Protein AF-0000000069628980 (afdb_homodimer)

Radius of gyration: 30.77 Å; Cα contacts (8 Å, |Δi|>4): 1541; chains: 2; bounding box: 55×98×65 Å

Nearest PDB structures (foldseek):
  1zsy-assembly1_A  TM=9.613E-01  e=1.402E-48  Homo sapiens
  7ayc-assembly1_A-2  TM=9.659E-01  e=2.168E-43  Homo sapiens
  1yb5-assembly1_A  TM=8.498E-01  e=2.002E-23  Homo sapiens
  1qor-assembly1_B  TM=8.397E-01  e=3.581E-22  Escherichia coli
  8eyi-assembly1_E  TM=7.903E-01  e=1.349E-17  Homo sapiens

pLDDT: mean 94.28, std 6.66, range [38.25, 98.94]

Sequence (678 aa):
MSSCLSSYAIQYKEFGDPNAVLEKVQHEVSESLQSNEILIKMLATPVNPADIIMIQGAYGKKFKLPAIGGYEGVAKVVKVGSSVKNFQVGSWVIPIADNDGIWKNYGVYTEDLLIKIDETLPLSSAATLWVNPPTAYRMLKDFEDLKEGSTVIQNGANSAVGQAVIQIAKHFKINTINVIRDRPNVESLKSYLTDLGATYVVVENELQSPIMADILKSIPKPILGLNCVGGKSAAELIRHMADGGTLVSYGAMSKQPLMVNTISLIFNDIRLRGFWMTKWKNTHSKEEAQQMINEITNIVKEGHLKPPIHRFVKFDNFKEAVAKAMEPFVTEKQILSMEMSSCLSSYAIQYKEFGDPNAVLEKVQHEVSESLQSNEILIKMLATPVNPADIIMIQGAYGKKFKLPAIGGYEGVAKVVKVGSSVKNFQVGSWVIPIADNDGIWKNYGVYTEDLLIKIDETLPLSSAATLWVNPPTAYRMLKDFEDLKEGSTVIQNGANSAVGQAVIQIAKHFKINTINVIRDRPNVESLKSYLTDLGATYVVVENELQSPIMADILKSIPKPILGLNCVGGKSAAELIRHMADGGTLVSYGAMSKQPLMVNTISLIFNDIRLRGFWMTKWKNTHSKEEAQQMINEITNIVKEGHLKPPIHRFVKFDNFKEAVAKAMEPFVTEKQILSME

Structure (mmCIF, N/CA/C/O backbone):
data_AF-0000000069628980-model_v1
#
loop_
_entity.id
_entity.type
_entity.pdbx_description
1 polymer Enoyl-
#
loop_
_atom_site.group_PDB
_atom_site.id
_atom_site.type_symbol
_atom_site.label_atom_id
_atom_site.label_alt_id
_atom_site.label_comp_id
_atom_site.label_asym_id
_atom_site.label_entity_id
_atom_site.label_seq_id
_atom_site.pdbx_PDB_ins_code
_atom_site.Cartn_x
_atom_site.Cartn_y
_atom_site.Cartn_z
_atom_site.occupancy
_atom_site.B_iso_or_equiv
_atom_site.auth_seq_id
_atom_site.auth_comp_id
_atom_site.auth_asym_id
_atom_site.auth_atom_id
_atom_site.pdbx_PDB_model_num
ATOM 1 N N . MET A 1 1 ? -27.344 -45.5 -24.109 1 38.88 1 MET A N 1
ATOM 2 C CA . MET A 1 1 ? -26.594 -45.5 -22.859 1 38.88 1 MET A CA 1
ATOM 3 C C . MET A 1 1 ? -25.328 -44.656 -22.969 1 38.88 1 MET A C 1
ATOM 5 O O . MET A 1 1 ? -24.484 -44.938 -23.828 1 38.88 1 MET A O 1
ATOM 9 N N . SER A 1 2 ? -25.391 -43.344 -22.641 1 50.84 2 SER A N 1
ATOM 10 C CA . SER A 1 2 ? -24.297 -42.438 -22.922 1 50.84 2 SER A CA 1
ATOM 11 C C . SER A 1 2 ? -22.969 -43 -22.406 1 50.84 2 SER A C 1
ATOM 13 O O . SER A 1 2 ? -22.875 -43.406 -21.25 1 50.84 2 SER A O 1
ATOM 15 N N . SER A 1 3 ? -22.109 -43.562 -23.266 1 66.06 3 SER A N 1
ATOM 16 C CA . SER A 1 3 ? -20.859 -44.219 -22.984 1 66.06 3 SER A CA 1
ATOM 17 C C . SER A 1 3 ? -19.953 -43.375 -22.109 1 66.06 3 SER A C 1
ATOM 19 O O . SER A 1 3 ? -19.797 -42.156 -22.359 1 66.06 3 SER A O 1
ATOM 21 N N . CYS A 1 4 ? -19.844 -43.719 -20.812 1 72 4 CYS A N 1
ATOM 22 C CA . CYS A 1 4 ? -18.953 -43.062 -19.875 1 72 4 CYS A CA 1
ATOM 23 C C . CYS A 1 4 ? -17.578 -43.719 -19.859 1 72 4 CYS A C 1
ATOM 25 O O . CYS A 1 4 ? -17.469 -44.938 -19.938 1 72 4 CYS A O 1
ATOM 27 N N . LEU A 1 5 ? -16.562 -42.844 -20.062 1 80.5 5 LEU A N 1
ATOM 28 C CA . LEU A 1 5 ? -15.18 -43.281 -19.922 1 80.5 5 LEU A CA 1
ATOM 29 C C . LEU A 1 5 ? -14.859 -43.656 -18.484 1 80.5 5 LEU A C 1
ATOM 31 O O . LEU A 1 5 ? -15.375 -43.031 -17.547 1 80.5 5 LEU A O 1
ATOM 35 N N . SER A 1 6 ? -14.164 -44.75 -18.281 1 81.06 6 SER A N 1
ATOM 36 C CA . SER A 1 6 ? -13.602 -45.031 -16.969 1 81.06 6 SER A CA 1
ATOM 37 C C . SER A 1 6 ? -12.562 -43.969 -16.578 1 81.06 6 SER A C 1
ATOM 39 O O . SER A 1 6 ? -11.516 -43.875 -17.219 1 81.06 6 SER A O 1
ATOM 41 N N . SER A 1 7 ? -12.828 -43.094 -15.695 1 90.94 7 SER A N 1
ATOM 42 C CA . SER A 1 7 ? -11.914 -42.031 -15.297 1 90.94 7 SER A CA 1
ATOM 43 C C . SER A 1 7 ? -11.781 -41.938 -13.781 1 90.94 7 SER A C 1
ATOM 45 O O . SER A 1 7 ? -12.586 -42.531 -13.055 1 90.94 7 SER A O 1
ATOM 47 N N . TYR A 1 8 ? -10.641 -41.406 -13.367 1 94.88 8 TYR A N 1
ATOM 48 C CA . TYR A 1 8 ? -10.359 -41.25 -11.945 1 94.88 8 TYR A CA 1
ATOM 49 C C . TYR A 1 8 ? -9.977 -39.812 -11.617 1 94.88 8 TYR A C 1
ATOM 51 O O . TYR A 1 8 ? -9.609 -39.062 -12.508 1 94.88 8 TYR A O 1
ATOM 59 N N . ALA A 1 9 ? -10.156 -39.5 -10.383 1 96.5 9 ALA A N 1
ATOM 60 C CA . ALA A 1 9 ? -9.805 -38.188 -9.859 1 96.5 9 ALA A CA 1
ATOM 61 C C . ALA A 1 9 ? -9.32 -38.281 -8.422 1 96.5 9 ALA A C 1
ATOM 63 O O . ALA A 1 9 ? -9.547 -39.281 -7.746 1 96.5 9 ALA A O 1
ATOM 64 N N . ILE A 1 10 ? -8.562 -37.344 -8 1 97.44 10 ILE A N 1
ATOM 65 C CA . ILE A 1 10 ? -8.188 -37.188 -6.602 1 97.44 10 ILE A CA 1
ATOM 66 C C . ILE A 1 10 ? -9.094 -36.156 -5.93 1 97.44 10 ILE A C 1
ATOM 68 O O . ILE A 1 10 ? -9.07 -34.969 -6.285 1 97.44 10 ILE A O 1
ATOM 72 N N . GLN A 1 11 ? -9.844 -36.625 -4.973 1 96.94 11 GLN A N 1
ATOM 73 C CA . GLN A 1 11 ? -10.898 -35.812 -4.375 1 96.94 11 GLN A CA 1
ATOM 74 C C . GLN A 1 11 ? -10.742 -35.75 -2.859 1 96.94 11 GLN A C 1
ATOM 76 O O . GLN A 1 11 ? -10.016 -36.531 -2.262 1 96.94 11 GLN A O 1
ATOM 81 N N . TYR A 1 12 ? -11.219 -34.719 -2.256 1 96.38 12 TYR A N 1
ATOM 82 C CA . TYR A 1 12 ? -11.375 -34.594 -0.81 1 96.38 12 TYR A CA 1
ATOM 83 C C . TYR A 1 12 ? -12.789 -34.188 -0.444 1 96.38 12 TYR A C 1
ATOM 85 O O . TYR A 1 12 ? -13.414 -33.406 -1.169 1 96.38 12 TYR A O 1
ATOM 93 N N . LYS A 1 13 ? -13.312 -34.656 0.627 1 96.44 13 LYS A N 1
ATOM 94 C CA . LYS A 1 13 ? -14.695 -34.438 1.041 1 96.44 13 LYS A CA 1
ATOM 95 C C . LYS A 1 13 ? -14.758 -33.531 2.275 1 96.44 13 LYS A C 1
ATOM 97 O O . LYS A 1 13 ? -15.844 -33.156 2.711 1 96.44 13 LYS A O 1
ATOM 102 N N . GLU A 1 14 ? -13.68 -33.344 2.834 1 96.31 14 GLU A N 1
ATOM 103 C CA . GLU A 1 14 ? -13.539 -32.438 3.957 1 96.31 14 GLU A CA 1
ATOM 104 C C . GLU A 1 14 ? -12.203 -31.703 3.906 1 96.31 14 GLU A C 1
ATOM 106 O O . GLU A 1 14 ? -11.234 -32.188 3.32 1 96.31 14 GLU A O 1
ATOM 111 N N . PHE A 1 15 ? -12.234 -30.562 4.473 1 95.62 15 PHE A N 1
ATOM 112 C CA . PHE A 1 15 ? -10.969 -29.828 4.578 1 95.62 15 PHE A CA 1
ATOM 113 C C . PHE A 1 15 ? -10.078 -30.453 5.641 1 95.62 15 PHE A C 1
ATOM 115 O O . PHE A 1 15 ? -10.57 -31 6.633 1 95.62 15 PHE A O 1
ATOM 122 N N . GLY A 1 16 ? -8.805 -30.406 5.461 1 95.44 16 GLY A N 1
ATOM 123 C CA . GLY A 1 16 ? -7.875 -30.938 6.438 1 95.44 16 GLY A CA 1
ATOM 124 C C . GLY A 1 16 ? -6.504 -31.234 5.855 1 95.44 16 GLY A C 1
ATOM 125 O O . GLY A 1 16 ? -6.133 -30.688 4.816 1 95.44 16 GLY A O 1
ATOM 126 N N . ASP A 1 17 ? -5.77 -32.062 6.559 1 96.44 17 ASP A N 1
ATOM 127 C CA . ASP A 1 17 ? -4.461 -32.469 6.078 1 96.44 17 ASP A CA 1
ATOM 128 C C . ASP A 1 17 ? -4.582 -33.25 4.766 1 96.44 17 ASP A C 1
ATOM 130 O O . ASP A 1 17 ? -5.223 -34.312 4.711 1 96.44 17 ASP A O 1
ATOM 134 N N . PRO A 1 18 ? -3.992 -32.781 3.779 1 96.75 18 PRO A N 1
ATOM 135 C CA . PRO A 1 18 ? -4.105 -33.438 2.48 1 96.75 18 PRO A CA 1
ATOM 136 C C . PRO A 1 18 ? -3.746 -34.906 2.547 1 96.75 18 PRO A C 1
ATOM 138 O O . PRO A 1 18 ? -4.352 -35.75 1.847 1 96.75 18 PRO A O 1
ATOM 141 N N . ASN A 1 19 ? -2.783 -35.281 3.377 1 95.81 19 ASN A N 1
ATOM 142 C CA . ASN A 1 19 ? -2.383 -36.688 3.502 1 95.81 19 ASN A CA 1
ATOM 143 C C . ASN A 1 19 ? -3.521 -37.531 4.043 1 95.81 19 ASN A C 1
ATOM 145 O O . ASN A 1 19 ? -3.535 -38.75 3.842 1 95.81 19 ASN A O 1
ATOM 149 N N . ALA A 1 20 ? -4.414 -36.938 4.66 1 97.25 20 ALA A N 1
ATOM 150 C CA . ALA A 1 20 ? -5.512 -37.656 5.297 1 97.25 20 ALA A CA 1
ATOM 151 C C . ALA A 1 20 ? -6.777 -37.594 4.449 1 97.25 20 ALA A C 1
ATOM 153 O O . ALA A 1 20 ? -7.539 -38.562 4.379 1 97.25 20 ALA A O 1
ATOM 154 N N . VAL A 1 21 ? -7.012 -36.5 3.76 1 97.75 21 VAL A N 1
ATOM 155 C CA . VAL A 1 21 ? -8.359 -36.25 3.256 1 97.75 21 VAL A CA 1
ATOM 156 C C . VAL A 1 21 ? -8.422 -36.594 1.768 1 97.75 21 VAL A C 1
ATOM 158 O O . VAL A 1 21 ? -9.508 -36.75 1.211 1 97.75 21 VAL A O 1
ATOM 161 N N . LEU A 1 22 ? -7.336 -36.656 1.08 1 97.94 22 LEU A N 1
ATOM 162 C CA . LEU A 1 22 ? -7.34 -36.938 -0.353 1 97.94 22 LEU A CA 1
ATOM 163 C C . LEU A 1 22 ? -7.539 -38.406 -0.622 1 97.94 22 LEU A C 1
ATOM 165 O O . LEU A 1 22 ? -6.969 -39.25 0.073 1 97.94 22 LEU A O 1
ATOM 169 N N . GLU A 1 23 ? -8.352 -38.656 -1.634 1 97.62 23 GLU A N 1
ATOM 170 C CA . GLU A 1 23 ? -8.609 -40.031 -2.057 1 97.62 23 GLU A CA 1
ATOM 171 C C . GLU A 1 23 ? -8.789 -40.094 -3.57 1 97.62 23 GLU A C 1
ATOM 173 O O . GLU A 1 23 ? -9.375 -39.219 -4.184 1 97.62 23 GLU A O 1
ATOM 178 N N . LYS A 1 24 ? -8.273 -41.219 -4.105 1 96.81 24 LYS A N 1
ATOM 179 C CA . LYS A 1 24 ? -8.555 -41.5 -5.508 1 96.81 24 LYS A CA 1
ATOM 180 C C . LYS A 1 24 ? -9.938 -42.125 -5.668 1 96.81 24 LYS A C 1
ATOM 182 O O . LYS A 1 24 ? -10.266 -43.094 -4.996 1 96.81 24 LYS A O 1
ATOM 187 N N . VAL A 1 25 ? -10.703 -41.562 -6.559 1 96.44 25 VAL A N 1
ATOM 188 C CA . VAL A 1 25 ? -12.062 -42.062 -6.762 1 96.44 25 VAL A CA 1
ATOM 189 C C . VAL A 1 25 ? -12.336 -42.219 -8.25 1 96.44 25 VAL A C 1
ATOM 191 O O . VAL A 1 25 ? -11.641 -41.656 -9.086 1 96.44 25 VAL A O 1
ATOM 194 N N . GLN A 1 26 ? -13.312 -43.031 -8.477 1 94.31 26 GLN A N 1
ATOM 195 C CA . GLN A 1 26 ? -13.812 -43.062 -9.844 1 94.31 26 GLN A CA 1
ATOM 196 C C . GLN A 1 26 ? -14.539 -41.781 -10.203 1 94.31 26 GLN A C 1
ATOM 198 O O . GLN A 1 26 ? -15.234 -41.188 -9.367 1 94.31 26 GLN A O 1
ATOM 203 N N . HIS A 1 27 ? -14.266 -41.344 -11.406 1 90.62 27 HIS A N 1
ATOM 204 C CA . HIS A 1 27 ? -14.828 -40.094 -11.922 1 90.62 27 HIS A CA 1
ATOM 205 C C . HIS A 1 27 ? -15.516 -40.312 -13.258 1 90.62 27 HIS A C 1
ATOM 207 O O . HIS A 1 27 ? -14.922 -40.875 -14.18 1 90.62 27 HIS A O 1
ATOM 213 N N . GLU A 1 28 ? -16.75 -39.938 -13.32 1 86.69 28 GLU A N 1
ATOM 214 C CA . GLU A 1 28 ? -17.516 -40.156 -14.547 1 86.69 28 GLU A CA 1
ATOM 215 C C . GLU A 1 28 ? -17.281 -39.062 -15.555 1 86.69 28 GLU A C 1
ATOM 217 O O . GLU A 1 28 ? -17.5 -37.875 -15.25 1 86.69 28 GLU A O 1
ATOM 222 N N . VAL A 1 29 ? -16.828 -39.375 -16.688 1 90.81 29 VAL A N 1
ATOM 223 C CA . VAL A 1 29 ? -16.625 -38.438 -17.781 1 90.81 29 VAL A CA 1
ATOM 224 C C . VAL A 1 29 ? -17.359 -38.969 -19.031 1 90.81 29 VAL A C 1
ATOM 226 O O . VAL A 1 29 ? -17.141 -40.062 -19.484 1 90.81 29 VAL A O 1
ATOM 229 N N . SER A 1 30 ? -18.266 -38.125 -19.516 1 86.94 30 SER A N 1
ATOM 230 C CA . SER A 1 30 ? -19.047 -38.5 -20.672 1 86.94 30 SER A CA 1
ATOM 231 C C . SER A 1 30 ? -18.203 -38.438 -21.953 1 86.94 30 SER A C 1
ATOM 233 O O . SER A 1 30 ? -17.422 -37.5 -22.125 1 86.94 30 SER A O 1
ATOM 235 N N . GLU A 1 31 ? -18.438 -39.406 -22.781 1 87.12 31 GLU A N 1
ATOM 236 C CA . GLU A 1 31 ? -17.812 -39.375 -24.094 1 87.12 31 GLU A CA 1
ATOM 237 C C . GLU A 1 31 ? -18.703 -38.688 -25.109 1 87.12 31 GLU A C 1
ATOM 239 O O . GLU A 1 31 ? -18.266 -38.344 -26.203 1 87.12 31 GLU A O 1
ATOM 244 N N . SER A 1 32 ? -19.953 -38.594 -24.75 1 90.81 32 SER A N 1
ATOM 245 C CA . SER A 1 32 ? -20.875 -37.844 -25.609 1 90.81 32 SER A CA 1
ATOM 246 C C . SER A 1 32 ? -20.766 -36.344 -25.344 1 90.81 32 SER A C 1
ATOM 248 O O . SER A 1 32 ? -21.25 -35.844 -24.312 1 90.81 32 SER A O 1
ATOM 250 N N . LEU A 1 33 ? -20.266 -35.688 -26.266 1 94.44 33 LEU A N 1
ATOM 251 C CA . LEU A 1 33 ? -19.969 -34.25 -26.094 1 94.44 33 LEU A CA 1
ATOM 252 C C . LEU A 1 33 ? -21.094 -33.406 -26.672 1 94.44 33 LEU A C 1
ATOM 254 O O . LEU A 1 33 ? -21.656 -33.719 -27.719 1 94.44 33 LEU A O 1
ATOM 258 N N . GLN A 1 34 ? -21.375 -32.406 -25.906 1 95.25 34 GLN A N 1
ATOM 259 C CA . GLN A 1 34 ? -22.125 -31.328 -26.562 1 95.25 34 GLN A CA 1
ATOM 260 C C . GLN A 1 34 ? -21.312 -30.672 -27.672 1 95.25 34 GLN A C 1
ATOM 262 O O . GLN A 1 34 ? -20.094 -30.859 -27.75 1 95.25 34 GLN A O 1
ATOM 267 N N . SER A 1 35 ? -21.984 -29.891 -28.531 1 96.25 35 SER A N 1
ATOM 268 C CA . SER A 1 35 ? -21.344 -29.359 -29.734 1 96.25 35 SER A CA 1
ATOM 269 C C . SER A 1 35 ? -20.203 -28.422 -29.391 1 96.25 35 SER A C 1
ATOM 271 O O . SER A 1 35 ? -19.266 -28.266 -30.156 1 96.25 35 SER A O 1
ATOM 273 N N . ASN A 1 36 ? -20.219 -27.828 -28.219 1 96.12 36 ASN A N 1
ATOM 274 C CA . ASN A 1 36 ? -19.203 -26.844 -27.859 1 96.12 36 ASN A CA 1
ATOM 275 C C . ASN A 1 36 ? -18.234 -27.391 -26.812 1 96.12 36 ASN A C 1
ATOM 277 O O . ASN A 1 36 ? -17.516 -26.641 -26.156 1 96.12 36 ASN A O 1
ATOM 281 N N . GLU A 1 37 ? -18.219 -28.672 -26.609 1 96.69 37 GLU A N 1
ATOM 282 C CA . GLU A 1 37 ? -17.422 -29.281 -25.547 1 96.69 37 GLU A CA 1
ATOM 283 C C . GLU A 1 37 ? -16.188 -29.969 -26.125 1 96.69 37 GLU A C 1
ATOM 285 O O . GLU A 1 37 ? -16.141 -30.297 -27.312 1 96.69 37 GLU A O 1
ATOM 290 N N . ILE A 1 38 ? -15.203 -30.078 -25.281 1 97.06 38 ILE A N 1
ATOM 291 C CA . ILE A 1 38 ? -13.93 -30.719 -25.609 1 97.06 38 ILE A CA 1
ATOM 292 C C . ILE A 1 38 ? -13.555 -31.719 -24.531 1 97.06 38 ILE A C 1
ATOM 294 O O . ILE A 1 38 ? -13.594 -31.406 -23.344 1 97.06 38 ILE A O 1
ATOM 298 N N . LEU A 1 39 ? -13.312 -32.938 -24.938 1 97 39 LEU A N 1
ATOM 299 C CA . LEU A 1 39 ? -12.766 -33.938 -24.031 1 97 39 LEU A CA 1
ATOM 300 C C . LEU A 1 39 ? -11.242 -33.906 -24.016 1 97 39 LEU A C 1
ATOM 302 O O . LEU A 1 39 ? -10.602 -33.906 -25.062 1 97 39 LEU A O 1
ATOM 306 N N . ILE A 1 40 ? -10.727 -33.781 -22.828 1 96.62 40 ILE A N 1
ATOM 307 C CA . ILE A 1 40 ? -9.273 -33.719 -22.703 1 96.62 40 ILE A CA 1
ATOM 308 C C . ILE A 1 40 ? -8.773 -34.875 -21.828 1 96.62 40 ILE A C 1
ATOM 310 O O . ILE A 1 40 ? -9.516 -35.375 -20.984 1 96.62 40 ILE A O 1
ATOM 314 N N . LYS A 1 41 ? -7.547 -35.281 -22.062 1 96.88 41 LYS A N 1
ATOM 315 C CA . LYS A 1 41 ? -6.793 -36.219 -21.234 1 96.88 41 LYS A CA 1
ATOM 316 C C . LYS A 1 41 ? -5.621 -35.531 -20.547 1 96.88 41 LYS A C 1
ATOM 318 O O . LYS A 1 41 ? -4.742 -34.969 -21.219 1 96.88 41 LYS A O 1
ATOM 323 N N . MET A 1 42 ? -5.59 -35.562 -19.25 1 97.31 42 MET A N 1
ATOM 324 C CA . MET A 1 42 ? -4.523 -34.906 -18.5 1 97.31 42 MET A CA 1
ATOM 325 C C . MET A 1 42 ? -3.182 -35.594 -18.734 1 97.31 42 MET A C 1
ATOM 327 O O . MET A 1 42 ? -3.104 -36.812 -18.766 1 97.31 42 MET A O 1
ATOM 331 N N . LEU A 1 43 ? -2.162 -34.781 -18.969 1 98.06 43 LEU A N 1
ATOM 332 C CA . LEU A 1 43 ? -0.82 -35.312 -19.172 1 98.06 43 LEU A CA 1
ATOM 333 C C . LEU A 1 43 ? 0.008 -35.219 -17.906 1 98.06 43 LEU A C 1
ATOM 335 O O . LEU A 1 43 ? 0.668 -36.188 -17.516 1 98.06 43 LEU A O 1
ATOM 339 N N . ALA A 1 44 ? 0.002 -34.094 -17.266 1 98.12 44 ALA A N 1
ATOM 340 C CA . ALA A 1 44 ? 0.79 -33.875 -16.062 1 98.12 44 ALA A CA 1
ATOM 341 C C . ALA A 1 44 ? 0.232 -32.688 -15.273 1 98.12 44 ALA A C 1
ATOM 343 O O . ALA A 1 44 ? -0.315 -31.734 -15.859 1 98.12 44 ALA A O 1
ATOM 344 N N . THR A 1 45 ? 0.307 -32.719 -13.984 1 97.81 45 THR A N 1
ATOM 345 C CA . THR A 1 45 ? -0.181 -31.688 -13.07 1 97.81 45 THR A CA 1
ATOM 346 C C . THR A 1 45 ? 0.729 -31.562 -11.852 1 97.81 45 THR A C 1
ATOM 348 O O . THR A 1 45 ? 1.084 -32.562 -11.242 1 97.81 45 THR A O 1
ATOM 351 N N . PRO A 1 46 ? 1.161 -30.359 -11.492 1 97.25 46 PRO A N 1
ATOM 352 C CA . PRO A 1 46 ? 2.004 -30.188 -10.305 1 97.25 46 PRO A CA 1
ATOM 353 C C . PRO A 1 46 ? 1.192 -30.094 -9.016 1 97.25 46 PRO A C 1
ATOM 355 O O . PRO A 1 46 ? -0.03 -29.938 -9.062 1 97.25 46 PRO A O 1
ATOM 358 N N . VAL A 1 47 ? 1.881 -30.297 -7.93 1 96.31 47 VAL A N 1
ATOM 359 C CA . VAL A 1 47 ? 1.354 -29.953 -6.609 1 96.31 47 VAL A CA 1
ATOM 360 C C . VAL A 1 47 ? 1.919 -28.609 -6.156 1 96.31 47 VAL A C 1
ATOM 362 O O . VAL A 1 47 ? 3.121 -28.484 -5.91 1 96.31 47 VAL A O 1
ATOM 365 N N . ASN A 1 48 ? 1.103 -27.625 -6.09 1 93 48 ASN A N 1
ATOM 366 C CA . ASN A 1 48 ? 1.52 -26.297 -5.645 1 93 48 ASN A CA 1
ATOM 367 C C . ASN A 1 48 ? 1.159 -26.062 -4.18 1 93 48 ASN A C 1
ATOM 369 O O . ASN A 1 48 ? 0.226 -26.672 -3.658 1 93 48 ASN A O 1
ATOM 373 N N . PRO A 1 49 ? 1.889 -25.109 -3.533 1 89 49 PRO A N 1
ATOM 374 C CA . PRO A 1 49 ? 1.489 -24.703 -2.18 1 89 49 PRO A CA 1
ATOM 375 C C . PRO A 1 49 ? 0.037 -24.234 -2.107 1 89 49 PRO A C 1
ATOM 377 O O . PRO A 1 49 ? -0.665 -24.531 -1.139 1 89 49 PRO A O 1
ATOM 380 N N . ALA A 1 50 ? -0.423 -23.625 -3.139 1 88 50 ALA A N 1
ATOM 381 C CA . ALA A 1 50 ? -1.808 -23.172 -3.184 1 88 50 ALA A CA 1
ATOM 382 C C . ALA A 1 50 ? -2.781 -24.344 -3.129 1 88 50 ALA A C 1
ATOM 384 O O . ALA A 1 50 ? -3.859 -24.234 -2.539 1 88 50 ALA A O 1
ATOM 385 N N . ASP A 1 51 ? -2.459 -25.469 -3.727 1 92.88 51 ASP A N 1
ATOM 386 C CA . ASP A 1 51 ? -3.291 -26.656 -3.658 1 92.88 51 ASP A CA 1
ATOM 387 C C . ASP A 1 51 ? -3.426 -27.156 -2.219 1 92.88 51 ASP A C 1
ATOM 389 O O . ASP A 1 51 ? -4.527 -27.469 -1.766 1 92.88 51 ASP A O 1
ATOM 393 N N . ILE A 1 52 ? -2.305 -27.188 -1.578 1 91.81 52 ILE A N 1
ATOM 394 C CA . ILE A 1 52 ? -2.254 -27.672 -0.203 1 91.81 52 ILE A CA 1
ATOM 395 C C . ILE A 1 52 ? -3.102 -26.781 0.694 1 91.81 52 ILE A C 1
ATOM 397 O O . ILE A 1 52 ? -3.943 -27.266 1.453 1 91.81 52 ILE A O 1
ATOM 401 N N . ILE A 1 53 ? -2.875 -25.469 0.51 1 87.75 53 ILE A N 1
ATOM 402 C CA . ILE A 1 53 ? -3.582 -24.5 1.337 1 87.75 53 ILE A CA 1
ATOM 403 C C . ILE A 1 53 ? -5.082 -24.594 1.068 1 87.75 53 ILE A C 1
ATOM 405 O O . ILE A 1 53 ? -5.891 -24.484 1.993 1 87.75 53 ILE A O 1
ATOM 409 N N . MET A 1 54 ? -5.457 -24.812 -0.133 1 89.56 54 MET A N 1
ATOM 410 C CA . MET A 1 54 ? -6.859 -24.938 -0.516 1 89.56 54 MET A CA 1
ATOM 411 C C . MET A 1 54 ? -7.488 -26.172 0.131 1 89.56 54 MET A C 1
ATOM 413 O O . MET A 1 54 ? -8.586 -26.094 0.688 1 89.56 54 MET A O 1
ATOM 417 N N . ILE A 1 55 ? -6.863 -27.203 0.116 1 94 55 ILE A N 1
ATOM 418 C CA . ILE A 1 55 ? -7.363 -28.469 0.666 1 94 55 ILE A CA 1
ATOM 419 C C . ILE A 1 55 ? -7.496 -28.344 2.184 1 94 55 ILE A C 1
ATOM 421 O O . ILE A 1 55 ? -8.406 -28.922 2.779 1 94 55 ILE A O 1
ATOM 425 N N . GLN A 1 56 ? -6.637 -27.562 2.721 1 92.81 56 GLN A N 1
ATOM 426 C CA . GLN A 1 56 ? -6.668 -27.328 4.16 1 92.81 56 GLN A CA 1
ATOM 427 C C . GLN A 1 56 ? -7.789 -26.359 4.539 1 92.81 56 GLN A C 1
ATOM 429 O O . GLN A 1 56 ? -8.109 -26.203 5.719 1 92.81 56 GLN A O 1
ATOM 434 N N . GLY A 1 57 ? -8.367 -25.719 3.609 1 88.38 57 GLY A N 1
ATOM 435 C CA . GLY A 1 57 ? -9.469 -24.797 3.855 1 88.38 57 GLY A CA 1
ATOM 436 C C . GLY A 1 57 ? -9 -23.406 4.246 1 88.38 57 GLY A C 1
ATOM 437 O O . GLY A 1 57 ? -9.75 -22.641 4.859 1 88.38 57 GLY A O 1
ATOM 438 N N . ALA A 1 58 ? -7.793 -23.062 3.953 1 79.69 58 ALA A N 1
ATOM 439 C CA . ALA A 1 58 ? -7.203 -21.812 4.41 1 79.69 58 ALA A CA 1
ATOM 440 C C . ALA A 1 58 ? -6.957 -20.859 3.24 1 79.69 58 ALA A C 1
ATOM 442 O O . ALA A 1 58 ? -6.258 -19.859 3.385 1 79.69 58 ALA A O 1
ATOM 443 N N . TYR A 1 59 ? -7.531 -21.172 2.166 1 78.31 59 TYR A N 1
ATOM 444 C CA . TYR A 1 59 ? -7.34 -20.328 0.986 1 78.31 59 TYR A CA 1
ATOM 445 C C . TYR A 1 59 ? -8.445 -19.297 0.87 1 78.31 59 TYR A C 1
ATOM 447 O O . TYR A 1 59 ? -9.484 -19.406 1.525 1 78.31 59 TYR A O 1
ATOM 455 N N . GLY A 1 60 ? -8.273 -18.188 0.378 1 72.62 60 GLY A N 1
ATOM 456 C CA . GLY A 1 60 ? -9.234 -17.109 0.229 1 72.62 60 GLY A CA 1
ATOM 457 C C . GLY A 1 60 ? -10.531 -17.547 -0.419 1 72.62 60 GLY A C 1
ATOM 458 O O . GLY A 1 60 ? -11.602 -17 -0.124 1 72.62 60 GLY A O 1
ATOM 459 N N . LYS A 1 61 ? -10.523 -18.531 -1.305 1 74.75 61 LYS A N 1
ATOM 460 C CA . LYS A 1 61 ? -11.688 -19.125 -1.948 1 74.75 61 LYS A CA 1
ATOM 461 C C . LYS A 1 61 ? -11.922 -20.547 -1.456 1 74.75 61 LYS A C 1
ATOM 463 O O . LYS A 1 61 ? -10.969 -21.312 -1.268 1 74.75 61 LYS A O 1
ATOM 468 N N . LYS A 1 62 ? -13.273 -20.859 -1.089 1 72.88 62 LYS A N 1
ATOM 469 C CA . LYS A 1 62 ? -13.602 -22.234 -0.704 1 72.88 62 LYS A CA 1
ATOM 470 C C . LYS A 1 62 ? -14.422 -22.922 -1.789 1 72.88 62 LYS A C 1
ATOM 472 O O . LYS A 1 62 ? -15.398 -22.359 -2.297 1 72.88 62 LYS A O 1
ATOM 477 N N . PHE A 1 63 ? -13.891 -24.062 -2.129 1 78.19 63 PHE A N 1
ATOM 478 C CA . PHE A 1 63 ? -14.617 -24.875 -3.084 1 78.19 63 PHE A CA 1
ATOM 479 C C . PHE A 1 63 ? -15.742 -25.641 -2.391 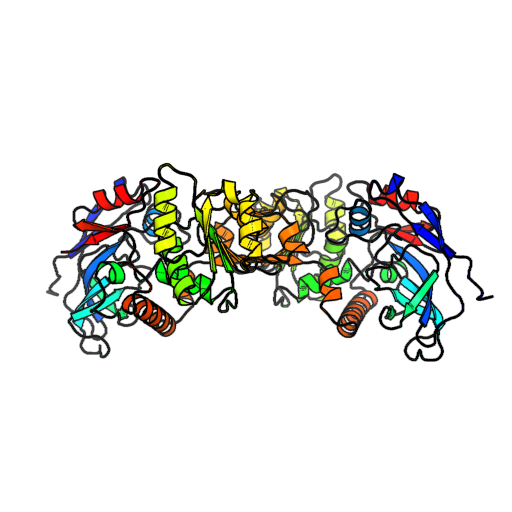1 78.19 63 PHE A C 1
ATOM 481 O O . PHE A 1 63 ? -15.656 -25.938 -1.193 1 78.19 63 PHE A O 1
ATOM 488 N N . LYS A 1 64 ? -16.797 -25.938 -3.209 1 87.5 64 LYS A N 1
ATOM 489 C CA . LYS A 1 64 ? -17.844 -26.844 -2.725 1 87.5 64 LYS A CA 1
ATOM 490 C C . LYS A 1 64 ? -17.312 -28.281 -2.621 1 87.5 64 LYS A C 1
ATOM 492 O O . LYS A 1 64 ? -16.672 -28.781 -3.547 1 87.5 64 LYS A O 1
ATOM 497 N N . LEU A 1 65 ? -17.609 -28.906 -1.585 1 92.19 65 LEU A N 1
ATOM 498 C CA . LEU A 1 65 ? -17.141 -30.266 -1.36 1 92.19 65 LEU A CA 1
ATOM 499 C C . LEU A 1 65 ? -18.219 -31.281 -1.737 1 92.19 65 LEU A C 1
ATOM 501 O O . LEU A 1 65 ? -19.406 -31 -1.608 1 92.19 65 LEU A O 1
ATOM 505 N N . PRO A 1 66 ? -17.875 -32.5 -2.137 1 94.62 66 PRO A N 1
ATOM 506 C CA . PRO A 1 66 ? -16.5 -32.938 -2.422 1 94.62 66 PRO A CA 1
ATOM 507 C C . PRO A 1 66 ? -15.883 -32.188 -3.602 1 94.62 66 PRO A C 1
ATOM 509 O O . PRO A 1 66 ? -16.609 -31.75 -4.504 1 94.62 66 PRO A O 1
ATOM 512 N N . ALA A 1 67 ? -14.633 -32.062 -3.562 1 94.88 67 ALA A N 1
ATOM 513 C CA . ALA A 1 67 ? -13.922 -31.312 -4.602 1 94.88 67 ALA A CA 1
ATOM 514 C C . ALA A 1 67 ? -12.719 -32.094 -5.113 1 94.88 67 ALA A C 1
ATOM 516 O O . ALA A 1 67 ? -12.109 -32.875 -4.367 1 94.88 67 ALA A O 1
ATOM 517 N N . ILE A 1 68 ? -12.453 -31.938 -6.406 1 95.12 68 ILE A N 1
ATOM 518 C CA . ILE A 1 68 ? -11.227 -32.469 -7 1 95.12 68 ILE A CA 1
ATOM 519 C C . ILE A 1 68 ? -10.086 -31.484 -6.781 1 95.12 68 ILE A C 1
ATOM 521 O O . ILE A 1 68 ? -10.266 -30.266 -6.926 1 95.12 68 ILE A O 1
ATOM 525 N N . GLY A 1 69 ? -8.93 -32 -6.398 1 94.62 69 GLY A N 1
ATOM 526 C CA . GLY A 1 69 ? -7.781 -31.156 -6.129 1 94.62 69 GLY A CA 1
ATOM 527 C C . GLY A 1 69 ? -7.09 -30.672 -7.387 1 94.62 69 GLY A C 1
ATOM 528 O O . GLY A 1 69 ? -7.418 -31.109 -8.492 1 94.62 69 GLY A O 1
ATOM 529 N N . GLY A 1 70 ? -6.156 -29.734 -7.145 1 94.06 70 GLY A N 1
ATOM 530 C CA . GLY A 1 70 ? -5.262 -29.297 -8.203 1 94.06 70 GLY A CA 1
ATOM 531 C C . GLY A 1 70 ? -5.781 -28.078 -8.953 1 94.06 70 GLY A C 1
ATOM 532 O O . GLY A 1 70 ? -6.973 -27.984 -9.25 1 94.06 70 GLY A O 1
ATOM 533 N N . TYR A 1 71 ? -4.793 -27.141 -9.398 1 90 71 TYR A N 1
ATOM 534 C CA . TYR A 1 71 ? -5.152 -25.875 -10.039 1 90 71 TYR A CA 1
ATOM 535 C C . TYR A 1 71 ? -4.434 -25.719 -11.375 1 90 71 TYR A C 1
ATOM 537 O O . TYR A 1 71 ? -4.789 -24.859 -12.18 1 90 71 TYR A O 1
ATOM 545 N N . GLU A 1 72 ? -3.57 -26.578 -11.555 1 94.94 72 GLU A N 1
ATOM 546 C CA . GLU A 1 72 ? -2.684 -26.406 -12.703 1 94.94 72 GLU A CA 1
ATOM 547 C C . GLU A 1 72 ? -2.324 -27.734 -13.344 1 94.94 72 GLU A C 1
ATOM 549 O O . GLU A 1 72 ? -2.178 -28.75 -12.648 1 94.94 72 GLU A O 1
ATOM 554 N N . GLY A 1 73 ? -2.205 -27.641 -14.664 1 96.75 73 GLY A N 1
ATOM 555 C CA . GLY A 1 73 ? -1.744 -28.797 -15.414 1 96.75 73 GLY A CA 1
ATOM 556 C C . GLY A 1 73 ? -1.894 -28.641 -16.922 1 96.75 73 GLY A C 1
ATOM 557 O O . GLY A 1 73 ? -2.434 -27.625 -17.391 1 96.75 73 GLY A O 1
ATOM 558 N N . VAL A 1 74 ? -1.393 -29.641 -17.609 1 98.19 74 VAL A N 1
ATOM 559 C CA . VAL A 1 74 ? -1.486 -29.641 -19.078 1 98.19 74 VAL A CA 1
ATOM 560 C C . VAL A 1 74 ? -2.191 -30.922 -19.531 1 98.19 74 VAL A C 1
ATOM 562 O O . VAL A 1 74 ? -2.043 -31.969 -18.922 1 98.19 74 VAL A O 1
ATOM 565 N N . ALA A 1 75 ? -2.949 -30.75 -20.578 1 97.94 75 ALA A N 1
ATOM 566 C CA . ALA A 1 75 ? -3.74 -31.844 -21.125 1 97.94 75 ALA A CA 1
ATOM 567 C C . ALA A 1 75 ? -3.639 -31.891 -22.641 1 97.94 75 ALA A C 1
ATOM 569 O O . ALA A 1 75 ? -3.107 -30.953 -23.266 1 97.94 75 ALA A O 1
ATOM 570 N N . LYS A 1 76 ? -4.07 -33 -23.109 1 97.81 76 LYS A N 1
ATOM 571 C CA . LYS A 1 76 ? -4.184 -33.188 -24.562 1 97.81 76 LYS A CA 1
ATOM 572 C C . LYS A 1 76 ? -5.641 -33.344 -24.984 1 97.81 76 LYS A C 1
ATOM 574 O O . LYS A 1 76 ? -6.414 -34.031 -24.328 1 97.81 76 LYS A O 1
ATOM 579 N N . VAL A 1 77 ? -6.012 -32.656 -26.062 1 97.75 77 VAL A N 1
ATOM 580 C CA . VAL A 1 77 ? -7.355 -32.812 -26.625 1 97.75 77 VAL A CA 1
ATOM 581 C C . VAL A 1 77 ? -7.527 -34.188 -27.234 1 97.75 77 VAL A C 1
ATOM 583 O O . VAL A 1 77 ? -6.707 -34.625 -28.047 1 97.75 77 VAL A O 1
ATOM 586 N N . VAL A 1 78 ? -8.625 -34.844 -26.859 1 96.69 78 VAL A N 1
ATOM 587 C CA . VAL A 1 78 ? -8.844 -36.219 -27.328 1 96.69 78 VAL A CA 1
ATOM 588 C C . VAL A 1 78 ? -10.047 -36.25 -28.266 1 96.69 78 VAL A C 1
ATOM 590 O O . VAL A 1 78 ? -10.102 -37.062 -29.188 1 96.69 78 VAL A O 1
ATOM 593 N N . LYS A 1 79 ? -11.031 -35.438 -28 1 96.69 79 LYS A N 1
ATOM 594 C CA . LYS A 1 79 ? -12.25 -35.312 -28.797 1 96.69 79 LYS A CA 1
ATOM 595 C C . LYS A 1 79 ? -12.805 -33.906 -28.766 1 96.69 79 LYS A C 1
ATOM 597 O O . LYS A 1 79 ? -12.688 -33.219 -27.75 1 96.69 79 LYS A O 1
ATOM 602 N N . VAL A 1 80 ? -13.391 -33.5 -29.922 1 96.94 80 VAL A N 1
ATOM 603 C CA . VAL A 1 80 ? -13.938 -32.156 -30.016 1 96.94 80 VAL A CA 1
ATOM 604 C C . VAL A 1 80 ? -15.391 -32.219 -30.484 1 96.94 80 VAL A C 1
ATOM 606 O O . VAL A 1 80 ? -15.734 -33.031 -31.344 1 96.94 80 VAL A O 1
ATOM 609 N N . GLY A 1 81 ? -16.156 -31.391 -29.875 1 96.19 81 GLY A N 1
ATOM 610 C CA . GLY A 1 81 ? -17.531 -31.266 -30.328 1 96.19 81 GLY A CA 1
ATOM 611 C C . GLY A 1 81 ? -17.656 -30.672 -31.719 1 96.19 81 GLY A C 1
ATOM 612 O O . GLY A 1 81 ? -16.703 -30.062 -32.219 1 96.19 81 GLY A O 1
ATOM 613 N N . SER A 1 82 ? -18.844 -30.688 -32.281 1 95.88 82 SER A N 1
ATOM 614 C CA . SER A 1 82 ? -19.062 -30.391 -33.688 1 95.88 82 SER A CA 1
ATOM 615 C C . SER A 1 82 ? -18.922 -28.891 -33.938 1 95.88 82 SER A C 1
ATOM 617 O O . SER A 1 82 ? -18.609 -28.484 -35.062 1 95.88 82 SER A O 1
ATOM 619 N N . SER A 1 83 ? -19.094 -28.062 -32.969 1 96.25 83 SER A N 1
ATOM 620 C CA . SER A 1 83 ? -19.078 -26.625 -33.188 1 96.25 83 SER A CA 1
ATOM 621 C C . SER A 1 83 ? -17.734 -26.016 -32.812 1 96.25 83 SER A C 1
ATOM 623 O O . SER A 1 83 ? -17.516 -24.812 -32.969 1 96.25 83 SER A O 1
ATOM 625 N N . VAL A 1 84 ? -16.875 -26.891 -32.25 1 95.38 84 VAL A N 1
ATOM 626 C CA . VAL A 1 84 ? -15.562 -26.422 -31.812 1 95.38 84 VAL A CA 1
ATOM 627 C C . VAL A 1 84 ? -14.672 -26.219 -33.031 1 95.38 84 VAL A C 1
ATOM 629 O O . VAL A 1 84 ? -14.5 -27.125 -33.844 1 95.38 84 VAL A O 1
ATOM 632 N N . LYS A 1 85 ? -14.109 -25.016 -33.219 1 89.31 85 LYS A N 1
ATOM 633 C CA . LYS A 1 85 ? -13.32 -24.734 -34.406 1 89.31 85 LYS A CA 1
ATOM 634 C C . LYS A 1 85 ? -11.867 -24.438 -34.062 1 89.31 85 LYS A C 1
ATOM 636 O O . LYS A 1 85 ? -10.961 -24.688 -34.844 1 89.31 85 LYS A O 1
ATOM 641 N N . ASN A 1 86 ? -11.555 -24 -32.906 1 90.44 86 ASN A N 1
ATOM 642 C CA . ASN A 1 86 ? -10.242 -23.469 -32.562 1 90.44 86 ASN A CA 1
ATOM 643 C C . ASN A 1 86 ? -9.359 -24.5 -31.891 1 90.44 86 ASN A C 1
ATOM 645 O O . ASN A 1 86 ? -8.227 -24.203 -31.5 1 90.44 86 ASN A O 1
ATOM 649 N N . PHE A 1 87 ? -9.898 -25.703 -31.641 1 95.44 87 PHE A N 1
ATOM 650 C CA . PHE A 1 87 ? -9.148 -26.781 -31.016 1 95.44 87 PHE A CA 1
ATOM 651 C C . PHE A 1 87 ? -9.172 -28.031 -31.875 1 95.44 87 PHE A C 1
ATOM 653 O O . PHE A 1 87 ? -10.18 -28.328 -32.531 1 95.44 87 PHE A O 1
ATOM 660 N N . GLN A 1 88 ? -8.07 -28.75 -31.844 1 95.69 88 GLN A N 1
ATOM 661 C CA . GLN A 1 88 ? -7.961 -30 -32.594 1 95.69 88 GLN A CA 1
ATOM 662 C C . GLN A 1 88 ? -7.441 -31.125 -31.734 1 95.69 88 GLN A C 1
ATOM 664 O O . GLN A 1 88 ? -6.668 -30.906 -30.797 1 95.69 88 GLN A O 1
ATOM 669 N N . VAL A 1 89 ? -7.871 -32.281 -32.094 1 97.06 89 VAL A N 1
ATOM 670 C CA . VAL A 1 89 ? -7.379 -33.469 -31.422 1 97.06 89 VAL A CA 1
ATOM 671 C C . VAL A 1 89 ? -5.855 -33.5 -31.453 1 97.06 89 VAL A C 1
ATOM 673 O O . VAL A 1 89 ? -5.25 -33.25 -32.5 1 97.06 89 VAL A O 1
ATOM 676 N N . GLY A 1 90 ? -5.246 -33.688 -30.281 1 97.06 90 GLY A N 1
ATOM 677 C CA . GLY A 1 90 ? -3.797 -33.719 -30.188 1 97.06 90 GLY A CA 1
ATOM 678 C C . GLY A 1 90 ? -3.203 -32.438 -29.609 1 97.06 90 GLY A C 1
ATOM 679 O O . GLY A 1 90 ? -2.072 -32.438 -29.125 1 97.06 90 GLY A O 1
ATOM 680 N N . SER A 1 91 ? -3.939 -31.391 -29.656 1 96.19 91 SER A N 1
ATOM 681 C CA . SER A 1 91 ? -3.463 -30.109 -29.141 1 96.19 91 SER A CA 1
ATOM 682 C C . SER A 1 91 ? -3.318 -30.156 -27.625 1 96.19 91 SER A C 1
ATOM 684 O O . SER A 1 91 ? -4.102 -30.812 -26.938 1 96.19 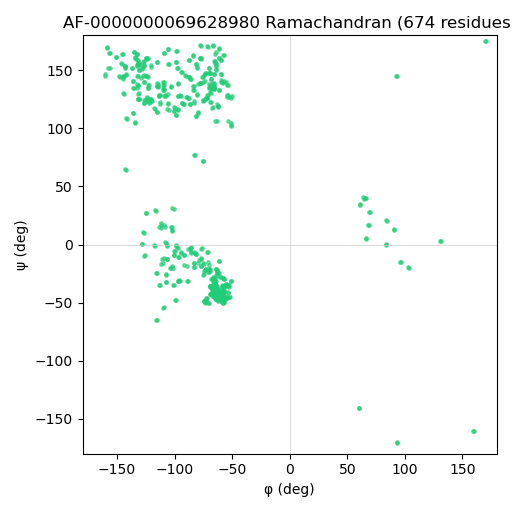91 SER A O 1
ATOM 686 N N . TRP A 1 92 ? -2.264 -29.484 -27.156 1 97.88 92 TRP A N 1
ATOM 687 C CA . TRP A 1 92 ? -2.117 -29.328 -25.719 1 97.88 92 TRP A CA 1
ATOM 688 C C . TRP A 1 92 ? -2.881 -28.109 -25.219 1 97.88 92 TRP A C 1
ATOM 690 O O . TRP A 1 92 ? -2.932 -27.078 -25.906 1 97.88 92 TRP A O 1
ATOM 700 N N . VAL A 1 93 ? -3.459 -28.25 -24.078 1 98 93 VAL A N 1
ATOM 701 C CA . VAL A 1 93 ? -4.266 -27.172 -23.5 1 98 93 VAL A CA 1
ATOM 702 C C . VAL A 1 93 ? -4.07 -27.125 -21.984 1 98 93 VAL A C 1
ATOM 704 O O . VAL A 1 93 ? -3.643 -28.109 -21.375 1 98 93 VAL A O 1
ATOM 707 N N . ILE A 1 94 ? -4.258 -26.016 -21.422 1 97.38 94 ILE A N 1
ATOM 708 C CA . ILE A 1 94 ? -4.348 -25.812 -19.984 1 97.38 94 ILE A CA 1
ATOM 709 C C . ILE A 1 94 ? -5.801 -25.547 -19.578 1 97.38 94 ILE A C 1
ATOM 711 O O . ILE A 1 94 ? -6.41 -24.578 -20.047 1 97.38 94 ILE A O 1
ATOM 715 N N . PRO A 1 95 ? -6.391 -26.422 -18.781 1 96.12 95 PRO A N 1
ATOM 716 C CA . PRO A 1 95 ? -7.715 -26.094 -18.25 1 96.12 95 PRO A CA 1
ATOM 717 C C . PRO A 1 95 ? -7.684 -24.953 -17.25 1 96.12 95 PRO A C 1
ATOM 719 O O . PRO A 1 95 ? -6.82 -24.906 -16.359 1 96.12 95 PRO A O 1
ATOM 722 N N . ILE A 1 96 ? -8.609 -23.984 -17.359 1 94.12 96 ILE A N 1
ATOM 723 C CA . ILE A 1 96 ? -8.562 -22.812 -16.484 1 94.12 96 ILE A CA 1
ATOM 724 C C . ILE A 1 96 ? -9.891 -22.656 -15.758 1 94.12 96 ILE A C 1
ATOM 726 O O . ILE A 1 96 ? -10.234 -21.562 -15.297 1 94.12 96 ILE A O 1
ATOM 730 N N . ALA A 1 97 ? -10.617 -23.703 -15.539 1 80.94 97 ALA A N 1
ATOM 731 C CA . ALA A 1 97 ? -11.898 -23.641 -14.836 1 80.94 97 ALA A CA 1
ATOM 732 C C . ALA A 1 97 ? -11.688 -23.562 -13.32 1 80.94 97 ALA A C 1
ATOM 734 O O . ALA A 1 97 ? -11.164 -24.484 -12.711 1 80.94 97 ALA A O 1
ATOM 735 N N . ASP A 1 98 ? -12.023 -22.484 -12.609 1 71.81 98 ASP A N 1
ATOM 736 C CA . ASP A 1 98 ? -11.75 -22.219 -11.203 1 71.81 98 ASP A CA 1
ATOM 737 C C . ASP A 1 98 ? -12.5 -23.188 -10.305 1 71.81 98 ASP A C 1
ATOM 739 O O . ASP A 1 98 ? -12.055 -23.5 -9.195 1 71.81 98 ASP A O 1
ATOM 743 N N . ASN A 1 99 ? -13.617 -23.672 -10.695 1 72 99 ASN A N 1
ATOM 744 C CA . ASN A 1 99 ? -14.438 -24.484 -9.805 1 72 99 ASN A CA 1
ATOM 745 C C . ASN A 1 99 ? -14.328 -25.969 -10.148 1 72 99 ASN A C 1
ATOM 747 O O . ASN A 1 99 ? -15.141 -26.781 -9.703 1 72 99 ASN A O 1
ATOM 751 N N . ASP A 1 100 ? -13.305 -26.25 -10.93 1 83.25 100 ASP A N 1
ATOM 752 C CA . ASP A 1 100 ? -13.141 -27.641 -11.367 1 83.25 100 ASP A CA 1
ATOM 753 C C . ASP A 1 100 ? -11.688 -28.094 -11.234 1 83.25 100 ASP A C 1
ATOM 755 O O . ASP A 1 100 ? -10.852 -27.781 -12.094 1 83.25 100 ASP A O 1
ATOM 759 N N . GLY A 1 101 ? -11.422 -28.875 -10.242 1 91.62 101 GLY A N 1
ATOM 760 C CA . GLY A 1 101 ? -10.07 -29.344 -10 1 91.62 101 GLY A CA 1
ATOM 761 C C . GLY A 1 101 ? -9.5 -30.141 -11.164 1 91.62 101 GLY A C 1
ATOM 762 O O . GLY A 1 101 ? -10.242 -30.703 -11.969 1 91.62 101 GLY A O 1
ATOM 763 N N . ILE A 1 102 ? -8.227 -30.219 -11.203 1 93.62 102 ILE A N 1
ATOM 764 C CA . ILE A 1 102 ? -7.637 -30.766 -12.422 1 93.62 102 ILE A CA 1
ATOM 765 C C . ILE A 1 102 ? -6.895 -32.062 -12.102 1 93.62 102 ILE A C 1
ATOM 767 O O . ILE A 1 102 ? -6.355 -32.719 -12.992 1 93.62 102 ILE A O 1
ATOM 771 N N . TRP A 1 103 ? -6.875 -32.469 -10.836 1 96.69 103 TRP A N 1
ATOM 772 C CA . TRP A 1 103 ? -6.273 -33.75 -10.508 1 96.69 103 TRP A CA 1
ATOM 773 C C . TRP A 1 103 ? -7.191 -34.906 -10.906 1 96.69 103 TRP A C 1
ATOM 775 O O . TRP A 1 103 ? -7.727 -35.594 -10.047 1 96.69 103 TRP A O 1
ATOM 785 N N . LYS A 1 104 ? -7.289 -35.125 -12.156 1 95.94 104 LYS A N 1
ATOM 786 C CA . LYS A 1 104 ? -8.078 -36.188 -12.797 1 95.94 104 LYS A CA 1
ATOM 787 C C . LYS A 1 104 ? -7.449 -36.594 -14.125 1 95.94 104 LYS A C 1
ATOM 789 O O . LYS A 1 104 ? -6.602 -35.906 -14.672 1 95.94 104 LYS A O 1
ATOM 794 N N . ASN A 1 105 ? -7.812 -37.719 -14.586 1 95.06 105 ASN A N 1
ATOM 795 C CA . ASN A 1 105 ? -7.156 -38.188 -15.797 1 95.06 105 ASN A CA 1
ATOM 796 C C . ASN A 1 105 ? -7.871 -37.688 -17.047 1 95.06 105 ASN A C 1
ATOM 798 O O . ASN A 1 105 ? -7.246 -37.5 -18.094 1 95.06 105 ASN A O 1
ATOM 802 N N . TYR A 1 106 ? -9.258 -37.5 -16.953 1 95.62 106 TYR A N 1
ATOM 803 C CA . TYR A 1 106 ? -10.016 -36.938 -18.078 1 95.62 106 TYR A CA 1
ATOM 804 C C . TYR A 1 106 ? -10.93 -35.812 -17.594 1 95.62 106 TYR A C 1
ATOM 806 O O . TYR A 1 106 ? -11.297 -35.781 -16.422 1 95.62 106 TYR A O 1
ATOM 814 N N . GLY A 1 107 ? -11.289 -34.938 -18.531 1 94.31 107 GLY A N 1
ATOM 815 C CA . GLY A 1 107 ? -12.234 -33.875 -18.25 1 94.31 107 GLY A CA 1
ATOM 816 C C . GLY A 1 107 ? -12.914 -33.344 -19.5 1 94.31 107 GLY A C 1
ATOM 817 O O . GLY A 1 107 ? -12.383 -33.469 -20.609 1 94.31 107 GLY A O 1
ATOM 818 N N . VAL A 1 108 ? -14.062 -32.875 -19.344 1 95.25 108 VAL A N 1
ATOM 819 C CA . VAL A 1 108 ? -14.797 -32.219 -20.422 1 95.25 108 VAL A CA 1
ATOM 820 C C . VAL A 1 108 ? -14.953 -30.719 -20.109 1 95.25 108 VAL A C 1
ATOM 822 O O . VAL A 1 108 ? -15.398 -30.344 -19.031 1 95.25 108 VAL A O 1
ATOM 825 N N . TYR A 1 109 ? -14.57 -29.875 -21.109 1 95.19 109 TYR A N 1
ATOM 826 C CA . TYR A 1 109 ? -14.609 -28.438 -20.938 1 95.19 109 TYR A CA 1
ATOM 827 C C . TYR A 1 109 ? -15.164 -27.75 -22.172 1 95.19 109 TYR A C 1
ATOM 829 O O . TYR A 1 109 ? -15.078 -28.297 -23.281 1 95.19 109 TYR A O 1
ATOM 837 N N . THR A 1 110 ? -15.766 -26.609 -21.938 1 94.62 110 THR A N 1
ATOM 838 C CA . THR A 1 110 ? -16.062 -25.734 -23.078 1 94.62 110 THR A CA 1
ATOM 839 C C . THR A 1 110 ? -14.812 -24.984 -23.531 1 94.62 110 THR A C 1
ATOM 841 O O . THR A 1 110 ? -13.844 -24.875 -22.781 1 94.62 110 THR A O 1
ATOM 844 N N . GLU A 1 111 ? -14.82 -24.5 -24.719 1 92.69 111 GLU A N 1
ATOM 845 C CA . GLU A 1 111 ? -13.664 -23.859 -25.312 1 92.69 111 GLU A CA 1
ATOM 846 C C . GLU A 1 111 ? -13.164 -22.703 -24.453 1 92.69 111 GLU A C 1
ATOM 848 O O . GLU A 1 111 ? -11.953 -22.453 -24.391 1 92.69 111 GLU A O 1
ATOM 853 N N . ASP A 1 112 ? -14.062 -22.016 -23.844 1 91.56 112 ASP A N 1
ATOM 854 C CA . ASP A 1 112 ? -13.727 -20.812 -23.094 1 91.56 112 ASP A CA 1
ATOM 855 C C . ASP A 1 112 ? -12.977 -21.156 -21.812 1 91.56 112 ASP A C 1
ATOM 857 O O . ASP A 1 112 ? -12.375 -20.281 -21.188 1 91.56 112 ASP A O 1
ATOM 861 N N . LEU A 1 113 ? -12.867 -22.422 -21.516 1 94.44 113 LEU A N 1
ATOM 862 C CA . LEU A 1 113 ? -12.227 -22.844 -20.281 1 94.44 113 LEU A CA 1
ATOM 863 C C . LEU A 1 113 ? -10.898 -23.547 -20.562 1 94.44 113 LEU A C 1
ATOM 865 O O . LEU A 1 113 ? -10.367 -24.25 -19.703 1 94.44 113 LEU A O 1
ATOM 869 N N . LEU A 1 114 ? -10.391 -23.344 -21.781 1 96.12 114 LEU A N 1
ATOM 870 C CA . LEU A 1 114 ? -9.125 -23.953 -22.156 1 96.12 114 LEU A CA 1
ATOM 871 C C . LEU A 1 114 ? -8.195 -22.922 -22.797 1 96.12 114 LEU A C 1
ATOM 873 O O . LEU A 1 114 ? -8.633 -22.094 -23.594 1 96.12 114 LEU A O 1
ATOM 877 N N . ILE A 1 115 ? -6.984 -22.984 -22.406 1 96.56 115 ILE A N 1
ATOM 878 C CA . ILE A 1 115 ? -5.941 -22.188 -23.031 1 96.56 115 ILE A CA 1
ATOM 879 C C . ILE A 1 115 ? -5.066 -23.078 -23.922 1 96.56 115 ILE A C 1
ATOM 881 O O . ILE A 1 115 ? -4.594 -24.125 -23.469 1 96.56 115 ILE A O 1
ATOM 885 N N . LYS A 1 116 ? -4.883 -22.656 -25.109 1 95.94 116 LYS A N 1
ATOM 886 C CA . LYS A 1 116 ? -4.02 -23.406 -26.016 1 95.94 116 LYS A CA 1
ATOM 887 C C . LYS A 1 116 ? -2.547 -23.141 -25.703 1 95.94 116 LYS A C 1
ATOM 889 O O . LYS A 1 116 ? -2.158 -22 -25.438 1 95.94 116 LYS A O 1
ATOM 894 N N . ILE A 1 117 ? -1.766 -24.172 -25.75 1 96.12 117 ILE A N 1
ATOM 895 C CA . ILE A 1 117 ? -0.336 -23.938 -25.562 1 96.12 117 ILE A CA 1
ATOM 896 C C . ILE A 1 117 ? 0.447 -24.719 -26.625 1 96.12 117 ILE A C 1
ATOM 898 O O . ILE A 1 117 ? -0.097 -25.609 -27.281 1 96.12 117 ILE A O 1
ATOM 902 N N . ASP A 1 118 ? 1.664 -24.344 -26.828 1 94.94 118 ASP A N 1
ATOM 903 C CA . ASP A 1 118 ? 2.576 -24.969 -27.781 1 94.94 118 ASP A CA 1
ATOM 904 C C . ASP A 1 118 ? 2.943 -26.391 -27.344 1 94.94 118 ASP A C 1
ATOM 906 O O . ASP A 1 118 ? 3.557 -26.578 -26.297 1 94.94 118 ASP A O 1
ATOM 910 N N . GLU A 1 119 ? 2.596 -27.359 -28.141 1 94.12 119 GLU A N 1
ATOM 911 C CA . GLU A 1 119 ? 2.771 -28.75 -27.766 1 94.12 119 GLU A CA 1
ATOM 912 C C . GLU A 1 119 ? 4.23 -29.172 -27.891 1 94.12 119 GLU A C 1
ATOM 914 O O . GLU A 1 119 ? 4.594 -30.297 -27.5 1 94.12 119 GLU A O 1
ATOM 919 N N . THR A 1 120 ? 5.078 -28.266 -28.359 1 95 120 THR A N 1
ATOM 920 C CA . THR A 1 120 ? 6.496 -28.578 -28.469 1 95 120 THR A CA 1
ATOM 921 C C . THR A 1 120 ? 7.223 -28.25 -27.172 1 95 120 THR A C 1
ATOM 923 O O . THR A 1 120 ? 8.406 -28.562 -27.016 1 95 120 THR A O 1
ATOM 926 N N . LEU A 1 121 ? 6.562 -27.703 -26.234 1 96.81 121 LEU A N 1
ATOM 927 C CA . LEU A 1 121 ? 7.152 -27.406 -24.922 1 96.81 121 LEU A CA 1
ATOM 928 C C . LEU A 1 121 ? 7.527 -28.688 -24.188 1 96.81 121 LEU A C 1
ATOM 930 O O . LEU A 1 121 ? 6.844 -29.703 -24.328 1 96.81 121 LEU A O 1
ATOM 934 N N . PRO A 1 122 ? 8.641 -28.578 -23.406 1 96.31 122 PRO A N 1
ATOM 935 C CA . PRO A 1 122 ? 8.836 -29.703 -22.469 1 96.31 122 PRO A CA 1
ATOM 936 C C . PRO A 1 122 ? 7.633 -29.906 -21.547 1 96.31 122 PRO A C 1
ATOM 938 O O . PRO A 1 122 ? 7.008 -28.938 -21.125 1 96.31 122 PRO A O 1
ATOM 941 N N . LEU A 1 123 ? 7.316 -31.188 -21.312 1 97.44 123 LEU A N 1
ATOM 942 C CA . LEU A 1 123 ? 6.145 -31.531 -20.516 1 97.44 123 LEU A CA 1
ATOM 943 C C . LEU A 1 123 ? 6.176 -30.828 -19.172 1 97.44 123 LEU A C 1
ATOM 945 O O . LEU A 1 123 ? 5.148 -30.328 -18.703 1 97.44 123 LEU A O 1
ATOM 949 N N . SER A 1 124 ? 7.371 -30.766 -18.531 1 97.5 124 SER A N 1
ATOM 950 C CA . SER A 1 124 ? 7.5 -30.125 -17.219 1 97.5 124 SER A CA 1
ATOM 951 C C . SER A 1 124 ? 7.199 -28.625 -17.312 1 97.5 124 SER A C 1
ATOM 953 O O . SER A 1 124 ? 6.539 -28.062 -16.422 1 97.5 124 SER A O 1
ATOM 955 N N . SER A 1 125 ? 7.633 -27.938 -18.391 1 97.94 125 SER A N 1
ATOM 956 C CA . SER A 1 125 ? 7.34 -26.531 -18.594 1 97.94 125 SER A CA 1
ATOM 957 C C . SER A 1 125 ? 5.852 -26.297 -18.812 1 97.94 125 SER A C 1
ATOM 959 O O . SER A 1 125 ? 5.258 -25.391 -18.219 1 97.94 125 SER A O 1
ATOM 961 N N . ALA A 1 126 ? 5.273 -27.156 -19.641 1 97.88 126 ALA A N 1
ATOM 962 C CA . ALA A 1 126 ? 3.852 -27.031 -19.953 1 97.88 126 ALA A CA 1
ATOM 963 C C . ALA A 1 126 ? 3 -27.25 -18.703 1 97.88 126 ALA A C 1
ATOM 965 O O . ALA A 1 126 ? 2.031 -26.531 -18.484 1 97.88 126 ALA A O 1
ATOM 966 N N . ALA A 1 127 ? 3.398 -28.219 -17.859 1 97.69 127 ALA A N 1
ATOM 967 C CA . ALA A 1 127 ? 2.631 -28.594 -16.688 1 97.69 127 ALA A CA 1
ATOM 968 C C . ALA A 1 127 ? 2.678 -27.5 -15.617 1 97.69 127 ALA A C 1
ATOM 970 O O . ALA A 1 127 ? 1.826 -27.453 -14.727 1 97.69 127 ALA A O 1
ATOM 971 N N . THR A 1 128 ? 3.695 -26.641 -15.656 1 97.38 128 THR A N 1
ATOM 972 C CA . THR A 1 128 ? 3.883 -25.641 -14.617 1 97.38 128 THR A CA 1
ATOM 973 C C . THR A 1 128 ? 3.746 -24.234 -15.195 1 97.38 128 THR A C 1
ATOM 975 O O . THR A 1 128 ? 4.305 -23.266 -14.648 1 97.38 128 THR A O 1
ATOM 978 N N . LEU A 1 129 ? 2.979 -24.047 -16.219 1 97.5 129 LEU A N 1
ATOM 979 C CA . LEU A 1 129 ? 2.951 -22.812 -17.016 1 97.5 129 LEU A CA 1
ATOM 980 C C . LEU A 1 129 ? 1.849 -21.875 -16.531 1 97.5 129 LEU A C 1
ATOM 982 O O . LEU A 1 129 ? 1.808 -20.719 -16.922 1 97.5 129 LEU A O 1
ATOM 986 N N . TRP A 1 130 ? 1.024 -22.266 -15.625 1 96.5 130 TRP A N 1
ATOM 987 C CA . TRP A 1 130 ? -0.217 -21.531 -15.422 1 96.5 130 TRP A CA 1
ATOM 988 C C . TRP A 1 130 ? -0.21 -20.812 -14.07 1 96.5 130 TRP A C 1
ATOM 990 O O . TRP A 1 130 ? -0.983 -19.875 -13.859 1 96.5 130 TRP A O 1
ATOM 1000 N N . VAL A 1 131 ? 0.669 -21.156 -13.133 1 96.06 131 VAL A N 1
ATOM 1001 C CA . VAL A 1 131 ? 0.579 -20.578 -11.797 1 96.06 131 VAL A CA 1
ATOM 1002 C C . VAL A 1 131 ? 1.817 -19.734 -11.516 1 96.06 131 VAL A C 1
ATOM 1004 O O . VAL A 1 131 ? 1.741 -18.5 -11.484 1 96.06 131 VAL A O 1
ATOM 1007 N N . ASN A 1 132 ? 3.01 -20.328 -11.438 1 97.12 132 ASN A N 1
ATOM 1008 C CA . ASN A 1 132 ? 4.199 -19.656 -10.945 1 97.12 132 ASN A CA 1
ATOM 1009 C C . ASN A 1 132 ? 4.75 -18.656 -11.969 1 97.12 132 ASN A C 1
ATOM 1011 O O . ASN A 1 132 ? 4.988 -17.5 -11.648 1 97.12 132 ASN A O 1
ATOM 1015 N N . PRO A 1 133 ? 4.91 -19.094 -13.273 1 98.38 133 PRO A N 1
ATOM 1016 C CA . PRO A 1 133 ? 5.461 -18.141 -14.227 1 98.38 133 PRO A CA 1
ATOM 1017 C C . PRO A 1 133 ? 4.547 -16.938 -14.445 1 98.38 133 PRO A C 1
ATOM 1019 O O . PRO A 1 133 ? 5.012 -15.789 -14.438 1 98.38 133 PRO A O 1
ATOM 1022 N N . PRO A 1 134 ? 3.195 -17.141 -14.578 1 98.19 134 PRO A N 1
ATOM 1023 C CA . PRO A 1 134 ? 2.33 -15.977 -14.727 1 98.19 134 PRO A CA 1
ATOM 1024 C C . PRO A 1 134 ? 2.344 -15.07 -13.492 1 98.19 134 PRO A C 1
ATOM 1026 O O . PRO A 1 134 ? 2.244 -13.852 -13.617 1 98.19 134 PRO A O 1
ATOM 1029 N N . THR A 1 135 ? 2.441 -15.617 -12.297 1 98.31 135 THR A N 1
ATOM 1030 C CA . THR A 1 135 ? 2.555 -14.812 -11.094 1 98.31 135 THR A CA 1
ATOM 1031 C C . THR A 1 135 ? 3.779 -13.898 -11.164 1 98.31 135 THR A C 1
ATOM 1033 O O . THR A 1 135 ? 3.674 -12.695 -10.953 1 98.31 135 THR A O 1
ATOM 1036 N N . ALA A 1 136 ? 4.902 -14.484 -11.492 1 98.81 136 ALA A N 1
ATOM 1037 C CA . ALA A 1 136 ? 6.133 -13.711 -11.648 1 98.81 136 ALA A CA 1
ATOM 1038 C C . ALA A 1 136 ? 5.988 -12.656 -12.734 1 98.81 136 ALA A C 1
ATOM 1040 O O . ALA A 1 136 ? 6.324 -11.484 -12.516 1 98.81 136 ALA A O 1
ATOM 1041 N N . TYR A 1 137 ? 5.461 -13.078 -13.875 1 98.81 137 TYR A N 1
ATOM 1042 C CA . TYR A 1 137 ? 5.309 -12.219 -15.039 1 98.81 137 TYR A CA 1
ATOM 1043 C C . TYR A 1 137 ? 4.43 -11.016 -14.719 1 98.81 137 TYR A C 1
ATOM 1045 O O . TYR A 1 137 ? 4.805 -9.875 -14.992 1 98.81 137 TYR A O 1
ATOM 1053 N N . ARG A 1 138 ? 3.297 -11.25 -14.109 1 98.81 138 ARG A N 1
ATOM 1054 C CA . ARG A 1 138 ? 2.357 -10.172 -13.82 1 98.81 138 ARG A CA 1
ATOM 1055 C C . ARG A 1 138 ? 2.908 -9.234 -12.742 1 98.81 138 ARG A C 1
ATOM 1057 O O . ARG A 1 138 ? 2.701 -8.023 -12.805 1 98.81 138 ARG A O 1
ATOM 1064 N N . MET A 1 139 ? 3.617 -9.75 -11.766 1 98.81 139 MET A N 1
ATOM 1065 C CA . MET A 1 139 ? 4.203 -8.891 -10.734 1 98.81 139 MET A CA 1
ATOM 1066 C C . MET A 1 139 ? 5.266 -7.977 -11.336 1 98.81 139 MET A C 1
ATOM 1068 O O . MET A 1 139 ? 5.387 -6.816 -10.938 1 98.81 139 MET A O 1
ATOM 1072 N N . LEU A 1 140 ? 5.992 -8.453 -12.312 1 98.81 140 LEU A N 1
ATOM 1073 C CA . LEU A 1 140 ? 7.055 -7.668 -12.938 1 98.81 140 LEU A CA 1
ATOM 1074 C C . LEU A 1 140 ? 6.477 -6.637 -13.898 1 98.81 140 LEU A C 1
ATOM 1076 O O . LEU A 1 140 ? 7.117 -5.625 -14.188 1 98.81 140 LEU A O 1
ATOM 1080 N N . LYS A 1 141 ? 5.223 -6.828 -14.32 1 98.38 141 LYS A N 1
ATOM 1081 C CA . LYS A 1 141 ? 4.699 -5.996 -15.406 1 98.38 141 LYS A CA 1
ATOM 1082 C C . LYS A 1 141 ? 3.684 -4.984 -14.883 1 98.38 141 LYS A C 1
ATOM 1084 O O . LYS A 1 141 ? 3.537 -3.898 -15.438 1 98.38 141 LYS A O 1
ATOM 1089 N N . ASP A 1 142 ? 3.068 -5.285 -13.82 1 98.06 142 ASP A N 1
ATOM 1090 C CA . ASP A 1 142 ? 1.803 -4.605 -13.562 1 98.06 142 ASP A CA 1
ATOM 1091 C C . ASP A 1 142 ? 1.974 -3.508 -12.516 1 98.06 142 ASP A C 1
ATOM 1093 O O . ASP A 1 142 ? 1.149 -2.596 -12.422 1 98.06 142 ASP A O 1
ATOM 1097 N N . PHE A 1 143 ? 2.99 -3.5 -11.68 1 98.5 143 PHE A N 1
ATOM 1098 C CA . PHE A 1 143 ? 2.959 -2.689 -10.469 1 98.5 143 PHE A CA 1
ATOM 1099 C C . PHE A 1 143 ? 3.896 -1.494 -10.594 1 98.5 143 PHE A C 1
ATOM 1101 O O . PHE A 1 143 ? 3.686 -0.462 -9.953 1 98.5 143 PHE A O 1
ATOM 1108 N N . GLU A 1 144 ? 4.98 -1.659 -11.305 1 98.62 144 GLU A N 1
ATOM 1109 C CA . GLU A 1 144 ? 5.914 -0.583 -11.617 1 98.62 144 GLU A CA 1
ATOM 1110 C C . GLU A 1 144 ? 6.273 -0.573 -13.102 1 98.62 144 GLU A C 1
ATOM 1112 O O . GLU A 1 144 ? 6.184 -1.603 -13.773 1 98.62 144 GLU A O 1
ATOM 1117 N N . ASP A 1 145 ? 6.625 0.57 -13.578 1 98.25 145 ASP A N 1
ATOM 1118 C CA . ASP A 1 145 ? 7.145 0.661 -14.945 1 98.25 145 ASP A CA 1
ATOM 1119 C C . ASP A 1 145 ? 8.625 0.3 -14.992 1 98.25 145 ASP A C 1
ATOM 1121 O O . ASP A 1 145 ? 9.484 1.182 -15.07 1 98.25 145 ASP A O 1
ATOM 1125 N N . LEU A 1 146 ? 8.898 -0.95 -14.93 1 98.62 146 LEU A N 1
ATOM 1126 C CA . LEU A 1 146 ? 10.273 -1.432 -14.945 1 98.62 146 LEU A CA 1
ATOM 1127 C C . LEU A 1 146 ? 10.891 -1.273 -16.328 1 98.62 146 LEU A C 1
ATOM 1129 O O . LEU A 1 146 ? 10.297 -1.678 -17.328 1 98.62 146 LEU A O 1
ATOM 1133 N N . LYS A 1 147 ? 11.977 -0.638 -16.344 1 98.25 147 LYS A N 1
ATOM 1134 C CA . LYS A 1 147 ? 12.789 -0.479 -17.547 1 98.25 147 LYS A CA 1
ATOM 1135 C C . LYS A 1 147 ? 14.07 -1.301 -17.469 1 98.25 147 LYS A C 1
ATOM 1137 O O . LYS A 1 147 ? 14.422 -1.806 -16.391 1 98.25 147 LYS A O 1
ATOM 1142 N N . GLU A 1 148 ? 14.703 -1.466 -18.656 1 98.56 148 GLU A N 1
ATOM 1143 C CA . GLU A 1 148 ? 16.031 -2.076 -18.609 1 98.56 148 GLU A CA 1
ATOM 1144 C C . GLU A 1 148 ? 16.922 -1.381 -17.594 1 98.56 148 GLU A C 1
ATOM 1146 O O . GLU A 1 148 ? 16.984 -0.151 -17.547 1 98.56 148 GLU A O 1
ATOM 1151 N N . GLY A 1 149 ? 17.484 -2.129 -16.734 1 98.56 149 GLY A N 1
ATOM 1152 C CA . GLY A 1 149 ? 18.375 -1.571 -15.734 1 98.56 149 GLY A CA 1
ATOM 1153 C C . GLY A 1 149 ? 17.672 -1.3 -14.414 1 98.56 149 GLY A C 1
ATOM 1154 O O . GLY A 1 149 ? 18.344 -1.094 -13.391 1 98.56 149 GLY A O 1
ATOM 1155 N N . SER A 1 150 ? 16.297 -1.281 -14.375 1 98.75 150 SER A N 1
ATOM 1156 C CA . SER A 1 150 ? 15.609 -1.179 -13.102 1 98.75 150 SER A CA 1
ATOM 1157 C C . SER A 1 150 ? 16 -2.316 -12.164 1 98.75 150 SER A C 1
ATOM 1159 O O . SER A 1 150 ? 16.562 -3.32 -12.602 1 98.75 150 SER A O 1
ATOM 1161 N N . THR A 1 151 ? 15.734 -2.18 -10.875 1 98.94 151 THR A N 1
ATOM 1162 C CA . THR A 1 151 ? 16.078 -3.205 -9.891 1 98.94 151 THR A CA 1
ATOM 1163 C C . THR A 1 151 ? 14.836 -3.664 -9.133 1 98.94 151 THR A C 1
ATOM 1165 O O . THR A 1 151 ? 14.008 -2.846 -8.734 1 98.94 151 THR A O 1
ATOM 1168 N N . VAL A 1 152 ? 14.75 -4.957 -9.008 1 98.94 152 VAL A N 1
ATOM 1169 C CA . VAL A 1 152 ? 13.734 -5.625 -8.195 1 98.94 152 VAL A CA 1
ATOM 1170 C C . VAL A 1 152 ? 14.398 -6.359 -7.031 1 98.94 152 VAL A C 1
ATOM 1172 O O . VAL A 1 152 ? 15.453 -6.977 -7.203 1 98.94 152 VAL A O 1
ATOM 1175 N N . ILE A 1 153 ? 13.812 -6.246 -5.832 1 98.94 153 ILE A N 1
ATOM 1176 C CA . ILE A 1 153 ? 14.289 -7.027 -4.695 1 98.94 153 ILE A CA 1
ATOM 1177 C C . ILE A 1 153 ? 13.195 -8.008 -4.254 1 98.94 153 ILE A C 1
ATOM 1179 O O . ILE A 1 153 ? 12.016 -7.668 -4.262 1 98.94 153 ILE A O 1
ATOM 1183 N N . GLN A 1 154 ? 13.555 -9.227 -3.926 1 98.88 154 GLN A N 1
ATOM 1184 C CA . GLN A 1 154 ? 12.547 -10.211 -3.516 1 98.88 154 GLN A CA 1
ATOM 1185 C C . GLN A 1 154 ? 13.07 -11.094 -2.387 1 98.88 154 GLN A C 1
ATOM 1187 O O . GLN A 1 154 ? 14.273 -11.344 -2.297 1 98.88 154 GLN A O 1
ATOM 1192 N N . ASN A 1 155 ? 12.211 -11.5 -1.494 1 98 155 ASN A N 1
ATOM 1193 C CA . ASN A 1 155 ? 12.508 -12.609 -0.593 1 98 155 ASN A CA 1
ATOM 1194 C C . ASN A 1 155 ? 11.898 -13.914 -1.091 1 98 155 ASN A C 1
ATOM 1196 O O . ASN A 1 155 ? 11.18 -13.93 -2.094 1 98 155 ASN A O 1
ATOM 1200 N N . GLY A 1 156 ? 12.32 -15.078 -0.506 1 94.94 156 GLY A N 1
ATOM 1201 C CA . GLY A 1 156 ? 11.859 -16.359 -1.018 1 94.94 156 GLY A CA 1
ATOM 1202 C C . GLY A 1 156 ? 12.312 -16.625 -2.441 1 94.94 156 GLY A C 1
ATOM 1203 O O . GLY A 1 156 ? 11.555 -17.188 -3.24 1 94.94 156 GLY A O 1
ATOM 1204 N N . ALA A 1 157 ? 13.555 -16.266 -2.732 1 96.94 157 ALA A N 1
ATOM 1205 C CA . ALA A 1 157 ? 14.016 -16.25 -4.117 1 96.94 157 ALA A CA 1
ATOM 1206 C C . ALA A 1 157 ? 14.172 -17.672 -4.652 1 96.94 157 ALA A C 1
ATOM 1208 O O . ALA A 1 157 ? 14.203 -17.891 -5.867 1 96.94 157 ALA A O 1
ATOM 1209 N N . ASN A 1 158 ? 14.352 -18.609 -3.801 1 93.75 158 ASN A N 1
ATOM 1210 C CA . ASN A 1 158 ? 14.531 -19.984 -4.258 1 93.75 158 ASN A CA 1
ATOM 1211 C C . ASN A 1 158 ? 13.195 -20.688 -4.461 1 93.75 158 ASN A C 1
ATOM 1213 O O . ASN A 1 158 ? 13.156 -21.844 -4.898 1 93.75 158 ASN A O 1
ATOM 1217 N N . SER A 1 159 ? 12.086 -20.047 -4.078 1 92.44 159 SER A N 1
ATOM 1218 C CA . SER A 1 159 ? 10.773 -20.609 -4.383 1 92.44 159 SER A CA 1
ATOM 1219 C C . SER A 1 159 ? 10.562 -20.719 -5.891 1 92.44 159 SER A C 1
ATOM 1221 O O . SER A 1 159 ? 11.32 -20.156 -6.676 1 92.44 159 SER A O 1
ATOM 1223 N N . ALA A 1 160 ? 9.477 -21.438 -6.273 1 94.5 160 ALA A N 1
ATOM 1224 C CA . ALA A 1 160 ? 9.172 -21.578 -7.691 1 94.5 160 ALA A CA 1
ATOM 1225 C C . ALA A 1 160 ? 8.891 -20.234 -8.336 1 94.5 160 ALA A C 1
ATOM 1227 O O . ALA A 1 160 ? 9.414 -19.922 -9.406 1 94.5 160 ALA A O 1
ATOM 1228 N N . VAL A 1 161 ? 8.141 -19.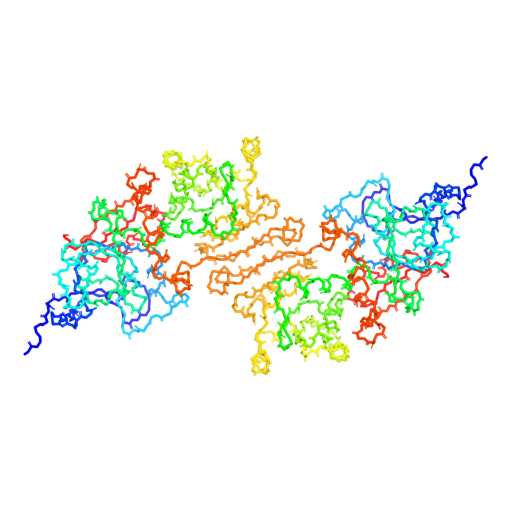391 -7.641 1 96.75 161 VAL A N 1
ATOM 1229 C CA . VAL A 1 161 ? 7.844 -18.062 -8.164 1 96.75 161 VAL A CA 1
ATOM 1230 C C . VAL A 1 161 ? 9.109 -17.203 -8.156 1 96.75 161 VAL A C 1
ATOM 1232 O O . VAL A 1 161 ? 9.391 -16.484 -9.125 1 96.75 161 VAL A O 1
ATOM 1235 N N . GLY A 1 162 ? 9.875 -17.281 -7.094 1 97.62 162 GLY A N 1
ATOM 1236 C CA . GLY A 1 162 ? 11.117 -16.531 -7.012 1 97.62 162 GLY A CA 1
ATOM 1237 C C . GLY A 1 162 ? 12.078 -16.844 -8.141 1 97.62 162 GLY A C 1
ATOM 1238 O O . GLY A 1 162 ? 12.688 -15.938 -8.719 1 97.62 162 GLY A O 1
ATOM 1239 N N . GLN A 1 163 ? 12.234 -18.094 -8.461 1 97.81 163 GLN A N 1
ATOM 1240 C CA . GLN A 1 163 ? 13.109 -18.5 -9.555 1 97.81 163 GLN A CA 1
ATOM 1241 C C . GLN A 1 163 ? 12.57 -18.031 -10.898 1 97.81 163 GLN A C 1
ATOM 1243 O O . GLN A 1 163 ? 13.344 -17.625 -11.773 1 97.81 163 GLN A O 1
ATOM 1248 N N . ALA A 1 164 ? 11.25 -18.078 -11.039 1 98.44 164 ALA A N 1
ATOM 1249 C CA . ALA A 1 164 ? 10.656 -17.531 -12.25 1 98.44 164 ALA A CA 1
ATOM 1250 C C . ALA A 1 164 ? 10.906 -16.031 -12.367 1 98.44 164 ALA A C 1
ATOM 1252 O O . ALA A 1 164 ? 11.195 -15.531 -13.453 1 98.44 164 ALA A O 1
ATOM 1253 N N . VAL A 1 165 ? 10.836 -15.273 -11.25 1 98.88 165 VAL A N 1
ATOM 1254 C CA . VAL A 1 165 ? 11.109 -13.844 -11.227 1 98.88 165 VAL A CA 1
ATOM 1255 C C . VAL A 1 165 ? 12.539 -13.578 -11.703 1 98.88 165 VAL A C 1
ATOM 1257 O O . VAL A 1 165 ? 12.766 -12.703 -12.547 1 98.88 165 VAL A O 1
ATOM 1260 N N . ILE A 1 166 ? 13.484 -14.367 -11.188 1 98.88 166 ILE A N 1
ATOM 1261 C CA . ILE A 1 166 ? 14.891 -14.211 -11.555 1 98.88 166 ILE A CA 1
ATOM 1262 C C . ILE A 1 166 ? 15.047 -14.336 -13.062 1 98.88 166 ILE A C 1
ATOM 1264 O O . ILE A 1 166 ? 15.625 -13.453 -13.711 1 98.88 166 ILE A O 1
ATOM 1268 N N . GLN A 1 167 ? 14.508 -15.328 -13.633 1 98.88 167 GLN A N 1
ATOM 1269 C CA . GLN A 1 167 ? 14.734 -15.648 -15.039 1 98.88 167 GLN A CA 1
ATOM 1270 C C . GLN A 1 167 ? 14.008 -14.656 -15.945 1 98.88 167 GLN A C 1
ATOM 1272 O O . GLN A 1 167 ? 14.578 -14.172 -16.922 1 98.88 167 GLN A O 1
ATOM 1277 N N . ILE A 1 168 ? 12.773 -14.375 -15.633 1 98.88 168 ILE A N 1
ATOM 1278 C CA . ILE A 1 168 ? 11.984 -13.461 -16.453 1 98.88 168 ILE A CA 1
ATOM 1279 C C . ILE A 1 168 ? 12.562 -12.055 -16.359 1 98.88 168 ILE A C 1
ATOM 1281 O O . ILE A 1 168 ? 12.633 -11.328 -17.359 1 98.88 168 ILE A O 1
ATOM 1285 N N . ALA A 1 169 ? 12.977 -11.617 -15.148 1 98.94 169 ALA A N 1
ATOM 1286 C CA . ALA A 1 169 ? 13.625 -10.312 -14.984 1 98.94 169 ALA A CA 1
ATOM 1287 C C . ALA A 1 169 ? 14.891 -10.227 -15.828 1 98.94 169 ALA A C 1
ATOM 1289 O O . ALA A 1 169 ? 15.148 -9.203 -16.469 1 98.94 169 ALA A O 1
ATOM 1290 N N . LYS A 1 170 ? 15.68 -11.305 -15.789 1 98.88 170 LYS A N 1
ATOM 1291 C CA . LYS A 1 170 ? 16.875 -11.32 -16.625 1 98.88 170 LYS A CA 1
ATOM 1292 C C . LYS A 1 170 ? 16.531 -11.125 -18.094 1 98.88 170 LYS A C 1
ATOM 1294 O O . LYS A 1 170 ? 17.188 -10.344 -18.797 1 98.88 170 LYS A O 1
ATOM 1299 N N . HIS A 1 171 ? 15.5 -11.836 -18.531 1 98.69 171 HIS A N 1
ATOM 1300 C CA . HIS A 1 171 ? 15.039 -11.703 -19.906 1 98.69 171 HIS A CA 1
ATOM 1301 C C . HIS A 1 171 ? 14.664 -10.258 -20.234 1 98.69 171 HIS A C 1
ATOM 1303 O O . HIS A 1 171 ? 14.938 -9.773 -21.328 1 98.69 171 HIS A O 1
ATOM 1309 N N . PHE A 1 172 ? 14.102 -9.562 -19.297 1 98.56 172 PHE A N 1
ATOM 1310 C CA . PHE A 1 172 ? 13.688 -8.18 -19.469 1 98.56 172 PHE A CA 1
ATOM 1311 C C . PHE A 1 172 ? 14.844 -7.223 -19.188 1 98.56 172 PHE A C 1
ATOM 1313 O O . PHE A 1 172 ? 14.688 -6.004 -19.281 1 98.56 172 PHE A O 1
ATOM 1320 N N . LYS A 1 173 ? 16.016 -7.727 -18.797 1 98.75 173 LYS A N 1
ATOM 1321 C CA . LYS A 1 173 ? 17.219 -6.953 -18.469 1 98.75 173 LYS A CA 1
ATOM 1322 C C . LYS A 1 173 ? 17 -6.086 -17.234 1 98.75 173 LYS A C 1
ATOM 1324 O O . LYS A 1 173 ? 17.391 -4.914 -17.219 1 98.75 173 LYS A O 1
ATOM 1329 N N . ILE A 1 174 ? 16.344 -6.629 -16.297 1 98.88 174 ILE A N 1
ATOM 1330 C CA . ILE A 1 174 ? 16.094 -6.027 -14.984 1 98.88 174 ILE A CA 1
ATOM 1331 C C . ILE A 1 174 ? 17.016 -6.656 -13.945 1 98.88 174 ILE A C 1
ATOM 1333 O O . ILE A 1 174 ? 17.219 -7.871 -13.938 1 98.88 174 ILE A O 1
ATOM 1337 N N . ASN A 1 175 ? 17.594 -5.863 -13.094 1 98.94 175 ASN A N 1
ATOM 1338 C CA . ASN A 1 175 ? 18.422 -6.371 -11.992 1 98.94 175 ASN A CA 1
ATOM 1339 C C . ASN A 1 175 ? 17.562 -6.977 -10.891 1 98.94 175 ASN A C 1
ATOM 1341 O O . ASN A 1 175 ? 16.453 -6.504 -10.625 1 98.94 175 ASN A O 1
ATOM 1345 N N . THR A 1 176 ? 18.109 -7.992 -10.289 1 98.94 176 THR A N 1
ATOM 1346 C CA . THR A 1 176 ? 17.375 -8.586 -9.172 1 98.94 176 THR A CA 1
ATOM 1347 C C . THR A 1 176 ? 18.297 -8.766 -7.969 1 98.94 176 THR A C 1
ATOM 1349 O O . THR A 1 176 ? 19.453 -9.195 -8.117 1 98.94 176 THR A O 1
ATOM 1352 N N . ILE A 1 177 ? 17.875 -8.312 -6.852 1 98.94 177 ILE A N 1
ATOM 1353 C CA . ILE A 1 177 ? 18.453 -8.68 -5.566 1 98.94 177 ILE A CA 1
ATOM 1354 C C . ILE A 1 177 ? 17.594 -9.758 -4.902 1 98.94 177 ILE A C 1
ATOM 1356 O O . ILE A 1 177 ? 16.438 -9.508 -4.555 1 98.94 177 ILE A O 1
ATOM 1360 N N . ASN A 1 178 ? 18.203 -10.891 -4.711 1 98.88 178 ASN A N 1
ATOM 1361 C CA . ASN A 1 178 ? 17.453 -12.086 -4.324 1 98.88 178 ASN A CA 1
ATOM 1362 C C . ASN A 1 178 ? 17.844 -12.562 -2.928 1 98.88 178 ASN A C 1
ATOM 1364 O O . ASN A 1 178 ? 18.969 -13.016 -2.713 1 98.88 178 ASN A O 1
ATOM 1368 N N . VAL A 1 179 ? 16.891 -12.477 -2.041 1 98.5 179 VAL A N 1
ATOM 1369 C CA . VAL A 1 179 ? 17.141 -12.812 -0.644 1 98.5 179 VAL A CA 1
ATOM 1370 C C . VAL A 1 179 ? 16.75 -14.266 -0.376 1 98.5 179 VAL A C 1
ATOM 1372 O O . VAL A 1 179 ? 15.648 -14.688 -0.744 1 98.5 179 VAL A O 1
ATOM 1375 N N . ILE A 1 180 ? 17.609 -15.062 0.19 1 96.06 180 ILE A N 1
ATOM 1376 C CA . ILE A 1 180 ? 17.328 -16.438 0.579 1 96.06 180 ILE A CA 1
ATOM 1377 C C . ILE A 1 180 ? 17.641 -16.625 2.061 1 96.06 180 ILE A C 1
ATOM 1379 O O . ILE A 1 180 ? 18.375 -15.836 2.654 1 96.06 180 ILE A O 1
ATOM 1383 N N . ARG A 1 181 ? 17.094 -17.641 2.646 1 93.38 181 ARG A N 1
ATOM 1384 C CA . ARG A 1 181 ? 17.391 -18.016 4.027 1 93.38 181 ARG A CA 1
ATOM 1385 C C . ARG A 1 181 ? 18.75 -18.688 4.137 1 93.38 181 ARG A C 1
ATOM 1387 O O . ARG A 1 181 ? 19.141 -19.453 3.252 1 93.38 181 ARG A O 1
ATOM 1394 N N . ASP A 1 182 ? 19.344 -18.375 5.211 1 90.56 182 ASP A N 1
ATOM 1395 C CA . ASP A 1 182 ? 20.594 -19.062 5.469 1 90.56 182 ASP A CA 1
ATOM 1396 C C . ASP A 1 182 ? 20.359 -20.562 5.699 1 90.56 182 ASP A C 1
ATOM 1398 O O . ASP A 1 182 ? 19.391 -20.938 6.359 1 90.56 182 ASP A O 1
ATOM 1402 N N . ARG A 1 183 ? 21.156 -21.406 5.105 1 87.5 183 ARG A N 1
ATOM 1403 C CA . ARG A 1 183 ? 21.031 -22.859 5.188 1 87.5 183 ARG A CA 1
ATOM 1404 C C . ARG A 1 183 ? 22.359 -23.531 4.895 1 87.5 183 ARG A C 1
ATOM 1406 O O . ARG A 1 183 ? 23.297 -22.906 4.387 1 87.5 183 ARG A O 1
ATOM 1413 N N . PRO A 1 184 ? 22.312 -24.844 5.305 1 87.69 184 PRO A N 1
ATOM 1414 C CA . PRO A 1 184 ? 23.5 -25.578 4.863 1 87.69 184 PRO A CA 1
ATOM 1415 C C . PRO A 1 184 ? 23.672 -25.562 3.346 1 87.69 184 PRO A C 1
ATOM 1417 O O . PRO A 1 184 ? 22.688 -25.625 2.607 1 87.69 184 PRO A O 1
ATOM 1420 N N . ASN A 1 185 ? 24.812 -25.422 2.777 1 87.56 185 ASN A N 1
ATOM 1421 C CA . ASN A 1 185 ? 25.141 -25.422 1.355 1 87.56 185 ASN A CA 1
ATOM 1422 C C . ASN A 1 185 ? 24.594 -24.203 0.645 1 87.56 185 ASN A C 1
ATOM 1424 O O . ASN A 1 185 ? 24.172 -24.281 -0.514 1 87.56 185 ASN A O 1
ATOM 1428 N N . VAL A 1 186 ? 24.453 -23.141 1.367 1 93.25 186 VAL A N 1
ATOM 1429 C CA . VAL A 1 186 ? 23.859 -21.922 0.849 1 93.25 186 VAL A CA 1
ATOM 1430 C C . VAL A 1 186 ? 24.625 -21.438 -0.379 1 93.25 186 VAL A C 1
ATOM 1432 O O . VAL A 1 186 ? 24.047 -20.859 -1.297 1 93.25 186 VAL A O 1
ATOM 1435 N N . GLU A 1 187 ? 25.938 -21.734 -0.446 1 95.69 187 GLU A N 1
ATOM 1436 C CA . GLU A 1 187 ? 26.75 -21.297 -1.57 1 95.69 187 GLU A CA 1
ATOM 1437 C C . GLU A 1 187 ? 26.328 -21.969 -2.867 1 95.69 187 GLU A C 1
ATOM 1439 O O . GLU A 1 187 ? 26.344 -21.359 -3.934 1 95.69 187 GLU A O 1
ATOM 1444 N N . SER A 1 188 ? 26 -23.25 -2.75 1 94.75 188 SER A N 1
ATOM 1445 C CA . SER A 1 188 ? 25.5 -23.969 -3.92 1 94.75 188 SER A CA 1
ATOM 1446 C C . SER A 1 188 ? 24.188 -23.375 -4.418 1 94.75 188 SER A C 1
ATOM 1448 O O . SER A 1 188 ? 23.969 -23.25 -5.625 1 94.75 188 SER A O 1
ATOM 1450 N N . LEU A 1 189 ? 23.375 -23.016 -3.508 1 94.44 189 LEU A N 1
ATOM 1451 C CA . LEU A 1 189 ? 22.109 -22.406 -3.871 1 94.44 189 LEU A CA 1
ATOM 1452 C C . LEU A 1 189 ? 22.328 -21.031 -4.508 1 94.44 189 LEU A C 1
ATOM 1454 O O . LEU A 1 189 ? 21.688 -20.703 -5.512 1 94.44 189 LEU A O 1
ATOM 1458 N N . LYS A 1 190 ? 23.234 -20.25 -3.92 1 97.12 190 LYS A N 1
ATOM 1459 C CA . LYS A 1 190 ? 23.562 -18.969 -4.512 1 97.12 190 LYS A CA 1
ATOM 1460 C C . LYS A 1 190 ? 24.031 -19.125 -5.953 1 97.12 190 LYS A C 1
ATOM 1462 O O . LYS A 1 190 ? 23.594 -18.391 -6.84 1 97.12 190 LYS A O 1
ATOM 1467 N N . SER A 1 191 ? 24.922 -20.078 -6.129 1 97.62 191 SER A N 1
ATOM 1468 C CA . SER A 1 191 ? 25.453 -20.344 -7.465 1 97.62 191 SER A CA 1
ATOM 1469 C C . SER A 1 191 ? 24.344 -20.75 -8.43 1 97.62 191 SER A C 1
ATOM 1471 O O . SER A 1 191 ? 24.297 -20.281 -9.562 1 97.62 191 SER A O 1
ATOM 1473 N N . TYR A 1 192 ? 23.5 -21.594 -7.996 1 96.06 192 TYR A N 1
ATOM 1474 C CA . TYR A 1 192 ? 22.391 -22.062 -8.812 1 96.06 192 TYR A CA 1
ATOM 1475 C C . TYR A 1 192 ? 21.5 -20.906 -9.258 1 96.06 192 TYR A C 1
ATOM 1477 O O . TYR A 1 192 ? 21.188 -20.766 -10.438 1 96.06 192 TYR A O 1
ATOM 1485 N N . LEU A 1 193 ? 21.141 -20 -8.312 1 97.81 193 LEU A N 1
ATOM 1486 C CA . LEU A 1 193 ? 20.266 -18.875 -8.625 1 97.81 193 LEU A CA 1
ATOM 1487 C C . LEU A 1 193 ? 20.984 -17.875 -9.531 1 97.81 193 LEU A C 1
ATOM 1489 O O . LEU A 1 193 ? 20.344 -17.281 -10.406 1 97.81 193 LEU A O 1
ATOM 1493 N N . THR A 1 194 ? 22.281 -17.703 -9.297 1 98.62 194 THR A N 1
ATOM 1494 C CA . THR A 1 194 ? 23.062 -16.859 -10.18 1 98.62 194 THR A CA 1
ATOM 1495 C C . THR A 1 194 ? 23.062 -17.406 -11.602 1 98.62 194 THR A C 1
ATOM 1497 O O . THR A 1 194 ? 22.938 -16.656 -12.57 1 98.62 194 THR A O 1
ATOM 1500 N N . ASP A 1 195 ? 23.172 -18.719 -11.703 1 97.94 195 ASP A N 1
ATOM 1501 C CA . ASP A 1 195 ? 23.156 -19.375 -13.008 1 97.94 195 ASP A CA 1
ATOM 1502 C C . ASP A 1 195 ? 21.797 -19.203 -13.688 1 97.94 195 ASP A C 1
ATOM 1504 O O . ASP A 1 195 ? 21.719 -19.172 -14.914 1 97.94 195 ASP A O 1
ATOM 1508 N N . LEU A 1 196 ? 20.797 -19.109 -12.875 1 97.88 196 LEU A N 1
ATOM 1509 C CA . LEU A 1 196 ? 19.453 -18.891 -13.422 1 97.88 196 LEU A CA 1
ATOM 1510 C C . LEU A 1 196 ? 19.297 -17.469 -13.953 1 97.88 196 LEU A C 1
ATOM 1512 O O . LEU A 1 196 ? 18.375 -17.188 -14.727 1 97.88 196 LEU A O 1
ATOM 1516 N N . GLY A 1 197 ? 20.172 -16.531 -13.477 1 98.69 197 GLY A N 1
ATOM 1517 C CA . GLY A 1 197 ? 20.109 -15.18 -14 1 98.69 197 GLY A CA 1
ATOM 1518 C C . GLY A 1 197 ? 20.078 -14.117 -12.914 1 98.69 197 GLY A C 1
ATOM 1519 O O . GLY A 1 197 ? 19.984 -12.922 -13.211 1 98.69 197 GLY A O 1
ATOM 1520 N N . ALA A 1 198 ? 20.172 -14.492 -11.656 1 98.88 198 ALA A N 1
ATOM 1521 C CA . ALA A 1 198 ? 20.141 -13.531 -10.562 1 98.88 198 ALA A CA 1
ATOM 1522 C C . ALA A 1 198 ? 21.312 -12.555 -10.664 1 98.88 198 ALA A C 1
ATOM 1524 O O . ALA A 1 198 ? 22.453 -12.961 -10.906 1 98.88 198 ALA A O 1
ATOM 1525 N N . THR A 1 199 ? 21.031 -11.258 -10.508 1 98.81 199 THR A N 1
ATOM 1526 C CA . THR A 1 199 ? 22.125 -10.281 -10.461 1 98.81 199 THR A CA 1
ATOM 1527 C C . THR A 1 199 ? 22.906 -10.406 -9.172 1 98.81 199 THR A C 1
ATOM 1529 O O . THR A 1 199 ? 24.141 -10.508 -9.195 1 98.81 199 THR A O 1
ATOM 1532 N N . TYR A 1 200 ? 22.203 -10.422 -8.031 1 98.81 200 TYR A N 1
ATOM 1533 C CA . TYR A 1 200 ? 22.797 -10.656 -6.719 1 98.81 200 TYR A CA 1
ATOM 1534 C C . TYR A 1 200 ? 21.953 -11.617 -5.898 1 98.81 200 TYR A C 1
ATOM 1536 O O . TYR A 1 200 ? 20.719 -11.602 -5.988 1 98.81 200 TYR A O 1
ATOM 1544 N N . VAL A 1 201 ? 22.562 -12.5 -5.16 1 98.69 201 VAL A N 1
ATOM 1545 C CA . VAL A 1 201 ? 21.906 -13.375 -4.195 1 98.69 201 VAL A CA 1
ATOM 1546 C C . VAL A 1 201 ? 22.516 -13.148 -2.807 1 98.69 201 VAL A C 1
ATOM 1548 O O . VAL A 1 201 ? 23.719 -13.258 -2.619 1 98.69 201 VAL A O 1
ATOM 1551 N N . VAL A 1 202 ? 21.641 -12.781 -1.875 1 98.06 202 VAL A N 1
ATOM 1552 C CA . VAL A 1 202 ? 22.125 -12.5 -0.524 1 98.06 202 VAL A CA 1
ATOM 1553 C C . VAL A 1 202 ? 21.297 -13.297 0.489 1 98.06 202 VAL A C 1
ATOM 1555 O O . VAL A 1 202 ? 20.156 -13.648 0.225 1 98.06 202 VAL A O 1
ATOM 1558 N N . VAL A 1 203 ? 21.891 -13.633 1.616 1 96.94 203 VAL A N 1
ATOM 1559 C CA . VAL A 1 203 ? 21.141 -14.25 2.705 1 96.94 203 VAL A CA 1
ATOM 1560 C C . VAL A 1 203 ? 20.531 -13.172 3.598 1 96.94 203 VAL A C 1
ATOM 1562 O O . VAL A 1 203 ? 21.016 -12.031 3.611 1 96.94 203 VAL A O 1
ATOM 1565 N N . GLU A 1 204 ? 19.562 -13.484 4.309 1 94.81 204 GLU A N 1
ATOM 1566 C CA . GLU A 1 204 ? 18.75 -12.547 5.086 1 94.81 204 GLU A CA 1
ATOM 1567 C C . GLU A 1 204 ? 19.625 -11.664 5.977 1 94.81 204 GLU A C 1
ATOM 1569 O O . GLU A 1 204 ? 19.438 -10.445 6.016 1 94.81 204 GLU A O 1
ATOM 1574 N N . ASN A 1 205 ? 20.562 -12.219 6.637 1 92.5 205 ASN A N 1
ATOM 1575 C CA . ASN A 1 205 ? 21.391 -11.461 7.574 1 92.5 205 ASN A CA 1
ATOM 1576 C C . ASN A 1 205 ? 22.312 -10.484 6.852 1 92.5 205 ASN A C 1
ATOM 1578 O O . ASN A 1 205 ? 22.797 -9.523 7.449 1 92.5 205 ASN A O 1
ATOM 1582 N N . GLU A 1 206 ? 22.547 -10.758 5.598 1 94.81 206 GLU A N 1
ATOM 1583 C CA . GLU A 1 206 ? 23.406 -9.891 4.809 1 94.81 206 GLU A CA 1
ATOM 1584 C C . GLU A 1 206 ? 22.703 -8.594 4.43 1 94.81 206 GLU A C 1
ATOM 1586 O O . GLU A 1 206 ? 23.359 -7.617 4.043 1 94.81 206 GLU A O 1
ATOM 1591 N N . LEU A 1 207 ? 21.406 -8.516 4.531 1 95.19 207 LEU A N 1
ATOM 1592 C CA . LEU A 1 207 ? 20.656 -7.305 4.207 1 95.19 207 LEU A CA 1
ATOM 1593 C C . LEU A 1 207 ? 21.047 -6.164 5.152 1 95.19 207 LEU A C 1
ATOM 1595 O O . LEU A 1 207 ? 20.938 -4.992 4.785 1 95.19 207 LEU A O 1
ATOM 1599 N N . GLN A 1 208 ? 21.453 -6.465 6.254 1 93.12 208 GLN A N 1
ATOM 1600 C CA . GLN A 1 208 ? 21.828 -5.453 7.238 1 93.12 208 GLN A CA 1
ATOM 1601 C C . GLN A 1 208 ? 23.344 -5.301 7.316 1 93.12 208 GLN A C 1
ATOM 1603 O O . GLN A 1 208 ? 23.859 -4.758 8.289 1 93.12 208 GLN A O 1
ATOM 1608 N N . SER A 1 209 ? 24.062 -5.844 6.406 1 92.94 209 SER A N 1
ATOM 1609 C CA . SER A 1 209 ? 25.516 -5.789 6.363 1 92.94 209 SER A CA 1
ATOM 1610 C C . SER A 1 209 ? 26 -4.828 5.281 1 92.94 209 SER A C 1
ATOM 1612 O O . SER A 1 209 ? 25.203 -4.348 4.473 1 92.94 209 SER A O 1
ATOM 1614 N N . PRO A 1 210 ? 27.281 -4.453 5.227 1 94.69 210 PRO A N 1
ATOM 1615 C CA . PRO A 1 210 ? 27.828 -3.545 4.223 1 94.69 210 PRO A CA 1
ATOM 1616 C C . PRO A 1 210 ? 27.703 -4.086 2.799 1 94.69 210 PRO A C 1
ATOM 1618 O O . PRO A 1 210 ? 27.875 -3.342 1.832 1 94.69 210 PRO A O 1
ATOM 1621 N N . ILE A 1 211 ? 27.406 -5.359 2.719 1 95.25 211 ILE A N 1
ATOM 1622 C CA . ILE A 1 211 ? 27.281 -5.984 1.408 1 95.25 211 ILE A CA 1
ATOM 1623 C C . ILE A 1 211 ? 26.219 -5.246 0.59 1 95.25 211 ILE A C 1
ATOM 1625 O O . ILE A 1 211 ? 26.391 -5.035 -0.613 1 95.25 211 ILE A O 1
ATOM 1629 N N . MET A 1 212 ? 25.156 -4.84 1.2 1 96.69 212 MET A N 1
ATOM 1630 C CA . MET A 1 212 ? 24.078 -4.168 0.494 1 96.69 212 MET A CA 1
ATOM 1631 C C . MET A 1 212 ? 24.516 -2.799 -0.013 1 96.69 212 MET A C 1
ATOM 1633 O O . MET A 1 212 ? 24.141 -2.387 -1.111 1 96.69 212 MET A O 1
ATOM 1637 N N . ALA A 1 213 ? 25.281 -2.09 0.81 1 95.38 213 ALA A N 1
ATOM 1638 C CA . ALA A 1 213 ? 25.812 -0.802 0.363 1 95.38 213 ALA A CA 1
ATOM 1639 C C . ALA A 1 213 ? 26.641 -0.959 -0.902 1 95.38 213 ALA A C 1
ATOM 1641 O O . ALA A 1 213 ? 26.547 -0.144 -1.822 1 95.38 213 ALA A O 1
ATOM 1642 N N . ASP A 1 214 ? 27.422 -2.018 -0.891 1 96.75 214 ASP A N 1
ATOM 1643 C CA . ASP A 1 214 ? 28.266 -2.287 -2.059 1 96.75 214 ASP A CA 1
ATOM 1644 C C . ASP A 1 214 ? 27.406 -2.598 -3.283 1 96.75 214 ASP A C 1
ATOM 1646 O O . ASP A 1 214 ? 27.688 -2.107 -4.379 1 96.75 214 ASP A O 1
ATOM 1650 N N . ILE A 1 215 ? 26.391 -3.396 -3.121 1 97.88 215 ILE A N 1
ATOM 1651 C CA . ILE A 1 215 ? 25.484 -3.766 -4.203 1 97.88 215 ILE A CA 1
ATOM 1652 C C . ILE A 1 215 ? 24.812 -2.514 -4.758 1 97.88 215 ILE A C 1
ATOM 1654 O O . ILE A 1 215 ? 24.766 -2.314 -5.973 1 97.88 215 ILE A O 1
ATOM 1658 N N . LEU A 1 216 ? 24.391 -1.627 -3.904 1 96.94 216 LEU A N 1
ATOM 1659 C CA . LEU A 1 216 ? 23.578 -0.48 -4.301 1 96.94 216 LEU A CA 1
ATOM 1660 C C . LEU A 1 216 ? 24.453 0.637 -4.859 1 96.94 216 LEU A C 1
ATOM 1662 O O . LEU A 1 216 ? 23.953 1.628 -5.387 1 96.94 216 LEU A O 1
ATOM 1666 N N . LYS A 1 217 ? 25.766 0.52 -4.758 1 96.94 217 LYS A N 1
ATOM 1667 C CA . LYS A 1 217 ? 26.688 1.381 -5.496 1 96.94 217 LYS A CA 1
ATOM 1668 C C . LYS A 1 217 ? 26.75 0.99 -6.969 1 96.94 217 LYS A C 1
ATOM 1670 O O . LYS A 1 217 ? 27.078 1.814 -7.824 1 96.94 217 LYS A O 1
ATOM 1675 N N . SER A 1 218 ? 26.438 -0.273 -7.223 1 97.5 218 SER A N 1
ATOM 1676 C CA . SER A 1 218 ? 26.625 -0.822 -8.562 1 97.5 218 SER A CA 1
ATOM 1677 C C . SER A 1 218 ? 25.328 -0.784 -9.359 1 97.5 218 SER A C 1
ATOM 1679 O O . SER A 1 218 ? 25.359 -0.719 -10.594 1 97.5 218 SER A O 1
ATOM 1681 N N . ILE A 1 219 ? 24.203 -0.909 -8.719 1 98.25 219 ILE A N 1
ATOM 1682 C CA . ILE A 1 219 ? 22.891 -0.892 -9.383 1 98.25 219 ILE A CA 1
ATOM 1683 C C . ILE A 1 219 ? 21.953 0.054 -8.641 1 98.25 219 ILE A C 1
ATOM 1685 O O . ILE A 1 219 ? 22.141 0.331 -7.457 1 98.25 219 ILE A O 1
ATOM 1689 N N . PRO A 1 220 ? 20.953 0.562 -9.367 1 98.44 220 PRO A N 1
ATOM 1690 C CA . PRO A 1 220 ? 20.016 1.457 -8.688 1 98.44 220 PRO A CA 1
ATOM 1691 C C . PRO A 1 220 ? 19.203 0.749 -7.605 1 98.44 220 PRO A C 1
ATOM 1693 O O . PRO A 1 220 ? 19.047 -0.473 -7.652 1 98.44 220 PRO A O 1
ATOM 1696 N N . LYS A 1 221 ? 18.656 1.49 -6.637 1 98.62 221 LYS A N 1
ATOM 1697 C CA . LYS A 1 221 ? 17.781 0.945 -5.609 1 98.62 221 LYS A CA 1
ATOM 1698 C C . LYS A 1 221 ? 16.547 0.303 -6.23 1 98.62 221 LYS A C 1
ATOM 1700 O O . LYS A 1 221 ? 16.016 0.802 -7.227 1 98.62 221 LYS A O 1
ATOM 1705 N N . PRO A 1 222 ? 16.062 -0.739 -5.602 1 98.81 222 PRO A N 1
ATOM 1706 C CA . PRO A 1 222 ? 14.875 -1.402 -6.141 1 98.81 222 PRO A CA 1
ATOM 1707 C C . PRO A 1 222 ? 13.633 -0.52 -6.082 1 98.81 222 PRO A C 1
ATOM 1709 O O . PRO A 1 222 ? 13.359 0.106 -5.055 1 98.81 222 PRO A O 1
ATOM 1712 N N . ILE A 1 223 ? 12.906 -0.467 -7.145 1 98.88 223 ILE A N 1
ATOM 1713 C CA . ILE A 1 223 ? 11.656 0.284 -7.156 1 98.88 223 ILE A CA 1
ATOM 1714 C C . ILE A 1 223 ? 10.484 -0.673 -6.992 1 98.88 223 ILE A C 1
ATOM 1716 O O . ILE A 1 223 ? 9.344 -0.24 -6.781 1 98.88 223 ILE A O 1
ATOM 1720 N N . LEU A 1 224 ? 10.766 -2 -7.059 1 98.94 224 LEU A N 1
ATOM 1721 C CA . LEU A 1 224 ? 9.766 -3.045 -6.844 1 98.94 224 LEU A CA 1
ATOM 1722 C C . LEU A 1 224 ? 10.289 -4.102 -5.879 1 98.94 224 LEU A C 1
ATOM 1724 O O . LEU A 1 224 ? 11.414 -4.586 -6.027 1 98.94 224 LEU A O 1
ATOM 1728 N N . GLY A 1 225 ? 9.57 -4.344 -4.859 1 98.88 225 GLY A N 1
ATOM 1729 C CA . GLY A 1 225 ? 9.812 -5.453 -3.949 1 98.88 225 GLY A CA 1
ATOM 1730 C C . GLY A 1 225 ? 8.766 -6.547 -4.051 1 98.88 225 GLY A C 1
ATOM 1731 O O . GLY A 1 225 ? 7.574 -6.258 -4.203 1 98.88 225 GLY A O 1
ATOM 1732 N N . LEU A 1 226 ? 9.18 -7.766 -3.988 1 98.88 226 LEU A N 1
ATOM 1733 C CA . LEU A 1 226 ? 8.281 -8.914 -4.012 1 98.88 226 LEU A CA 1
ATOM 1734 C C . LEU A 1 226 ? 8.43 -9.75 -2.746 1 98.88 226 LEU A C 1
ATOM 1736 O O . LEU A 1 226 ? 9.523 -10.219 -2.436 1 98.88 226 LEU A O 1
ATOM 1740 N N . ASN A 1 227 ? 7.32 -9.938 -2.066 1 98.25 227 ASN A N 1
ATOM 1741 C CA . ASN A 1 227 ? 7.359 -10.57 -0.752 1 98.25 227 ASN A CA 1
ATOM 1742 C C . ASN A 1 227 ? 6.457 -11.805 -0.695 1 98.25 227 ASN A C 1
ATOM 1744 O O . ASN A 1 227 ? 5.281 -11.734 -1.051 1 98.25 227 ASN A O 1
ATOM 1748 N N . CYS A 1 228 ? 7 -12.938 -0.284 1 95.75 228 CYS A N 1
ATOM 1749 C CA . CYS A 1 228 ? 6.152 -14.102 -0.067 1 95.75 228 CYS A CA 1
ATOM 1750 C C . CYS A 1 228 ? 6.363 -14.68 1.327 1 95.75 228 CYS A C 1
ATOM 1752 O O . CYS A 1 228 ? 5.93 -15.797 1.614 1 95.75 228 CYS A O 1
ATOM 1754 N N . VAL A 1 229 ? 7.074 -13.953 2.186 1 93.31 229 VAL A N 1
ATOM 1755 C CA . VAL A 1 229 ? 7.434 -14.477 3.5 1 93.31 229 VAL A CA 1
ATOM 1756 C C . VAL A 1 229 ? 6.656 -13.742 4.582 1 93.31 229 VAL A C 1
ATOM 1758 O O . VAL A 1 229 ? 5.945 -14.359 5.379 1 93.31 229 VAL A O 1
ATOM 1761 N N . GLY A 1 230 ? 6.734 -12.414 4.605 1 93.12 230 GLY A N 1
ATOM 1762 C CA . GLY A 1 230 ? 6.129 -11.594 5.641 1 93.12 230 GLY A CA 1
ATOM 1763 C C . GLY A 1 230 ? 7.07 -11.281 6.789 1 93.12 230 GLY A C 1
ATOM 1764 O O . GLY A 1 230 ? 8.289 -11.375 6.637 1 93.12 230 GLY A O 1
ATOM 1765 N N . GLY A 1 231 ? 6.527 -10.703 7.855 1 91.81 231 GLY A N 1
ATOM 1766 C CA . GLY A 1 231 ? 7.281 -10.445 9.07 1 91.81 231 GLY A CA 1
ATOM 1767 C C . GLY A 1 231 ? 8.477 -9.531 8.844 1 91.81 231 GLY A C 1
ATOM 1768 O O . GLY A 1 231 ? 8.391 -8.57 8.086 1 91.81 231 GLY A O 1
ATOM 1769 N N . LYS A 1 232 ? 9.57 -9.883 9.539 1 91.06 232 LYS A N 1
ATOM 1770 C CA . LYS A 1 232 ? 10.797 -9.094 9.492 1 91.06 232 LYS A CA 1
ATOM 1771 C C . LYS A 1 232 ? 11.43 -9.133 8.109 1 91.06 232 LYS A C 1
ATOM 1773 O O . LYS A 1 232 ? 12.023 -8.148 7.66 1 91.06 232 LYS A O 1
ATOM 1778 N N . SER A 1 233 ? 11.305 -10.234 7.449 1 94.38 233 SER A N 1
ATOM 1779 C CA . SER A 1 233 ? 11.883 -10.391 6.117 1 94.38 233 SER A CA 1
ATOM 1780 C C . SER A 1 233 ? 11.336 -9.336 5.156 1 94.38 233 SER A C 1
ATOM 1782 O O . SER A 1 233 ? 12.102 -8.688 4.445 1 94.38 233 SER A O 1
ATOM 1784 N N . ALA A 1 234 ? 10.07 -9.148 5.219 1 95 234 ALA A N 1
ATOM 1785 C CA . ALA A 1 234 ? 9.438 -8.148 4.359 1 95 234 ALA A CA 1
ATOM 1786 C C . ALA A 1 234 ? 9.875 -6.738 4.742 1 95 234 ALA A C 1
ATOM 1788 O O . ALA A 1 234 ? 10.141 -5.902 3.871 1 95 234 ALA A O 1
ATOM 1789 N N . ALA A 1 235 ? 9.93 -6.465 6.012 1 93.88 235 ALA A N 1
ATOM 1790 C CA . ALA A 1 235 ? 10.344 -5.156 6.504 1 93.88 235 ALA A CA 1
ATOM 1791 C C . ALA A 1 235 ? 11.742 -4.805 6.008 1 93.88 235 ALA A C 1
ATOM 1793 O O . ALA A 1 235 ? 12.016 -3.654 5.656 1 93.88 235 ALA A O 1
ATOM 1794 N N . GLU A 1 236 ? 12.617 -5.777 6.004 1 95.25 236 GLU A N 1
ATOM 1795 C CA . GLU A 1 236 ? 13.992 -5.555 5.578 1 95.25 236 GLU A CA 1
ATOM 1796 C C . GLU A 1 236 ? 14.062 -5.211 4.094 1 95.25 236 GLU A C 1
ATOM 1798 O O . GLU A 1 236 ? 14.914 -4.422 3.674 1 95.25 236 GLU A O 1
ATOM 1803 N N . LEU A 1 237 ? 13.195 -5.805 3.264 1 97.56 237 LEU A N 1
ATOM 1804 C CA . LEU A 1 237 ? 13.164 -5.434 1.854 1 97.56 237 LEU A CA 1
ATOM 1805 C C . LEU A 1 237 ? 12.883 -3.941 1.692 1 97.56 237 LEU A C 1
ATOM 1807 O O . LEU A 1 237 ? 13.578 -3.256 0.938 1 97.56 237 LEU A O 1
ATOM 1811 N N . ILE A 1 238 ? 11.898 -3.461 2.428 1 96.94 238 ILE A N 1
ATOM 1812 C CA . ILE A 1 238 ? 11.43 -2.084 2.324 1 96.94 238 ILE A CA 1
ATOM 1813 C C . ILE A 1 238 ? 12.578 -1.124 2.609 1 96.94 238 ILE A C 1
ATOM 1815 O O . ILE A 1 238 ? 12.711 -0.093 1.944 1 96.94 238 ILE A O 1
ATOM 1819 N N . ARG A 1 239 ? 13.438 -1.463 3.486 1 95.25 239 ARG A N 1
ATOM 1820 C CA . ARG A 1 239 ? 14.531 -0.61 3.926 1 95.25 239 ARG A CA 1
ATOM 1821 C C . ARG A 1 239 ? 15.492 -0.315 2.777 1 95.25 239 ARG A C 1
ATOM 1823 O O . ARG A 1 239 ? 16.188 0.703 2.789 1 95.25 239 ARG A O 1
ATOM 1830 N N . HIS A 1 240 ? 15.523 -1.15 1.791 1 97.25 240 HIS A N 1
ATOM 1831 C CA . HIS A 1 240 ? 16.516 -0.998 0.725 1 97.25 240 HIS A CA 1
ATOM 1832 C C . HIS A 1 240 ? 15.859 -0.485 -0.556 1 97.25 240 HIS A C 1
ATOM 1834 O O . HIS A 1 240 ? 16.531 -0.284 -1.564 1 97.25 240 HIS A O 1
ATOM 1840 N N . MET A 1 241 ? 14.578 -0.286 -0.523 1 97.88 241 MET A N 1
ATOM 1841 C CA . MET A 1 241 ? 13.859 0.116 -1.728 1 97.88 241 MET A CA 1
ATOM 1842 C C . MET A 1 241 ? 13.992 1.616 -1.966 1 97.88 241 MET A C 1
ATOM 1844 O O . MET A 1 241 ? 14.258 2.377 -1.033 1 97.88 241 MET A O 1
ATOM 1848 N N . ALA A 1 242 ? 13.844 1.99 -3.221 1 98.06 242 ALA A N 1
ATOM 1849 C CA . ALA A 1 242 ? 13.828 3.402 -3.598 1 98.06 242 ALA A CA 1
ATOM 1850 C C . ALA A 1 242 ? 12.562 4.09 -3.113 1 98.06 242 ALA A C 1
ATOM 1852 O O . ALA A 1 242 ? 11.516 3.453 -2.975 1 98.06 242 ALA A O 1
ATOM 1853 N N . ASP A 1 243 ? 12.641 5.406 -2.861 1 96.25 243 ASP A N 1
ATOM 1854 C CA . ASP A 1 243 ? 11.445 6.188 -2.582 1 96.25 243 ASP A CA 1
ATOM 1855 C C . ASP A 1 243 ? 10.406 6.016 -3.691 1 96.25 243 ASP A C 1
ATOM 1857 O O . ASP A 1 243 ? 10.75 5.996 -4.875 1 96.25 243 ASP A O 1
ATOM 1861 N N . GLY A 1 244 ? 9.211 5.867 -3.281 1 96.94 244 GLY A N 1
ATOM 1862 C CA . GLY A 1 244 ? 8.133 5.746 -4.254 1 96.94 244 GLY A CA 1
ATOM 1863 C C . GLY A 1 244 ? 7.961 4.336 -4.777 1 96.94 244 GLY A C 1
ATOM 1864 O O . GLY A 1 244 ? 7.105 4.082 -5.625 1 96.94 244 GLY A O 1
ATOM 1865 N N . GLY A 1 245 ? 8.797 3.383 -4.285 1 98.31 245 GLY A N 1
ATOM 1866 C CA . GLY A 1 245 ? 8.711 2.004 -4.738 1 98.31 245 GLY A CA 1
ATOM 1867 C C . GLY A 1 245 ? 7.48 1.28 -4.227 1 98.31 245 GLY A C 1
ATOM 1868 O O . GLY A 1 245 ? 6.773 1.789 -3.352 1 98.31 245 GLY A O 1
ATOM 1869 N N . THR A 1 246 ? 7.23 0.081 -4.754 1 98.81 246 THR A N 1
ATOM 1870 C CA . THR A 1 246 ? 6.078 -0.725 -4.375 1 98.81 246 THR A CA 1
ATOM 1871 C C . THR A 1 246 ? 6.516 -2.102 -3.881 1 98.81 246 THR A C 1
ATOM 1873 O O . THR A 1 246 ? 7.309 -2.777 -4.539 1 98.81 246 THR A O 1
ATOM 1876 N N . LEU A 1 247 ? 6.117 -2.445 -2.691 1 98.69 247 LEU A N 1
ATOM 1877 C CA . LEU A 1 247 ? 6.254 -3.824 -2.236 1 98.69 247 LEU A CA 1
ATOM 1878 C C . LEU A 1 247 ? 4.973 -4.613 -2.504 1 98.69 247 LEU A C 1
ATOM 1880 O O . LEU A 1 247 ? 3.9 -4.242 -2.023 1 98.69 247 LEU A O 1
ATOM 1884 N N . VAL A 1 248 ? 5.074 -5.688 -3.256 1 98.75 248 VAL A N 1
ATOM 1885 C CA . VAL A 1 248 ? 3.947 -6.551 -3.596 1 98.75 248 VAL A CA 1
ATOM 1886 C C . VAL A 1 248 ? 4.031 -7.848 -2.797 1 98.75 248 VAL A C 1
ATOM 1888 O O . VAL A 1 248 ? 5.027 -8.57 -2.875 1 98.75 248 VAL A O 1
ATOM 1891 N N . SER A 1 249 ? 3 -8.125 -2.02 1 97.94 249 SER A N 1
ATOM 1892 C CA . SER A 1 249 ? 2.92 -9.398 -1.308 1 97.94 249 SER A CA 1
ATOM 1893 C C . SER A 1 249 ? 2.068 -10.406 -2.07 1 97.94 249 SER A C 1
ATOM 1895 O O . SER A 1 249 ? 0.932 -10.109 -2.447 1 97.94 249 SER A O 1
ATOM 1897 N N . TYR A 1 250 ? 2.623 -11.562 -2.287 1 96.62 250 TYR A N 1
ATOM 1898 C CA . TYR A 1 250 ? 1.9 -12.57 -3.045 1 96.62 250 TYR A CA 1
ATOM 1899 C C . TYR A 1 250 ? 1.857 -13.891 -2.287 1 96.62 250 TYR A C 1
ATOM 1901 O O . TYR A 1 250 ? 1.315 -14.883 -2.783 1 96.62 250 TYR A O 1
ATOM 1909 N N . GLY A 1 251 ? 2.463 -13.859 -1.109 1 92 251 GLY A N 1
ATOM 1910 C CA . GLY A 1 251 ? 2.463 -15 -0.199 1 92 251 GLY A CA 1
ATOM 1911 C C . GLY A 1 251 ? 2.736 -14.609 1.241 1 92 251 GLY A C 1
ATOM 1912 O O . GLY A 1 251 ? 3.08 -13.453 1.523 1 92 251 GLY A O 1
ATOM 1913 N N . ALA A 1 252 ? 2.561 -15.508 2.137 1 88.88 252 ALA A N 1
ATOM 1914 C CA . ALA A 1 252 ? 2.793 -15.328 3.568 1 88.88 252 ALA A CA 1
ATOM 1915 C C . ALA A 1 252 ? 3.371 -16.594 4.195 1 88.88 252 ALA A C 1
ATOM 1917 O O . ALA A 1 252 ? 2.816 -17.125 5.16 1 88.88 252 ALA A O 1
ATOM 1918 N N . MET A 1 253 ? 4.52 -16.891 3.76 1 85.06 253 MET A N 1
ATOM 1919 C CA . MET A 1 253 ? 5.09 -18.188 4.09 1 85.06 253 MET A CA 1
ATOM 1920 C C . MET A 1 253 ? 5.414 -18.281 5.578 1 85.06 253 MET A C 1
ATOM 1922 O O . MET A 1 253 ? 5.375 -19.375 6.164 1 85.06 253 MET A O 1
ATOM 1926 N N . SER A 1 254 ? 5.723 -17.203 6.227 1 86.62 254 SER A N 1
ATOM 1927 C CA . SER A 1 254 ? 6.055 -17.219 7.648 1 86.62 254 SER A CA 1
ATOM 1928 C C . SER A 1 254 ? 4.797 -17.203 8.516 1 86.62 254 SER A C 1
ATOM 1930 O O . SER A 1 254 ? 4.859 -17.469 9.711 1 86.62 254 SER A O 1
ATOM 1932 N N . LYS A 1 255 ? 3.668 -16.844 7.898 1 85.81 255 LYS A N 1
ATOM 1933 C CA . LYS A 1 255 ? 2.383 -16.688 8.578 1 85.81 255 LYS A CA 1
ATOM 1934 C C . LYS A 1 255 ? 2.414 -15.516 9.555 1 85.81 255 LYS A C 1
ATOM 1936 O O . LYS A 1 255 ? 1.464 -15.312 10.312 1 85.81 255 LYS A O 1
ATOM 1941 N N . GLN A 1 256 ? 3.498 -14.773 9.555 1 90.38 256 GLN A N 1
ATOM 1942 C CA . GLN A 1 256 ? 3.586 -13.562 10.367 1 90.38 256 GLN A CA 1
ATOM 1943 C C . GLN A 1 256 ? 3.049 -12.352 9.609 1 90.38 256 GLN A C 1
ATOM 1945 O O . GLN A 1 256 ? 3.258 -12.227 8.406 1 90.38 256 GLN A O 1
ATOM 1950 N N . PRO A 1 257 ? 2.42 -11.5 10.359 1 91.12 257 PRO A N 1
ATOM 1951 C CA . PRO A 1 257 ? 1.965 -10.281 9.688 1 91.12 257 PRO A CA 1
ATOM 1952 C C . PRO A 1 257 ? 3.119 -9.43 9.164 1 91.12 257 PRO A C 1
ATOM 1954 O O . PRO A 1 257 ? 4.246 -9.547 9.648 1 91.12 257 PRO A O 1
ATOM 1957 N N . LEU A 1 258 ? 2.832 -8.672 8.172 1 92 258 LEU A N 1
ATOM 1958 C CA . LEU A 1 258 ? 3.787 -7.688 7.68 1 92 258 LEU A CA 1
ATOM 1959 C C . LEU A 1 258 ? 3.973 -6.559 8.688 1 92 258 LEU A C 1
ATOM 1961 O O . LEU A 1 258 ? 2.996 -5.961 9.141 1 92 258 LEU A O 1
ATOM 1965 N N . MET A 1 259 ? 5.172 -6.363 9.102 1 89.94 259 MET A N 1
ATOM 1966 C CA . MET A 1 259 ? 5.512 -5.238 9.969 1 89.94 259 MET A CA 1
ATOM 1967 C C . MET A 1 259 ? 6.148 -4.109 9.172 1 89.94 259 MET A C 1
ATOM 1969 O O . MET A 1 259 ? 7.254 -4.258 8.648 1 89.94 259 MET A O 1
ATOM 1973 N N . VAL A 1 260 ? 5.488 -2.99 9.094 1 92.56 260 VAL A N 1
ATOM 1974 C CA . VAL A 1 260 ? 5.965 -1.897 8.258 1 92.56 260 VAL A CA 1
ATOM 1975 C C . VAL A 1 260 ? 6.203 -0.654 9.109 1 92.56 260 VAL A C 1
ATOM 1977 O O . VAL A 1 260 ? 5.328 -0.247 9.883 1 92.56 260 VAL A O 1
ATOM 1980 N N . ASN A 1 261 ? 7.367 -0.142 9.039 1 91.94 261 ASN A N 1
ATOM 1981 C CA . ASN A 1 261 ? 7.609 1.17 9.625 1 91.94 261 ASN A CA 1
ATOM 1982 C C . ASN A 1 261 ? 6.766 2.252 8.953 1 91.94 261 ASN A C 1
ATOM 1984 O O . ASN A 1 261 ? 6.961 2.553 7.777 1 91.94 261 ASN A O 1
ATOM 1988 N N . THR A 1 262 ? 5.918 2.904 9.688 1 91 262 THR A N 1
ATOM 1989 C CA . THR A 1 262 ? 5.004 3.898 9.133 1 91 262 THR A CA 1
ATOM 1990 C C . THR A 1 262 ? 5.777 5.039 8.477 1 91 262 THR A C 1
ATOM 1992 O O . THR A 1 262 ? 5.312 5.625 7.5 1 91 262 THR A O 1
ATOM 1995 N N . ILE A 1 263 ? 6.969 5.285 8.953 1 87.44 263 ILE A N 1
ATOM 1996 C CA . ILE A 1 263 ? 7.84 6.328 8.414 1 87.44 263 ILE A CA 1
ATOM 1997 C C . ILE A 1 263 ? 8.125 6.055 6.941 1 87.44 263 ILE A C 1
ATOM 1999 O O . ILE A 1 263 ? 8.164 6.98 6.129 1 87.44 263 ILE A O 1
ATOM 2003 N N . SER A 1 264 ? 8.312 4.777 6.578 1 92.5 264 SER A N 1
ATOM 2004 C CA . SER A 1 264 ? 8.602 4.418 5.195 1 92.5 264 SER A CA 1
ATOM 2005 C C . SER A 1 264 ? 7.434 4.746 4.277 1 92.5 264 SER A C 1
ATOM 2007 O O . SER A 1 264 ? 7.629 5.094 3.111 1 92.5 264 SER A O 1
ATOM 2009 N N . LEU A 1 265 ? 6.223 4.629 4.797 1 94.69 265 LEU A N 1
ATOM 2010 C CA . LEU A 1 265 ? 5.039 4.965 4.012 1 94.69 265 LEU A CA 1
ATOM 2011 C C . LEU A 1 265 ? 4.91 6.477 3.844 1 94.69 265 LEU A C 1
ATOM 2013 O O . LEU A 1 265 ? 4.715 6.969 2.73 1 94.69 265 LEU A O 1
ATOM 2017 N N . ILE A 1 266 ? 5.051 7.168 4.922 1 93.69 266 ILE A N 1
ATOM 2018 C CA . ILE A 1 266 ? 4.777 8.602 4.938 1 93.69 266 ILE A CA 1
ATOM 2019 C C . ILE A 1 266 ? 5.891 9.352 4.211 1 93.69 266 ILE A C 1
ATOM 2021 O O . ILE A 1 266 ? 5.637 10.031 3.213 1 93.69 266 ILE A O 1
ATOM 2025 N N . PHE A 1 267 ? 7.223 9.086 4.551 1 91.25 267 PHE A N 1
ATOM 2026 C CA . PHE A 1 267 ? 8.289 9.961 4.082 1 91.25 267 PHE A CA 1
ATOM 2027 C C . PHE A 1 267 ? 8.945 9.391 2.826 1 91.25 267 PHE A C 1
ATOM 2029 O O . PHE A 1 267 ? 9.383 10.141 1.952 1 91.25 267 PHE A O 1
ATOM 2036 N N . ASN A 1 268 ? 8.977 8.055 2.721 1 94.38 268 ASN A N 1
ATOM 2037 C CA . ASN A 1 268 ? 9.609 7.457 1.55 1 94.38 268 ASN A CA 1
ATOM 2038 C C . ASN A 1 268 ? 8.578 7.113 0.472 1 94.38 268 ASN A C 1
ATOM 2040 O O . ASN A 1 268 ? 8.945 6.73 -0.64 1 94.38 268 ASN A O 1
ATOM 2044 N N . ASP A 1 269 ? 7.316 7.199 0.864 1 95.81 269 ASP A N 1
ATOM 2045 C CA . ASP A 1 269 ? 6.211 6.98 -0.061 1 95.81 269 ASP A CA 1
ATOM 2046 C C . ASP A 1 269 ? 6.246 5.566 -0.637 1 95.81 269 ASP A C 1
ATOM 2048 O O . ASP A 1 269 ? 6.031 5.371 -1.836 1 95.81 269 ASP A O 1
ATOM 2052 N N . ILE A 1 270 ? 6.684 4.645 0.205 1 97.69 270 ILE A N 1
ATOM 2053 C CA . ILE A 1 270 ? 6.582 3.24 -0.174 1 97.69 270 ILE A CA 1
ATOM 2054 C C . ILE A 1 270 ? 5.113 2.836 -0.26 1 97.69 270 ILE A C 1
ATOM 2056 O O . ILE A 1 270 ? 4.309 3.205 0.6 1 97.69 270 ILE A O 1
ATOM 2060 N N . ARG A 1 271 ? 4.809 2.082 -1.254 1 98 271 ARG A N 1
ATOM 2061 C CA . ARG A 1 271 ? 3.459 1.566 -1.443 1 98 271 ARG A CA 1
ATOM 2062 C C . ARG A 1 271 ? 3.404 0.064 -1.189 1 98 271 ARG A C 1
ATOM 2064 O O . ARG A 1 271 ? 4.305 -0.673 -1.603 1 98 271 ARG A O 1
ATOM 2071 N N . LEU A 1 27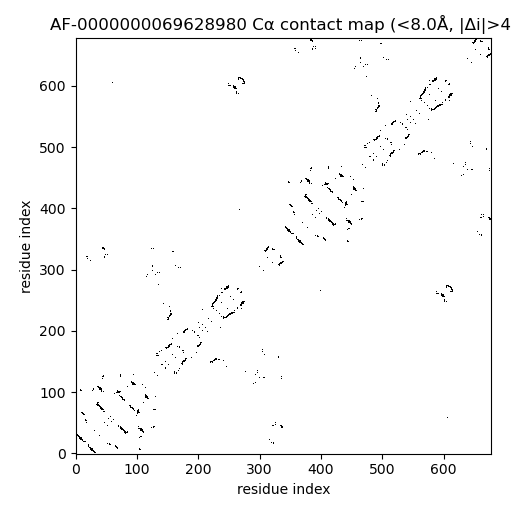2 ? 2.367 -0.385 -0.49 1 98.25 272 LEU A N 1
ATOM 2072 C CA . LEU A 1 272 ? 2.176 -1.813 -0.265 1 98.25 272 LEU A CA 1
ATOM 2073 C C . LEU A 1 272 ? 0.926 -2.312 -0.983 1 98.25 272 LEU A C 1
ATOM 2075 O O . LEU A 1 272 ? -0.148 -1.72 -0.856 1 98.25 272 LEU A O 1
ATOM 2079 N N . ARG A 1 273 ? 1.096 -3.369 -1.769 1 98 273 ARG A N 1
ATOM 2080 C CA . ARG A 1 273 ? 0.04 -4 -2.553 1 98 273 ARG A CA 1
ATOM 2081 C C . ARG A 1 273 ? 0.065 -5.516 -2.387 1 98 273 ARG A C 1
ATOM 2083 O O . ARG A 1 273 ? 1.008 -6.066 -1.815 1 98 273 ARG A O 1
ATOM 2090 N N . GLY A 1 274 ? -1.022 -6.109 -2.77 1 97.62 274 GLY A N 1
ATOM 2091 C CA . GLY A 1 274 ? -1.098 -7.559 -2.879 1 97.62 274 GLY A CA 1
ATOM 2092 C C . GLY A 1 274 ? -1.308 -8.039 -4.305 1 97.62 274 GLY A C 1
ATOM 2093 O O . GLY A 1 274 ? -1.706 -7.262 -5.172 1 97.62 274 GLY A O 1
ATOM 2094 N N . PHE A 1 275 ? -0.918 -9.25 -4.492 1 97.75 275 PHE A N 1
ATOM 2095 C CA . PHE A 1 275 ? -1.199 -9.852 -5.789 1 97.75 275 PHE A CA 1
ATOM 2096 C C . PHE A 1 275 ? -1.728 -11.273 -5.625 1 97.75 275 PHE A C 1
ATOM 2098 O O . PHE A 1 275 ? -1.185 -12.055 -4.844 1 97.75 275 PHE A O 1
ATOM 2105 N N . TRP A 1 276 ? -2.744 -11.5 -6.363 1 94.81 276 TRP A N 1
ATOM 2106 C CA . TRP A 1 276 ? -3.379 -12.812 -6.406 1 94.81 276 TRP A CA 1
ATOM 2107 C C . TRP A 1 276 ? -3.701 -13.211 -7.844 1 94.81 276 TRP A C 1
ATOM 2109 O O . TRP A 1 276 ? -4.602 -12.641 -8.469 1 94.81 276 TRP A O 1
ATOM 2119 N N . MET A 1 277 ? -3.045 -14.188 -8.297 1 93.44 277 MET A N 1
ATOM 2120 C CA . MET A 1 277 ? -3.154 -14.609 -9.695 1 93.44 277 MET A CA 1
ATOM 2121 C C . MET A 1 277 ? -4.582 -15.039 -10.023 1 93.44 277 MET A C 1
ATOM 2123 O O . MET A 1 277 ? -5.078 -14.758 -11.117 1 93.44 277 MET A O 1
ATOM 2127 N N . THR A 1 278 ? -5.234 -15.766 -9.102 1 89.62 278 THR A N 1
ATOM 2128 C CA . THR A 1 278 ? -6.613 -16.188 -9.336 1 89.62 278 THR A CA 1
ATOM 2129 C C . THR A 1 278 ? -7.512 -14.969 -9.578 1 89.62 278 THR A C 1
ATOM 2131 O O . THR A 1 278 ? -8.359 -14.992 -10.469 1 89.62 278 THR A O 1
ATOM 2134 N N . LYS A 1 279 ? -7.301 -13.938 -8.781 1 91.69 279 LYS A N 1
ATOM 2135 C CA . LYS A 1 279 ? -8.062 -12.711 -9 1 91.69 279 LYS A CA 1
ATOM 2136 C C . LYS A 1 279 ? -7.766 -12.109 -10.367 1 91.69 279 LYS A C 1
ATOM 2138 O O . LYS A 1 279 ? -8.672 -11.648 -11.062 1 91.69 279 LYS A O 1
ATOM 2143 N N . TRP A 1 280 ? -6.527 -12.039 -10.719 1 94.88 280 TRP A N 1
ATOM 2144 C CA . TRP A 1 280 ? -6.152 -11.531 -12.039 1 94.88 280 TRP A CA 1
ATOM 2145 C C . TRP A 1 280 ? -6.871 -12.297 -13.141 1 94.88 280 TRP A C 1
ATOM 2147 O O . TRP A 1 280 ? -7.434 -11.695 -14.062 1 94.88 280 TRP A O 1
ATOM 2157 N N . LYS A 1 281 ? -6.895 -13.602 -13.023 1 91.31 281 LYS A N 1
ATOM 2158 C CA . LYS A 1 281 ? -7.52 -14.453 -14.031 1 91.31 281 LYS A CA 1
ATOM 2159 C C . LYS A 1 281 ? -9.023 -14.211 -14.102 1 91.31 281 LYS A C 1
ATOM 2161 O O . LYS A 1 281 ? -9.625 -14.328 -15.164 1 91.31 281 LYS A O 1
ATOM 2166 N N . ASN A 1 282 ? -9.609 -13.859 -13 1 90 282 ASN A N 1
ATOM 2167 C CA . ASN A 1 282 ? -11.047 -13.641 -12.938 1 90 282 ASN A CA 1
ATOM 2168 C C . ASN A 1 282 ? -11.422 -12.242 -13.406 1 90 282 ASN A C 1
ATOM 2170 O O . ASN A 1 282 ? -12.578 -11.984 -13.75 1 90 282 ASN A O 1
ATOM 2174 N N . THR A 1 283 ? -10.469 -11.344 -13.414 1 93.81 283 THR A N 1
ATOM 2175 C CA . THR A 1 283 ? -10.797 -9.961 -13.742 1 93.81 283 THR A CA 1
ATOM 2176 C C . THR A 1 283 ? -10.266 -9.586 -15.125 1 93.81 283 THR A C 1
ATOM 2178 O O . THR A 1 283 ? -10.43 -8.453 -15.57 1 93.81 283 THR A O 1
ATOM 2181 N N . HIS A 1 284 ? -9.68 -10.492 -15.797 1 95.5 284 HIS A N 1
ATOM 2182 C CA . HIS A 1 284 ? -9.18 -10.281 -17.141 1 95.5 284 HIS A CA 1
ATOM 2183 C C . HIS A 1 284 ? -9.773 -11.297 -18.125 1 95.5 284 HIS A C 1
ATOM 2185 O O . HIS A 1 284 ? -10.258 -12.352 -17.703 1 95.5 284 HIS A O 1
ATOM 2191 N N . SER A 1 285 ? -9.734 -10.969 -19.375 1 95.38 285 SER A N 1
ATOM 2192 C CA . SER A 1 285 ? -10.359 -11.805 -20.391 1 95.38 285 SER A CA 1
ATOM 2193 C C . SER A 1 285 ? -9.5 -13.031 -20.703 1 95.38 285 SER A C 1
ATOM 2195 O O . SER A 1 285 ? -8.297 -13.047 -20.422 1 95.38 285 SER A O 1
ATOM 2197 N N . LYS A 1 286 ? -10.102 -13.992 -21.25 1 93.94 286 LYS A N 1
ATOM 2198 C CA . LYS A 1 286 ? -9.375 -15.172 -21.719 1 93.94 286 LYS A CA 1
ATOM 2199 C C . LYS A 1 286 ? -8.312 -14.789 -22.75 1 93.94 286 LYS A C 1
ATOM 2201 O O . LYS A 1 286 ? -7.234 -15.383 -22.797 1 93.94 286 LYS A O 1
ATOM 2206 N N . GLU A 1 287 ? -8.656 -13.805 -23.562 1 95.56 287 GLU A N 1
ATOM 2207 C CA . GLU A 1 287 ? -7.703 -13.336 -24.562 1 95.56 287 GLU A CA 1
ATOM 2208 C C . GLU A 1 287 ? -6.438 -12.781 -23.922 1 95.56 287 GLU A C 1
ATOM 2210 O O . GLU A 1 287 ? -5.328 -13.039 -24.391 1 95.56 287 GLU A O 1
ATOM 2215 N N . GLU A 1 288 ? -6.645 -12.023 -22.828 1 97.06 288 GLU A N 1
ATOM 2216 C CA . GLU A 1 288 ? -5.5 -11.492 -22.094 1 97.06 288 GLU A CA 1
ATOM 2217 C C . GLU A 1 288 ? -4.676 -12.617 -21.469 1 97.06 288 GLU A C 1
ATOM 2219 O O . GLU A 1 288 ? -3.443 -12.57 -21.469 1 97.06 288 GLU A O 1
ATOM 2224 N N . ALA A 1 289 ? -5.387 -13.586 -20.984 1 96.81 289 ALA A N 1
ATOM 2225 C CA . ALA A 1 289 ? -4.707 -14.742 -20.422 1 96.81 289 ALA A CA 1
ATOM 2226 C C . ALA A 1 289 ? -3.93 -15.508 -21.484 1 96.81 289 ALA A C 1
ATOM 2228 O O . ALA A 1 289 ? -2.783 -15.906 -21.266 1 96.81 289 ALA A O 1
ATOM 2229 N N . GLN A 1 290 ? -4.52 -15.68 -22.609 1 96.75 290 GLN A N 1
ATOM 2230 C CA . GLN A 1 290 ? -3.863 -16.359 -23.734 1 96.75 290 GLN A CA 1
ATOM 2231 C C . GLN A 1 290 ? -2.613 -15.602 -24.172 1 96.75 290 GLN A C 1
ATOM 2233 O O . GLN A 1 290 ? -1.573 -16.219 -24.438 1 96.75 290 GLN A O 1
ATOM 2238 N N . GLN A 1 291 ? -2.752 -14.297 -24.219 1 97.75 291 GLN A N 1
ATOM 2239 C CA . GLN A 1 291 ? -1.611 -13.484 -24.625 1 97.75 291 GLN A CA 1
ATOM 2240 C C . GLN A 1 291 ? -0.462 -13.617 -23.625 1 97.75 291 GLN A C 1
ATOM 2242 O O . GLN A 1 291 ? 0.699 -13.734 -24.016 1 97.75 291 GLN A O 1
ATOM 2247 N N . MET A 1 292 ? -0.771 -13.586 -22.391 1 98.06 292 MET A N 1
ATOM 2248 C CA . MET A 1 292 ? 0.238 -13.758 -21.344 1 98.06 292 MET A CA 1
ATOM 2249 C C . MET A 1 292 ? 0.931 -15.109 -21.484 1 98.06 292 MET A C 1
ATOM 2251 O O . MET A 1 292 ? 2.16 -15.188 -21.469 1 98.06 292 MET A O 1
ATOM 2255 N N . ILE A 1 293 ? 0.165 -16.141 -21.688 1 97.88 293 ILE A N 1
ATOM 2256 C CA . ILE A 1 293 ? 0.714 -17.484 -21.797 1 97.88 293 ILE A CA 1
ATOM 2257 C C . ILE A 1 293 ? 1.562 -17.594 -23.062 1 97.88 293 ILE A C 1
ATOM 2259 O O . ILE A 1 293 ? 2.613 -18.25 -23.047 1 97.88 293 ILE A O 1
ATOM 2263 N N . ASN A 1 294 ? 1.131 -16.969 -24.125 1 97.88 294 ASN A N 1
ATOM 2264 C CA . ASN A 1 294 ? 1.934 -16.969 -25.344 1 97.88 294 ASN A CA 1
ATOM 2265 C C . ASN A 1 294 ? 3.293 -16.312 -25.109 1 97.88 294 ASN A C 1
ATOM 2267 O O . ASN A 1 294 ? 4.32 -16.828 -25.562 1 97.88 294 ASN A O 1
ATOM 2271 N N . GLU A 1 295 ? 3.264 -15.234 -24.422 1 98.12 295 GLU A N 1
ATOM 2272 C CA . GLU A 1 295 ? 4.512 -14.531 -24.141 1 98.12 295 GLU A CA 1
ATOM 2273 C C . GLU A 1 295 ? 5.441 -15.375 -23.266 1 98.12 295 GLU A C 1
ATOM 2275 O O . GLU A 1 295 ? 6.633 -15.492 -23.562 1 98.12 295 GLU A O 1
ATOM 2280 N N . ILE A 1 296 ? 4.918 -15.938 -22.297 1 98.44 296 ILE A N 1
ATOM 2281 C CA . ILE A 1 296 ? 5.719 -16.766 -21.391 1 98.44 296 ILE A CA 1
ATOM 2282 C C . ILE A 1 296 ? 6.234 -18 -22.141 1 98.44 296 ILE A C 1
ATOM 2284 O O . ILE A 1 296 ? 7.383 -18.406 -21.969 1 98.44 296 ILE A O 1
ATOM 2288 N N . THR A 1 297 ? 5.371 -18.547 -22.984 1 97.88 297 THR A N 1
ATOM 2289 C CA . THR A 1 297 ? 5.77 -19.672 -23.812 1 97.88 297 THR A CA 1
ATOM 2290 C C . THR A 1 297 ? 6.969 -19.312 -24.688 1 97.88 297 THR A C 1
ATOM 2292 O O . THR A 1 297 ? 7.914 -20.094 -24.812 1 97.88 297 THR A O 1
ATOM 2295 N N . ASN A 1 298 ? 6.922 -18.141 -25.234 1 97.88 298 ASN A N 1
ATOM 2296 C CA . ASN A 1 298 ? 8.039 -17.672 -26.062 1 97.88 298 ASN A CA 1
ATOM 2297 C C . ASN A 1 298 ? 9.32 -17.562 -25.234 1 97.88 298 ASN A C 1
ATOM 2299 O O . ASN A 1 298 ? 10.398 -17.922 -25.703 1 97.88 298 ASN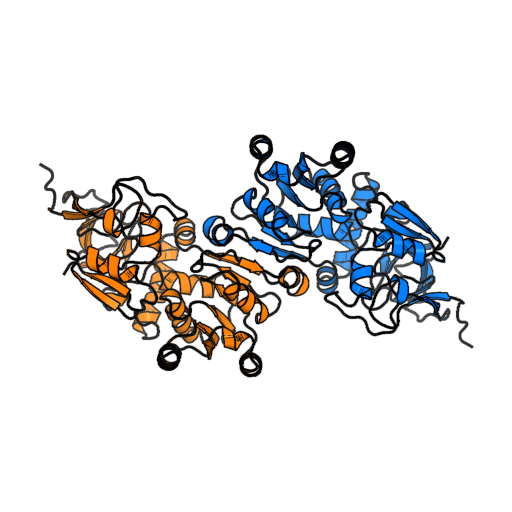 A O 1
ATOM 2303 N N . ILE A 1 299 ? 9.211 -17.109 -24.031 1 98.38 299 ILE A N 1
ATOM 2304 C CA . ILE A 1 299 ? 10.359 -16.984 -23.156 1 98.38 299 ILE A CA 1
ATOM 2305 C C . ILE A 1 299 ? 10.938 -18.359 -22.859 1 98.38 299 ILE A C 1
ATOM 2307 O O . ILE A 1 299 ? 12.164 -18.547 -22.859 1 98.38 299 ILE A O 1
ATOM 2311 N N . VAL A 1 300 ? 10.094 -19.312 -22.672 1 98.31 300 VAL A N 1
ATOM 2312 C CA . VAL A 1 300 ? 10.508 -20.688 -22.438 1 98.31 300 VAL A CA 1
ATOM 2313 C C . VAL A 1 300 ? 11.219 -21.234 -23.672 1 98.31 300 VAL A C 1
ATOM 2315 O O . VAL A 1 300 ? 12.312 -21.781 -23.578 1 98.31 300 VAL A O 1
ATOM 2318 N N . LYS A 1 301 ? 10.648 -21.031 -24.797 1 97.19 301 LYS A N 1
ATOM 2319 C CA . LYS A 1 301 ? 11.164 -21.578 -26.047 1 97.19 301 LYS A CA 1
ATOM 2320 C C . LYS A 1 301 ? 12.508 -20.953 -26.406 1 97.19 301 LYS A C 1
ATOM 2322 O O . LYS A 1 301 ? 13.359 -21.609 -27.016 1 97.19 301 LYS A O 1
ATOM 2327 N N . GLU A 1 302 ? 12.695 -19.75 -25.984 1 97.25 302 GLU A N 1
ATOM 2328 C CA . GLU A 1 302 ? 13.953 -19.062 -26.234 1 97.25 302 GLU A CA 1
ATOM 2329 C C . GLU A 1 302 ? 15.016 -19.453 -25.203 1 97.25 302 GLU A C 1
ATOM 2331 O O . GLU A 1 302 ? 16.172 -19.016 -25.297 1 97.25 302 GLU A O 1
ATOM 2336 N N . GLY A 1 303 ? 14.641 -20.188 -24.219 1 97.12 303 GLY A N 1
ATOM 2337 C CA . GLY A 1 303 ? 15.586 -20.719 -23.25 1 97.12 303 GLY A CA 1
ATOM 2338 C C . GLY A 1 303 ? 15.797 -19.812 -22.062 1 97.12 303 GLY A C 1
ATOM 2339 O O . GLY A 1 303 ? 16.719 -20.031 -21.266 1 97.12 303 GLY A O 1
ATOM 2340 N N . HIS A 1 304 ? 14.922 -18.844 -21.938 1 98.38 304 HIS A N 1
ATOM 2341 C CA . HIS A 1 304 ? 15.133 -17.844 -20.906 1 98.38 304 HIS A CA 1
ATOM 2342 C C . HIS A 1 304 ? 14.297 -18.141 -19.672 1 98.38 304 HIS A C 1
ATOM 2344 O O . HIS A 1 304 ? 14.375 -17.422 -18.672 1 98.38 304 HIS A O 1
ATOM 2350 N N . LEU A 1 305 ? 13.531 -19.203 -19.719 1 98.56 305 LEU A N 1
ATOM 2351 C CA . LEU A 1 305 ? 12.781 -19.672 -18.562 1 98.56 305 LEU A CA 1
ATOM 2352 C C . LEU A 1 305 ? 12.766 -21.203 -18.516 1 98.56 305 LEU A C 1
ATOM 2354 O O . LEU A 1 305 ? 12.094 -21.844 -19.312 1 98.56 305 LEU A O 1
ATOM 2358 N N . LYS A 1 306 ? 13.469 -21.688 -17.594 1 97.31 306 LYS A N 1
ATOM 2359 C CA . LYS A 1 306 ? 13.531 -23.125 -17.375 1 97.31 306 LYS A CA 1
ATOM 2360 C C . LYS A 1 306 ? 12.461 -23.578 -16.375 1 97.31 306 LYS A C 1
ATOM 2362 O O . LYS A 1 306 ? 12.07 -22.812 -15.492 1 97.31 306 LYS A O 1
ATOM 2367 N N . PRO A 1 307 ? 11.977 -24.766 -16.625 1 94.88 307 PRO A N 1
ATOM 2368 C CA . PRO A 1 307 ? 11.078 -25.281 -15.594 1 94.88 307 PRO A CA 1
ATOM 2369 C C . PRO A 1 307 ? 11.773 -25.438 -14.242 1 94.88 307 PRO A C 1
ATOM 2371 O O . PRO A 1 307 ? 13 -25.5 -14.18 1 94.88 307 PRO A O 1
ATOM 2374 N N . PRO A 1 308 ? 11.047 -25.5 -13.211 1 92.81 308 PRO A N 1
ATOM 2375 C CA . PRO A 1 308 ? 11.672 -25.75 -11.914 1 92.81 308 PRO A CA 1
ATOM 2376 C C . PRO A 1 308 ? 12.328 -27.125 -11.82 1 92.81 308 PRO A C 1
ATOM 2378 O O . PRO A 1 308 ? 12 -28.031 -12.594 1 92.81 308 PRO A O 1
ATOM 2381 N N . ILE A 1 309 ? 13.305 -27.172 -10.891 1 94.38 309 ILE A N 1
ATOM 2382 C CA . ILE A 1 309 ? 13.711 -28.516 -10.508 1 94.38 309 ILE A CA 1
ATOM 2383 C C . ILE A 1 309 ? 12.492 -29.344 -10.086 1 94.38 309 ILE A C 1
ATOM 2385 O O . ILE A 1 309 ? 11.648 -28.859 -9.32 1 94.38 309 ILE A O 1
ATOM 2389 N N . HIS A 1 310 ? 12.367 -30.484 -10.703 1 96.56 310 HIS A N 1
ATOM 2390 C CA . HIS A 1 310 ? 11.125 -31.219 -10.484 1 96.56 310 HIS A CA 1
ATOM 2391 C C . HIS A 1 310 ? 11.383 -32.719 -10.5 1 96.56 310 HIS A C 1
ATOM 2393 O O . HIS A 1 310 ? 12.477 -33.188 -10.852 1 96.56 310 HIS A O 1
ATOM 2399 N N . ARG A 1 311 ? 10.391 -33.375 -9.977 1 95.94 311 ARG A N 1
ATOM 2400 C CA . ARG A 1 311 ? 10.312 -34.844 -10.117 1 95.94 311 ARG A CA 1
ATOM 2401 C C . ARG A 1 311 ? 8.922 -35.25 -10.57 1 95.94 311 ARG A C 1
ATOM 2403 O O . ARG A 1 311 ? 7.914 -34.75 -10.07 1 95.94 311 ARG A O 1
ATOM 2410 N N . PHE A 1 312 ? 8.914 -36.188 -11.547 1 97.62 312 PHE A N 1
ATOM 2411 C CA . PHE A 1 312 ? 7.652 -36.781 -11.961 1 97.62 312 PHE A CA 1
ATOM 2412 C C . PHE A 1 312 ? 7.262 -37.938 -11.039 1 97.62 312 PHE A C 1
ATOM 2414 O O . PHE A 1 312 ? 8.109 -38.75 -10.656 1 97.62 312 PHE A O 1
ATOM 2421 N N . VAL A 1 313 ? 6.051 -37.906 -10.641 1 97.88 313 VAL A N 1
ATOM 2422 C CA . VAL A 1 313 ? 5.453 -38.969 -9.836 1 97.88 313 VAL A CA 1
ATOM 2423 C C . VAL A 1 313 ? 4.223 -39.531 -10.547 1 97.88 313 VAL A C 1
ATOM 2425 O O . VAL A 1 313 ? 3.426 -38.75 -11.109 1 97.88 313 VAL A O 1
ATOM 2428 N N . LYS A 1 314 ? 4.117 -40.844 -10.523 1 97 314 LYS A N 1
ATOM 2429 C CA . LYS A 1 314 ? 2.92 -41.438 -11.125 1 97 314 LYS A CA 1
ATOM 2430 C C . LYS A 1 314 ? 1.656 -40.938 -10.43 1 97 314 LYS A C 1
ATOM 2432 O O . LYS A 1 314 ? 1.622 -40.812 -9.203 1 97 314 LYS A O 1
ATOM 2437 N N . PHE A 1 315 ? 0.697 -40.688 -11.211 1 95.88 315 PHE A N 1
ATOM 2438 C CA . PHE A 1 315 ? -0.563 -40.156 -10.703 1 95.88 315 PHE A CA 1
ATOM 2439 C C . PHE A 1 315 ? -1.096 -41.031 -9.562 1 95.88 315 PHE A C 1
ATOM 2441 O O . PHE A 1 315 ? -1.592 -40.5 -8.562 1 95.88 315 PHE A O 1
ATOM 2448 N N . ASP A 1 316 ? -0.918 -42.312 -9.641 1 95.19 316 ASP A N 1
ATOM 2449 C CA . ASP A 1 316 ? -1.424 -43.219 -8.633 1 95.19 316 ASP A CA 1
ATOM 2450 C C . ASP A 1 316 ? -0.658 -43.094 -7.32 1 95.19 316 ASP A C 1
ATOM 2452 O O . ASP A 1 316 ? -1.119 -43.562 -6.277 1 95.19 316 ASP A O 1
ATOM 2456 N N . ASN A 1 317 ? 0.476 -42.469 -7.379 1 97 317 ASN A N 1
ATOM 2457 C CA . ASN A 1 317 ? 1.301 -42.281 -6.191 1 97 317 ASN A CA 1
ATOM 2458 C C . ASN A 1 317 ? 1.165 -40.844 -5.66 1 97 317 ASN A C 1
ATOM 2460 O O . ASN A 1 317 ? 2.125 -40.281 -5.137 1 97 317 ASN A O 1
ATOM 2464 N N . PHE A 1 318 ? -0.019 -40.281 -5.875 1 97.5 318 PHE A N 1
ATOM 2465 C CA . PHE A 1 318 ? -0.248 -38.875 -5.531 1 97.5 318 PHE A CA 1
ATOM 2466 C C . PHE A 1 318 ? 0.028 -38.625 -4.051 1 97.5 318 PHE A C 1
ATOM 2468 O O . PHE A 1 318 ? 0.443 -37.531 -3.668 1 97.5 318 PHE A O 1
ATOM 2475 N N . LYS A 1 319 ? -0.149 -39.594 -3.203 1 97.5 319 LYS A N 1
ATOM 2476 C CA . LYS A 1 319 ? 0.079 -39.406 -1.771 1 97.5 319 LYS A CA 1
ATOM 2477 C C . LYS A 1 319 ? 1.549 -39.125 -1.481 1 97.5 319 LYS A C 1
ATOM 2479 O O . LYS A 1 319 ? 1.864 -38.281 -0.622 1 97.5 319 LYS A O 1
ATOM 2484 N N . GLU A 1 320 ? 2.348 -39.781 -2.193 1 96.94 320 GLU A N 1
ATOM 2485 C CA . GLU A 1 320 ? 3.781 -39.531 -2.068 1 96.94 320 GLU A CA 1
ATOM 2486 C C . GLU A 1 320 ? 4.133 -38.125 -2.496 1 96.94 320 GLU A C 1
ATOM 2488 O O . GLU A 1 320 ? 4.902 -37.438 -1.819 1 96.94 320 GLU A O 1
ATOM 2493 N N . ALA A 1 321 ? 3.615 -37.719 -3.617 1 96.94 321 ALA A N 1
ATOM 2494 C CA . ALA A 1 321 ? 3.883 -36.375 -4.16 1 96.94 321 ALA A CA 1
ATOM 2495 C C . ALA A 1 321 ? 3.4 -35.281 -3.205 1 96.94 321 ALA A C 1
ATOM 2497 O O . ALA A 1 321 ? 4.117 -34.312 -2.939 1 96.94 321 ALA A O 1
ATOM 2498 N N . VAL A 1 322 ? 2.213 -35.469 -2.676 1 97.06 322 VAL A N 1
ATOM 2499 C CA . VAL A 1 322 ? 1.611 -34.5 -1.777 1 97.06 322 VAL A CA 1
ATOM 2500 C C . VAL A 1 322 ? 2.404 -34.438 -0.475 1 97.06 322 VAL A C 1
ATOM 2502 O O . VAL A 1 322 ? 2.715 -33.344 0.02 1 97.06 322 VAL A O 1
ATOM 2505 N N . ALA A 1 323 ? 2.783 -35.594 0.041 1 96.62 323 ALA A N 1
ATOM 2506 C CA . ALA A 1 323 ? 3.576 -35.625 1.267 1 96.62 323 ALA A CA 1
ATOM 2507 C C . ALA A 1 323 ? 4.91 -34.906 1.092 1 96.62 323 ALA A C 1
ATOM 2509 O O . ALA A 1 323 ? 5.312 -34.125 1.953 1 96.62 323 ALA A O 1
ATOM 2510 N N . LYS A 1 324 ? 5.539 -35.219 0.017 1 95.56 324 LYS A N 1
ATOM 2511 C CA . LYS A 1 324 ? 6.832 -34.594 -0.255 1 95.56 324 LYS A CA 1
ATOM 2512 C C . LYS A 1 324 ? 6.688 -33.094 -0.413 1 95.56 324 LYS A C 1
ATOM 2514 O O . LYS A 1 324 ? 7.512 -32.312 0.098 1 95.56 324 LYS A O 1
ATOM 2519 N N . ALA A 1 325 ? 5.656 -32.625 -1.092 1 93.69 325 ALA A N 1
ATOM 2520 C CA . ALA A 1 325 ? 5.426 -31.188 -1.345 1 93.69 325 ALA A CA 1
ATOM 2521 C C . ALA A 1 325 ? 5.199 -30.438 -0.04 1 93.69 325 ALA A C 1
ATOM 2523 O O . ALA A 1 325 ? 5.418 -29.219 0.024 1 93.69 325 ALA A O 1
ATOM 2524 N N . MET A 1 326 ? 4.809 -31.078 0.983 1 93.06 326 MET A N 1
ATOM 2525 C CA . MET A 1 326 ? 4.461 -30.438 2.246 1 93.06 326 MET A CA 1
ATOM 2526 C C . MET A 1 326 ? 5.668 -30.375 3.176 1 93.06 326 MET A C 1
ATOM 2528 O O . MET A 1 326 ? 5.625 -29.734 4.219 1 93.06 326 MET A O 1
ATOM 2532 N N . GLU A 1 327 ? 6.773 -31.078 2.771 1 88.44 327 GLU A N 1
ATOM 2533 C CA . GLU A 1 327 ? 7.98 -31.047 3.598 1 88.44 327 GLU A CA 1
ATOM 2534 C C . GLU A 1 327 ? 8.648 -29.688 3.545 1 88.44 327 GLU A C 1
ATOM 2536 O O . GLU A 1 327 ? 8.602 -29 2.518 1 88.44 327 GLU A O 1
ATOM 2541 N N . PRO A 1 328 ? 9.273 -29.281 4.613 1 78.12 328 PRO A N 1
ATOM 2542 C CA . PRO A 1 328 ? 10 -28 4.605 1 78.12 328 PRO A CA 1
ATOM 2543 C C . PRO A 1 328 ? 11.25 -28.047 3.732 1 78.12 328 PRO A C 1
ATOM 2545 O O . PRO A 1 328 ? 11.891 -29.094 3.609 1 78.12 328 PRO A O 1
ATOM 2548 N N . PHE A 1 329 ? 11.641 -26.953 3.102 1 73.12 329 PHE A N 1
ATOM 2549 C CA . PHE A 1 329 ? 12.883 -26.734 2.375 1 73.12 329 PHE A CA 1
ATOM 2550 C C . PHE A 1 329 ? 12.93 -27.578 1.106 1 73.12 329 PHE A C 1
ATOM 2552 O O . PHE A 1 329 ? 14.008 -27.906 0.612 1 73.12 329 PHE A O 1
ATOM 2559 N N . VAL A 1 330 ? 11.727 -28.031 0.746 1 76.75 330 VAL A N 1
ATOM 2560 C CA . VAL A 1 330 ? 11.68 -28.75 -0.519 1 76.75 330 VAL A CA 1
ATOM 2561 C C . VAL A 1 330 ? 11.844 -27.781 -1.682 1 76.75 330 VAL A C 1
ATOM 2563 O O . VAL A 1 330 ? 11.164 -26.75 -1.738 1 76.75 330 VAL A O 1
ATOM 2566 N N . THR A 1 331 ? 12.82 -28.109 -2.51 1 77.56 331 THR A N 1
ATOM 2567 C CA . THR A 1 331 ? 13.078 -27.25 -3.666 1 77.56 331 THR A CA 1
ATOM 2568 C C . THR A 1 331 ? 12.602 -27.922 -4.949 1 77.56 331 THR A C 1
ATOM 2570 O O . THR A 1 331 ? 12.445 -27.266 -5.98 1 77.56 331 THR A O 1
ATOM 2573 N N . GLU A 1 332 ? 12.312 -29.203 -4.812 1 90.94 332 GLU A N 1
ATOM 2574 C CA . GLU A 1 332 ? 11.906 -29.969 -5.984 1 90.94 332 GLU A CA 1
ATOM 2575 C C . GLU A 1 332 ? 10.383 -29.984 -6.141 1 90.94 332 GLU A C 1
ATOM 2577 O O . GLU A 1 332 ? 9.664 -30.438 -5.25 1 90.94 332 GLU A O 1
ATOM 2582 N N . LYS A 1 333 ? 9.883 -29.484 -7.273 1 95.62 333 LYS A N 1
ATOM 2583 C CA . LYS A 1 333 ? 8.453 -29.5 -7.582 1 95.62 333 LYS A CA 1
ATOM 2584 C C . LYS A 1 333 ? 7.961 -30.906 -7.887 1 95.62 333 LYS A C 1
ATOM 2586 O O . LYS A 1 333 ? 8.602 -31.641 -8.648 1 95.62 333 LYS A O 1
ATOM 2591 N N . GLN A 1 334 ? 6.875 -31.312 -7.211 1 97.25 334 GLN A N 1
ATOM 2592 C CA . GLN A 1 334 ? 6.266 -32.594 -7.496 1 97.25 334 GLN A CA 1
ATOM 2593 C C . GLN A 1 334 ? 5.258 -32.5 -8.641 1 97.25 334 GLN A C 1
ATOM 2595 O O . GLN A 1 334 ? 4.277 -31.75 -8.539 1 97.25 334 GLN A O 1
ATOM 2600 N N . ILE A 1 335 ? 5.473 -33.25 -9.711 1 98.06 335 ILE A N 1
ATOM 2601 C CA . ILE A 1 335 ? 4.566 -33.25 -10.859 1 98.06 335 ILE A CA 1
ATOM 2602 C C . ILE A 1 335 ? 3.955 -34.625 -11.047 1 98.06 335 ILE A C 1
ATOM 2604 O O . ILE A 1 335 ? 4.672 -35.594 -11.297 1 98.06 335 ILE A O 1
ATOM 2608 N N . LEU A 1 336 ? 2.66 -34.719 -10.914 1 97.81 336 LEU A N 1
ATOM 2609 C CA . LEU A 1 336 ? 1.943 -35.938 -11.18 1 97.81 336 LEU A CA 1
ATOM 2610 C C . LEU A 1 336 ? 1.839 -36.188 -12.68 1 97.81 336 LEU A C 1
ATOM 2612 O O . LEU A 1 336 ? 1.355 -35.344 -13.43 1 97.81 336 LEU A O 1
ATOM 2616 N N . SER A 1 337 ? 2.291 -37.312 -13.078 1 96.62 337 SER A N 1
ATOM 2617 C CA . SER A 1 337 ? 2.236 -37.688 -14.484 1 96.62 337 SER A CA 1
ATOM 2618 C C . SER A 1 337 ? 1.212 -38.781 -14.727 1 96.62 337 SER A C 1
ATOM 2620 O O . SER A 1 337 ? 1.123 -39.719 -13.945 1 96.62 337 SER A O 1
ATOM 2622 N N . MET A 1 338 ? 0.36 -38.625 -15.758 1 90.62 338 MET A N 1
ATOM 2623 C CA . MET A 1 338 ? -0.629 -39.656 -16.109 1 90.62 338 MET A CA 1
ATOM 2624 C C . MET A 1 338 ? 0.014 -40.781 -16.891 1 90.62 338 MET A C 1
ATOM 2626 O O . MET A 1 338 ? -0.586 -41.844 -17.062 1 90.62 338 MET A O 1
ATOM 2630 N N . GLU A 1 339 ? 1.139 -40.625 -17.359 1 80.38 339 GLU A N 1
ATOM 2631 C CA . GLU A 1 339 ? 1.822 -41.688 -18.094 1 80.38 339 GLU A CA 1
ATOM 2632 C C . GLU A 1 339 ? 2.639 -42.562 -17.141 1 80.38 339 GLU A C 1
ATOM 2634 O O . GLU A 1 339 ? 3.049 -42.125 -16.078 1 80.38 339 GLU A O 1
ATOM 2639 N N . MET B 1 1 ? 22.703 53.219 5.973 1 38.25 1 MET B N 1
ATOM 2640 C CA . MET B 1 1 ? 22.594 52.219 7.031 1 38.25 1 MET B CA 1
ATOM 2641 C C . MET B 1 1 ? 21.266 51.469 6.945 1 38.25 1 MET B C 1
ATOM 2643 O O . MET B 1 1 ? 20.203 52.094 7.012 1 38.25 1 MET B O 1
ATOM 2647 N N . SER B 1 2 ? 21.203 50.344 6.211 1 49.97 2 SER B N 1
ATOM 2648 C CA . SER B 1 2 ? 19.938 49.719 5.914 1 49.97 2 SER B CA 1
ATOM 2649 C C . SER B 1 2 ? 19.109 49.5 7.18 1 49.97 2 SER B C 1
ATOM 2651 O O . SER B 1 2 ? 19.609 48.969 8.164 1 49.97 2 SER B O 1
ATOM 2653 N N . SER B 1 3 ? 18.109 50.312 7.434 1 65.38 3 SER B N 1
ATOM 2654 C CA . SER B 1 3 ? 17.266 50.344 8.625 1 65.38 3 SER B CA 1
ATOM 2655 C C . SER B 1 3 ? 16.656 48.969 8.922 1 65.38 3 SER B C 1
ATOM 2657 O O . SER B 1 3 ? 16.188 48.281 8.016 1 65.38 3 SER B O 1
ATOM 2659 N N . CYS B 1 4 ? 17.203 48.312 9.969 1 71.56 4 CYS B N 1
ATOM 2660 C CA . CYS B 1 4 ? 16.703 47 10.438 1 71.56 4 CYS B CA 1
ATOM 2661 C C . CYS B 1 4 ? 15.617 47.188 11.5 1 71.56 4 CYS B C 1
ATOM 2663 O O . CYS B 1 4 ? 15.742 48.062 12.367 1 71.56 4 CYS B O 1
ATOM 2665 N N . LEU B 1 5 ? 14.477 46.531 11.219 1 79.81 5 LEU B N 1
ATOM 2666 C CA . LEU B 1 5 ? 13.406 46.5 12.211 1 79.81 5 LEU B CA 1
ATOM 2667 C C . LEU B 1 5 ? 13.82 45.688 13.43 1 79.81 5 LEU B C 1
ATOM 2669 O O . LEU B 1 5 ? 14.57 44.719 13.297 1 79.81 5 LEU B O 1
ATOM 2673 N N . SER B 1 6 ? 13.492 46.156 14.602 1 80.75 6 SER B N 1
ATOM 2674 C CA . SER B 1 6 ? 13.625 45.312 15.789 1 80.75 6 SER B CA 1
ATOM 2675 C C . SER B 1 6 ? 12.695 44.125 15.734 1 80.75 6 SER B C 1
ATOM 2677 O O . SER B 1 6 ? 11.477 44.25 15.734 1 80.75 6 SER B O 1
ATOM 2679 N N . SER B 1 7 ? 13.156 42.938 15.492 1 90.81 7 SER B N 1
ATOM 2680 C CA . SER B 1 7 ? 12.336 41.75 15.359 1 90.81 7 SER B CA 1
ATOM 2681 C C . SER B 1 7 ? 12.875 40.625 16.219 1 90.81 7 SER B C 1
ATOM 2683 O O . SER B 1 7 ? 14.023 40.656 16.688 1 90.81 7 SER B O 1
ATOM 2685 N N . TYR B 1 8 ? 11.961 39.719 16.578 1 94.81 8 TYR B N 1
ATOM 2686 C CA . TYR B 1 8 ? 12.305 38.562 17.406 1 94.81 8 TYR B CA 1
ATOM 2687 C C . TYR B 1 8 ? 11.836 37.281 16.766 1 94.81 8 TYR B C 1
ATOM 2689 O O . TYR B 1 8 ? 10.961 37.281 15.891 1 94.81 8 TYR B O 1
ATOM 2697 N N . ALA B 1 9 ? 12.469 36.25 17.156 1 96.5 9 ALA B N 1
ATOM 2698 C CA . ALA B 1 9 ? 12.133 34.906 16.688 1 96.5 9 ALA B CA 1
ATOM 2699 C C . ALA B 1 9 ? 12.359 33.844 17.781 1 96.5 9 ALA B C 1
ATOM 2701 O O . ALA B 1 9 ? 13.047 34.125 18.766 1 96.5 9 ALA B O 1
ATOM 2702 N N . ILE B 1 10 ? 11.695 32.781 17.688 1 97.44 10 ILE B N 1
ATOM 2703 C CA . ILE B 1 10 ? 11.945 31.625 18.531 1 97.44 10 ILE B CA 1
ATOM 2704 C C . ILE B 1 10 ? 12.836 30.625 17.797 1 97.44 10 ILE B C 1
ATOM 2706 O O . ILE B 1 10 ? 12.422 30.047 16.781 1 97.44 10 ILE B O 1
ATOM 2710 N N . GLN B 1 11 ? 14.008 30.422 18.359 1 97 11 GLN B N 1
ATOM 2711 C CA . GLN B 1 11 ? 15.031 29.656 17.656 1 97 11 GLN B CA 1
ATOM 2712 C C . GLN B 1 11 ? 15.539 28.516 18.531 1 97 11 GLN B C 1
ATOM 2714 O O . GLN B 1 11 ? 15.328 28.5 19.734 1 97 11 GLN B O 1
ATOM 2719 N N . TYR B 1 12 ? 16.031 27.484 17.953 1 96.5 12 TYR B N 1
ATOM 2720 C CA . TYR B 1 12 ? 16.781 26.422 18.609 1 96.5 12 TYR B CA 1
ATOM 2721 C C . TYR B 1 12 ? 18.094 26.141 17.891 1 96.5 12 TYR B C 1
ATOM 2723 O O . TYR B 1 12 ? 18.172 26.25 16.672 1 96.5 12 TYR B O 1
ATOM 2731 N N . LYS B 1 13 ? 19.125 25.844 18.609 1 96.5 13 LYS B N 1
ATOM 2732 C CA . LYS B 1 13 ? 20.469 25.656 18.078 1 96.5 13 LYS B CA 1
ATOM 2733 C C . LYS B 1 13 ? 20.891 24.188 18.125 1 96.5 13 LYS B C 1
ATOM 2735 O O . LYS B 1 13 ? 21.953 23.828 17.609 1 96.5 13 LYS B O 1
ATOM 2740 N N . GLU B 1 14 ? 20.156 23.453 18.781 1 96.44 14 GLU B N 1
ATOM 2741 C CA . GLU B 1 14 ? 20.328 22.016 18.844 1 96.44 14 GLU B CA 1
ATOM 2742 C C . GLU B 1 14 ? 19 21.281 18.891 1 96.44 14 GLU B C 1
ATOM 2744 O O . GLU B 1 14 ? 17.984 21.844 19.328 1 96.44 14 GLU B O 1
ATOM 2749 N N . PHE B 1 15 ? 19.047 20.109 18.391 1 95.69 15 PHE B N 1
ATOM 2750 C CA . PHE B 1 15 ? 17.844 19.297 18.5 1 95.69 15 PHE B CA 1
ATOM 2751 C C . PHE B 1 15 ? 17.641 18.812 19.938 1 95.69 15 PHE B C 1
ATOM 2753 O O . PHE B 1 15 ? 18.625 18.594 20.656 1 95.69 15 PHE B O 1
ATOM 2760 N N . GLY B 1 16 ? 16.438 18.656 20.359 1 95.56 16 GLY B N 1
ATOM 2761 C CA . GLY B 1 16 ? 16.156 18.156 21.703 1 95.56 16 GLY B CA 1
ATOM 2762 C C . GLY B 1 16 ? 14.766 18.5 22.188 1 95.56 16 GLY B C 1
ATOM 2763 O O . GLY B 1 16 ? 13.875 18.766 21.375 1 95.56 16 GLY B O 1
ATOM 2764 N N . ASP B 1 17 ? 14.609 18.438 23.484 1 96.5 17 ASP B N 1
ATOM 2765 C CA . ASP B 1 17 ? 13.336 18.812 24.094 1 96.5 17 ASP B CA 1
ATOM 2766 C C . ASP B 1 17 ? 13.008 20.281 23.828 1 96.5 17 ASP B C 1
ATOM 2768 O O . ASP B 1 17 ? 13.75 21.172 24.25 1 96.5 17 ASP B O 1
ATOM 2772 N N . PRO B 1 18 ? 11.953 20.516 23.188 1 96.75 18 PRO B N 1
ATOM 2773 C CA . PRO B 1 18 ? 11.609 21.906 22.875 1 96.75 18 PRO B CA 1
ATOM 2774 C C . PRO B 1 18 ? 11.617 22.812 24.094 1 96.75 18 PRO B C 1
ATOM 2776 O O . PRO B 1 18 ? 11.992 23.984 24 1 96.75 18 PRO B O 1
ATOM 2779 N N . ASN B 1 19 ? 11.227 22.297 25.25 1 95.81 19 ASN B N 1
ATOM 2780 C CA . ASN B 1 19 ? 11.211 23.094 26.469 1 95.81 19 ASN B CA 1
ATOM 2781 C C . ASN B 1 19 ? 12.609 23.531 26.875 1 95.81 19 ASN B C 1
ATOM 2783 O O . ASN B 1 19 ? 12.773 24.531 27.578 1 95.81 19 ASN B O 1
ATOM 2787 N N . ALA B 1 20 ? 13.547 22.859 26.406 1 97.19 20 ALA B N 1
ATOM 2788 C CA . ALA B 1 20 ? 14.938 23.125 26.797 1 97.19 20 ALA B CA 1
ATOM 2789 C C . ALA B 1 20 ? 15.656 23.922 25.703 1 97.19 20 ALA B C 1
ATOM 2791 O O . ALA B 1 20 ? 16.484 24.781 26 1 97.19 20 ALA B O 1
ATOM 2792 N N . VAL B 1 21 ? 15.336 23.688 24.438 1 97.75 21 VAL B N 1
ATOM 2793 C CA . VAL B 1 21 ? 16.25 24.141 23.391 1 97.75 21 VAL B CA 1
ATOM 2794 C C . VAL B 1 21 ? 15.719 25.422 22.75 1 97.75 21 VAL B C 1
ATOM 2796 O O . VAL B 1 21 ? 16.453 26.141 22.078 1 97.75 21 VAL B O 1
ATOM 2799 N N . LEU B 1 22 ? 14.469 25.734 22.906 1 97.94 22 LEU B N 1
ATOM 2800 C CA . LEU B 1 22 ? 13.891 26.922 22.281 1 97.94 22 LEU B CA 1
ATOM 2801 C C . LEU B 1 22 ? 14.242 28.172 23.078 1 97.94 22 LEU B C 1
ATOM 2803 O O . LEU B 1 22 ? 14.219 28.156 24.312 1 97.94 22 LEU B O 1
ATOM 2807 N N . GLU B 1 23 ? 14.562 29.188 22.312 1 97.62 23 GLU B N 1
ATOM 2808 C CA . GLU B 1 23 ? 14.875 30.484 22.906 1 97.62 23 GLU B CA 1
ATOM 2809 C C . GLU B 1 23 ? 14.383 31.641 22.031 1 97.62 23 GLU B C 1
ATOM 2811 O O . GLU B 1 23 ? 14.445 31.562 20.812 1 97.62 23 GLU B O 1
ATOM 2816 N N . LYS B 1 24 ? 13.922 32.656 22.734 1 96.75 24 LYS B N 1
ATOM 2817 C CA . LYS B 1 24 ? 13.602 33.906 22.016 1 96.75 24 LYS B CA 1
ATOM 2818 C C . LYS B 1 24 ? 14.867 34.719 21.75 1 96.75 24 LYS B C 1
ATOM 2820 O O . LYS B 1 24 ? 15.641 34.969 22.672 1 96.75 24 LYS B O 1
ATOM 2825 N N . VAL B 1 25 ? 15.039 35.094 20.516 1 96.44 25 VAL B N 1
ATOM 2826 C CA . VAL B 1 25 ? 16.234 35.844 20.141 1 96.44 25 VAL B CA 1
ATOM 2827 C C . VAL B 1 25 ? 15.844 37.062 19.297 1 96.44 25 VAL B C 1
ATOM 2829 O O . VAL B 1 25 ? 14.75 37.094 18.734 1 96.44 25 VAL B O 1
ATOM 2832 N N . GLN B 1 26 ? 16.766 37.969 19.312 1 94.25 26 GLN B N 1
ATOM 2833 C CA . GLN B 1 26 ? 16.609 39.031 18.344 1 94.25 26 GLN B CA 1
ATOM 2834 C C . GLN B 1 26 ? 16.828 38.531 16.906 1 94.25 26 GLN B C 1
ATOM 2836 O O . GLN B 1 26 ? 17.688 37.688 16.672 1 94.25 26 GLN B O 1
ATOM 2841 N N . HIS B 1 27 ? 15.961 39 16.047 1 90.69 27 HIS B N 1
ATOM 2842 C CA . HIS B 1 27 ? 15.984 38.625 14.641 1 90.69 27 HIS B CA 1
ATOM 2843 C C . HIS B 1 27 ? 16.047 39.844 13.719 1 90.69 27 HIS B C 1
ATOM 2845 O O . HIS B 1 27 ? 15.25 40.75 13.852 1 90.69 27 HIS B O 1
ATOM 2851 N N . GLU B 1 28 ? 17.047 39.844 12.875 1 86.69 28 GLU B N 1
ATOM 2852 C CA . GLU B 1 28 ? 17.219 41 11.992 1 86.69 28 GLU B CA 1
ATOM 2853 C C . GLU B 1 28 ? 16.328 40.875 10.758 1 86.69 28 GLU B C 1
ATOM 2855 O O . GLU B 1 28 ? 16.406 39.906 10.016 1 86.69 28 GLU B O 1
ATOM 2860 N N . VAL B 1 29 ? 15.523 41.844 10.562 1 90.81 29 VAL B N 1
ATOM 2861 C CA . VAL B 1 29 ? 14.672 41.938 9.383 1 90.81 29 VAL B CA 1
ATOM 2862 C C . VAL B 1 29 ? 14.875 43.281 8.719 1 90.81 29 VAL B C 1
ATOM 2864 O O . VAL B 1 29 ? 14.703 44.344 9.352 1 90.81 29 VAL B O 1
ATOM 2867 N N . SER B 1 30 ? 15.273 43.219 7.453 1 86.75 30 SER B N 1
ATOM 2868 C CA . SER B 1 30 ? 15.523 44.469 6.723 1 86.75 30 SER B CA 1
ATOM 2869 C C . SER B 1 30 ? 14.219 45.156 6.324 1 86.75 30 SER B C 1
ATOM 2871 O O . SER B 1 30 ? 13.266 44.469 5.914 1 86.75 30 SER B O 1
ATOM 2873 N N . GLU B 1 31 ? 14.25 46.438 6.465 1 86.94 31 GLU B N 1
ATOM 2874 C CA . GLU B 1 31 ? 13.117 47.219 5.98 1 86.94 31 GLU B CA 1
ATOM 2875 C C . GLU B 1 31 ? 13.305 47.625 4.52 1 86.94 31 GLU B C 1
ATOM 2877 O O . GLU B 1 31 ? 12.359 48.062 3.867 1 86.94 31 GLU B O 1
ATOM 2882 N N . SER B 1 32 ? 14.539 47.562 4.098 1 90.62 32 SER B N 1
ATOM 2883 C CA . SER B 1 32 ? 14.805 47.812 2.688 1 90.62 32 SER B CA 1
ATOM 2884 C C . SER B 1 32 ? 14.539 46.594 1.838 1 90.62 32 SER B C 1
ATOM 2886 O O . SER B 1 32 ? 15.32 45.625 1.86 1 90.62 32 SER B O 1
ATOM 2888 N N . LEU B 1 33 ? 13.547 46.688 1.077 1 94.31 33 LEU B N 1
ATOM 2889 C CA . LEU B 1 33 ? 13.086 45.531 0.312 1 94.31 33 LEU B CA 1
ATOM 2890 C C . LEU B 1 33 ? 13.648 45.562 -1.104 1 94.31 33 LEU B C 1
ATOM 2892 O O . LEU B 1 33 ? 13.75 46.625 -1.717 1 94.31 33 LEU B O 1
ATOM 2896 N N . GLN B 1 34 ? 14.023 44.406 -1.494 1 95.19 34 GLN B N 1
ATOM 2897 C CA . GLN B 1 34 ? 14.18 44.25 -2.938 1 95.19 34 GLN B CA 1
ATOM 2898 C C . GLN B 1 34 ? 12.852 44.406 -3.658 1 95.19 34 GLN B C 1
ATOM 2900 O O . GLN B 1 34 ? 11.789 44.375 -3.033 1 95.19 34 GLN B O 1
ATOM 2905 N N . SER B 1 35 ? 12.906 44.625 -4.992 1 96.19 35 SER B N 1
ATOM 2906 C CA . SER B 1 35 ? 11.719 44.969 -5.766 1 96.19 35 SER B CA 1
ATOM 2907 C C . SER B 1 35 ? 10.68 43.875 -5.719 1 96.19 35 SER B C 1
ATOM 2909 O O . SER B 1 35 ? 9.477 44.125 -5.84 1 96.19 35 SER B O 1
ATOM 2911 N N . ASN B 1 36 ? 11.07 42.656 -5.484 1 96.12 36 ASN B N 1
ATOM 2912 C CA . ASN B 1 36 ? 10.148 41.531 -5.512 1 96.12 36 ASN B CA 1
ATOM 2913 C C . ASN B 1 36 ? 9.883 40.969 -4.109 1 96.12 36 ASN B C 1
ATOM 2915 O O . ASN B 1 36 ? 9.383 39.875 -3.957 1 96.12 36 ASN B O 1
ATOM 2919 N N . GLU B 1 37 ? 10.203 41.719 -3.102 1 96.69 37 GLU B N 1
ATOM 2920 C CA . GLU B 1 37 ? 10.086 41.25 -1.726 1 96.69 37 GLU B CA 1
ATOM 2921 C C . GLU B 1 37 ? 8.891 41.875 -1.025 1 96.69 37 GLU B C 1
ATOM 2923 O O . GLU B 1 37 ? 8.406 42.938 -1.441 1 96.69 37 GLU B O 1
ATOM 2928 N N . ILE B 1 38 ? 8.422 41.188 -0.029 1 97 38 ILE B N 1
ATOM 2929 C CA . ILE B 1 38 ? 7.293 41.594 0.789 1 97 38 ILE B CA 1
ATOM 2930 C C . ILE B 1 38 ? 7.645 41.469 2.268 1 97 38 ILE B C 1
ATOM 2932 O O . ILE B 1 38 ? 8.133 40.406 2.701 1 97 38 ILE B O 1
ATOM 2936 N N . LEU B 1 39 ? 7.496 42.531 2.994 1 96.94 39 LEU B N 1
ATOM 2937 C CA . LEU B 1 39 ? 7.621 42.5 4.445 1 96.94 39 LEU B CA 1
ATOM 2938 C C . LEU B 1 39 ? 6.285 42.156 5.094 1 96.94 39 LEU B C 1
ATOM 2940 O O . LEU B 1 39 ? 5.266 42.781 4.805 1 96.94 39 LEU B O 1
ATOM 2944 N N . ILE B 1 40 ? 6.34 41.125 5.926 1 96.62 40 ILE B N 1
ATOM 2945 C CA . ILE B 1 40 ? 5.105 40.719 6.59 1 96.62 40 ILE B CA 1
ATOM 2946 C C . ILE B 1 40 ? 5.289 40.812 8.102 1 96.62 40 ILE B C 1
ATOM 2948 O O . ILE B 1 40 ? 6.414 40.719 8.602 1 96.62 40 ILE B O 1
ATOM 2952 N N . LYS B 1 41 ? 4.191 41 8.805 1 96.88 41 LYS B N 1
ATOM 2953 C CA . LYS B 1 41 ? 4.082 40.906 10.258 1 96.88 41 LYS B CA 1
ATOM 2954 C C . LYS B 1 41 ? 3.221 39.719 10.672 1 96.88 41 LYS B C 1
ATOM 2956 O O . LYS B 1 41 ? 2.049 39.656 10.305 1 96.88 41 LYS B O 1
ATOM 2961 N N . MET B 1 42 ? 3.777 38.844 11.453 1 97.25 42 MET B N 1
ATOM 2962 C CA . MET B 1 42 ? 3.039 37.656 11.883 1 97.25 42 MET B CA 1
ATOM 2963 C C . MET B 1 42 ? 1.897 38.031 12.82 1 97.25 42 MET B C 1
ATOM 2965 O O . MET B 1 42 ? 2.061 38.875 13.695 1 97.25 42 MET B O 1
ATOM 2969 N N . LEU B 1 43 ? 0.744 37.438 12.586 1 98.06 43 LEU B N 1
ATOM 2970 C CA . LEU B 1 43 ? -0.418 37.688 13.43 1 98.06 43 LEU B CA 1
ATOM 2971 C C . LEU B 1 43 ? -0.596 36.562 14.453 1 98.06 43 LEU B C 1
ATOM 2973 O O . LEU B 1 43 ? -0.814 36.844 15.641 1 98.06 43 LEU B O 1
ATOM 2977 N N . ALA B 1 44 ? -0.529 35.375 14.023 1 98.12 44 ALA B N 1
ATOM 2978 C CA . ALA B 1 44 ? -0.735 34.219 14.875 1 98.12 44 ALA B CA 1
ATOM 2979 C C . ALA B 1 44 ? -0.132 32.938 14.25 1 98.12 44 ALA B C 1
AT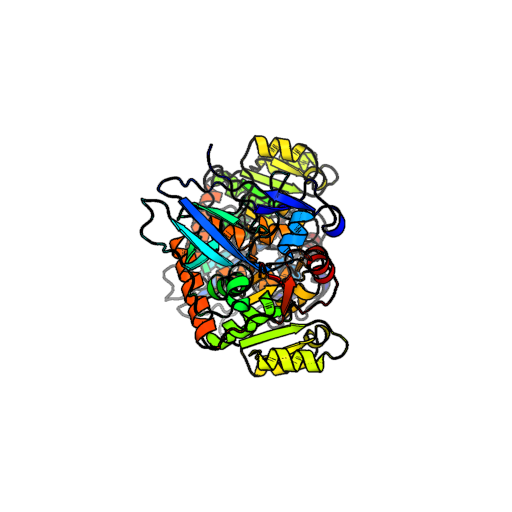OM 2981 O O . ALA B 1 44 ? -0.091 32.812 13.023 1 98.12 44 ALA B O 1
ATOM 2982 N N . THR B 1 45 ? 0.383 32.062 15.031 1 97.81 45 THR B N 1
ATOM 2983 C CA . THR B 1 45 ? 1.006 30.812 14.609 1 97.81 45 THR B CA 1
ATOM 2984 C C . THR B 1 45 ? 0.722 29.688 15.617 1 97.81 45 THR B C 1
ATOM 2986 O O . THR B 1 45 ? 0.883 29.891 16.828 1 97.81 45 THR B O 1
ATOM 2989 N N . PRO B 1 46 ? 0.259 28.531 15.164 1 97.25 46 PRO B N 1
ATOM 2990 C CA . PRO B 1 46 ? 0.01 27.422 16.078 1 97.25 46 PRO B CA 1
ATOM 2991 C C . PRO B 1 46 ? 1.269 26.609 16.375 1 97.25 46 PRO B C 1
ATOM 2993 O O . PRO B 1 46 ? 2.285 26.766 15.695 1 97.25 46 PRO B O 1
ATOM 2996 N N . VAL B 1 47 ? 1.184 25.844 17.453 1 96.31 47 VAL B N 1
ATOM 2997 C CA . VAL B 1 47 ? 2.158 24.797 17.719 1 96.31 47 VAL B CA 1
ATOM 2998 C C . VAL B 1 47 ? 1.597 23.438 17.281 1 96.31 47 VAL B C 1
ATOM 3000 O O . VAL B 1 47 ? 0.633 22.953 17.875 1 96.31 47 VAL B O 1
ATOM 3003 N N . ASN B 1 48 ? 2.148 22.875 16.266 1 93.06 48 ASN B N 1
ATOM 3004 C CA . ASN B 1 48 ? 1.718 21.578 15.789 1 93.06 48 ASN B CA 1
ATOM 3005 C C . ASN B 1 48 ? 2.629 20.453 16.297 1 93.06 48 ASN B C 1
ATOM 3007 O O . ASN B 1 48 ? 3.797 20.703 16.609 1 93.06 48 ASN B O 1
ATOM 3011 N N . PRO B 1 49 ? 2.078 19.219 16.328 1 89.25 49 PRO B N 1
ATOM 3012 C CA . PRO B 1 49 ? 2.941 18.062 16.641 1 89.25 49 PRO B CA 1
ATOM 3013 C C . PRO B 1 49 ? 4.152 17.969 15.711 1 89.25 49 PRO B C 1
ATOM 3015 O O . PRO B 1 49 ? 5.25 17.641 16.156 1 89.25 49 PRO B O 1
ATOM 3018 N N . ALA B 1 50 ? 3.984 18.359 14.5 1 88.38 50 ALA B N 1
ATOM 3019 C CA . ALA B 1 50 ? 5.082 18.328 13.531 1 88.38 50 ALA B CA 1
ATOM 3020 C C . ALA B 1 50 ? 6.195 19.297 13.945 1 88.38 50 ALA B C 1
ATOM 3022 O O . ALA B 1 50 ? 7.375 19.016 13.734 1 88.38 50 ALA B O 1
ATOM 3023 N N . ASP B 1 51 ? 5.875 20.422 14.539 1 93.06 51 ASP B N 1
ATOM 3024 C CA . ASP B 1 51 ? 6.875 21.359 15.039 1 93.06 51 ASP B CA 1
ATOM 3025 C C . ASP B 1 51 ? 7.723 20.734 16.141 1 93.06 51 ASP B C 1
ATOM 3027 O O . ASP B 1 51 ? 8.953 20.844 16.125 1 93.06 51 ASP B O 1
ATOM 3031 N N . ILE B 1 52 ? 7.02 20.078 17.031 1 92.06 52 ILE B N 1
ATOM 3032 C CA . ILE B 1 52 ? 7.672 19.453 18.172 1 92.06 52 ILE B CA 1
ATOM 3033 C C . ILE B 1 52 ? 8.633 18.375 17.672 1 92.06 52 ILE B C 1
ATOM 3035 O O . ILE B 1 52 ? 9.797 18.344 18.078 1 92.06 52 ILE B O 1
ATOM 3039 N N . ILE B 1 53 ? 8.094 17.562 16.781 1 88.25 53 ILE B N 1
ATOM 3040 C CA . ILE B 1 53 ? 8.883 16.453 16.266 1 88.25 53 ILE B CA 1
ATOM 3041 C C . ILE B 1 53 ? 10.094 16.984 15.508 1 88.25 53 ILE B C 1
ATOM 3043 O O . ILE B 1 53 ? 11.188 16.422 15.602 1 88.25 53 ILE B O 1
ATOM 3047 N N . MET B 1 54 ? 9.945 18.047 14.805 1 89.88 54 MET B N 1
ATOM 3048 C CA . MET B 1 54 ? 11.031 18.672 14.062 1 89.88 54 MET B CA 1
ATOM 3049 C C . MET B 1 54 ? 12.109 19.188 15.008 1 89.88 54 MET B C 1
ATOM 3051 O O . MET B 1 54 ? 13.297 18.953 14.789 1 89.88 54 MET B O 1
ATOM 3055 N N . ILE B 1 55 ? 11.758 19.797 15.984 1 94.25 55 ILE B N 1
ATOM 3056 C CA . ILE B 1 55 ? 12.688 20.375 16.953 1 94.25 55 ILE B CA 1
ATOM 3057 C C . ILE B 1 55 ? 13.445 19.25 17.672 1 94.25 55 ILE B C 1
ATOM 3059 O O . ILE B 1 55 ? 14.625 19.406 18 1 94.25 55 ILE B O 1
ATOM 3063 N N . GLN B 1 56 ? 12.766 18.172 17.812 1 93.06 56 GLN B N 1
ATOM 3064 C CA . GLN B 1 56 ? 13.383 17.016 18.453 1 93.06 56 GLN B CA 1
ATOM 3065 C C . GLN B 1 56 ? 14.336 16.297 17.5 1 93.06 56 GLN B C 1
ATOM 3067 O O . GLN B 1 56 ? 15.102 15.43 17.922 1 93.06 56 GLN B O 1
ATOM 3072 N N . GLY B 1 57 ? 14.32 16.609 16.281 1 88.75 57 GLY B N 1
ATOM 3073 C CA . GLY B 1 57 ? 15.211 16.016 15.289 1 88.75 57 GLY B CA 1
ATOM 3074 C C . GLY B 1 57 ? 14.695 14.695 14.75 1 88.75 57 GLY B C 1
ATOM 3075 O O . GLY B 1 57 ? 15.469 13.891 14.227 1 88.75 57 GLY B O 1
ATOM 3076 N N . ALA B 1 58 ? 13.43 14.453 14.875 1 80.25 58 ALA B N 1
ATOM 3077 C CA . ALA B 1 58 ? 12.867 13.148 14.523 1 80.25 58 ALA B CA 1
ATOM 3078 C C . ALA B 1 58 ? 11.945 13.266 13.312 1 80.25 58 ALA B C 1
ATOM 3080 O O . ALA B 1 58 ? 11.18 12.344 13.016 1 80.25 58 ALA B O 1
ATOM 3081 N N . TYR B 1 59 ? 12.031 14.328 12.648 1 78.62 59 TYR B N 1
ATOM 3082 C CA . TYR B 1 59 ? 11.18 14.547 11.484 1 78.62 59 TYR B CA 1
ATOM 3083 C C . TYR B 1 59 ? 11.891 14.133 10.203 1 78.62 59 TYR B C 1
ATOM 3085 O O . TYR B 1 59 ? 13.117 13.953 10.195 1 78.62 59 TYR B O 1
ATOM 3093 N N . GLY B 1 60 ? 11.289 13.688 9.234 1 73.56 60 GLY B N 1
ATOM 3094 C CA . GLY B 1 60 ? 11.852 13.242 7.973 1 73.56 60 GLY B CA 1
ATOM 3095 C C . GLY B 1 60 ? 12.789 14.258 7.34 1 73.56 60 GLY B C 1
ATOM 3096 O O . GLY B 1 60 ? 13.734 13.891 6.637 1 73.56 60 GLY B O 1
ATOM 3097 N N . LYS B 1 61 ? 12.562 15.547 7.539 1 75.25 61 LYS B N 1
ATOM 3098 C CA . LYS B 1 61 ? 13.414 16.625 7.074 1 75.25 61 LYS B CA 1
ATOM 3099 C C . LYS B 1 61 ? 14.125 17.312 8.242 1 75.25 61 LYS B C 1
ATOM 3101 O O . LYS B 1 61 ? 13.539 17.5 9.305 1 75.25 61 LYS B O 1
ATOM 3106 N N . LYS B 1 62 ? 15.523 17.562 8.047 1 73.69 62 LYS B N 1
ATOM 3107 C CA . LYS B 1 62 ? 16.266 18.297 9.07 1 73.69 62 LYS B CA 1
ATOM 3108 C C . LYS B 1 62 ? 16.641 19.688 8.586 1 73.69 62 LYS B C 1
ATOM 3110 O O . LYS B 1 62 ? 17.141 19.844 7.465 1 73.69 62 LYS B O 1
ATOM 3115 N N . PHE B 1 63 ? 16.281 20.594 9.422 1 78.69 63 PHE B N 1
ATOM 3116 C CA . PHE B 1 63 ? 16.688 21.969 9.141 1 78.69 63 PHE B CA 1
ATOM 3117 C C . PHE B 1 63 ? 18.125 22.219 9.57 1 78.69 63 PHE B C 1
ATOM 3119 O O . PHE B 1 63 ? 18.625 21.578 10.484 1 78.69 63 PHE B O 1
ATOM 3126 N N . LYS B 1 64 ? 18.75 23.188 8.844 1 87.81 64 LYS B N 1
ATOM 3127 C CA . LYS B 1 64 ? 20.047 23.672 9.289 1 87.81 64 LYS B CA 1
ATOM 3128 C C . LYS B 1 64 ? 19.938 24.484 10.57 1 87.81 64 LYS B C 1
ATOM 3130 O O . LYS B 1 64 ? 19.062 25.359 10.68 1 87.81 64 LYS B O 1
ATOM 3135 N N . LEU B 1 65 ? 20.766 24.25 11.469 1 92.38 65 LEU B N 1
ATOM 3136 C CA . LEU B 1 65 ? 20.734 24.938 12.75 1 92.38 65 LEU B CA 1
ATOM 3137 C C . LEU B 1 65 ? 21.719 26.109 12.766 1 92.38 65 LEU B C 1
ATOM 3139 O O . LEU B 1 65 ? 22.766 26.047 12.117 1 92.38 65 LEU B O 1
ATOM 3143 N N . PRO B 1 66 ? 21.484 27.156 13.531 1 94.75 66 PRO B N 1
ATOM 3144 C CA . PRO B 1 66 ? 20.25 27.391 14.273 1 94.75 66 PRO B CA 1
ATOM 3145 C C . PRO B 1 66 ? 19.031 27.578 13.367 1 94.75 66 PRO B C 1
ATOM 3147 O O . PRO B 1 66 ? 19.172 28.047 12.234 1 94.75 66 PRO B O 1
ATOM 3150 N N . ALA B 1 67 ? 17.922 27.219 13.844 1 95 67 ALA B N 1
ATOM 3151 C CA . ALA B 1 67 ? 16.688 27.281 13.055 1 95 67 ALA B CA 1
ATOM 3152 C C . ALA B 1 67 ? 15.57 27.953 13.844 1 95 67 ALA B C 1
ATOM 3154 O O . ALA B 1 67 ? 15.516 27.844 15.07 1 95 67 ALA B O 1
ATOM 3155 N N . ILE B 1 68 ? 14.734 28.703 13.117 1 95.25 68 ILE B N 1
ATOM 3156 C CA . ILE B 1 68 ? 13.5 29.234 13.688 1 95.25 68 ILE B CA 1
ATOM 3157 C C . ILE B 1 68 ? 12.398 28.188 13.625 1 95.25 68 ILE B C 1
ATOM 3159 O O . ILE B 1 68 ? 12.258 27.484 12.625 1 95.25 68 ILE B O 1
ATOM 3163 N N . GLY B 1 69 ? 11.656 28.062 14.727 1 94.69 69 GLY B N 1
ATOM 3164 C CA . GLY B 1 69 ? 10.602 27.062 14.781 1 94.69 69 GLY B CA 1
ATOM 3165 C C . GLY B 1 69 ? 9.344 27.469 14.039 1 94.69 69 GLY B C 1
ATOM 3166 O O . GLY B 1 69 ? 9.234 28.609 13.57 1 94.69 69 GLY B O 1
ATOM 3167 N N . GLY B 1 70 ? 8.453 26.469 13.938 1 94.12 70 GLY B N 1
ATOM 3168 C CA . GLY B 1 70 ? 7.113 26.734 13.43 1 94.12 70 GLY B CA 1
ATOM 3169 C C . GLY B 1 70 ? 6.988 26.516 11.93 1 94.12 70 GLY B C 1
ATOM 3170 O O . GLY B 1 70 ? 7.879 26.906 11.172 1 94.12 70 GLY B O 1
ATOM 3171 N N . TYR B 1 71 ? 5.738 25.984 11.461 1 90.25 71 TYR B N 1
ATOM 3172 C CA . TYR B 1 71 ? 5.512 25.641 10.055 1 90.25 71 TYR B CA 1
ATOM 3173 C C . TYR B 1 71 ? 4.273 26.344 9.516 1 90.25 71 TYR B C 1
ATOM 3175 O O . TYR B 1 71 ? 4.055 26.391 8.305 1 90.25 71 TYR B O 1
ATOM 3183 N N . GLU B 1 72 ? 3.615 26.906 10.406 1 95 72 GLU B N 1
ATOM 3184 C CA . GLU B 1 72 ? 2.301 27.406 10.023 1 95 72 GLU B CA 1
ATOM 3185 C C . GLU B 1 72 ? 1.971 28.703 10.758 1 95 72 GLU B C 1
ATOM 3187 O O . GLU B 1 72 ? 2.346 28.875 11.914 1 95 72 GLU B O 1
ATOM 3192 N N . GLY B 1 73 ? 1.268 29.547 9.992 1 96.75 73 GLY B N 1
ATOM 3193 C CA . GLY B 1 73 ? 0.76 30.766 10.586 1 96.75 73 GLY B CA 1
ATOM 3194 C C . GLY B 1 73 ? 0.191 31.734 9.555 1 96.75 73 GLY B C 1
ATOM 3195 O O . GLY B 1 73 ? 0.249 31.469 8.352 1 96.75 73 GLY B O 1
ATOM 3196 N N . VAL B 1 74 ? -0.363 32.812 10.094 1 98.19 74 VAL B N 1
ATOM 3197 C CA . VAL B 1 74 ? -0.922 33.844 9.242 1 98.19 74 VAL B CA 1
ATOM 3198 C C . VAL B 1 74 ? -0.259 35.188 9.555 1 98.19 74 VAL B C 1
ATOM 3200 O O . VAL B 1 74 ? 0.102 35.469 10.703 1 98.19 74 VAL B O 1
ATOM 3203 N N . ALA B 1 75 ? -0.09 35.938 8.516 1 97.94 75 ALA B N 1
ATOM 3204 C CA . ALA B 1 75 ? 0.58 37.25 8.625 1 97.94 75 ALA B CA 1
ATOM 3205 C C . ALA B 1 75 ? -0.171 38.312 7.844 1 97.94 75 ALA B C 1
ATOM 3207 O O . ALA B 1 75 ? -1.099 38 7.09 1 97.94 75 ALA B O 1
ATOM 3208 N N . LYS B 1 76 ? 0.222 39.5 8.156 1 97.75 76 LYS B N 1
ATOM 3209 C CA . LYS B 1 76 ? -0.276 40.656 7.438 1 97.75 76 LYS B CA 1
ATOM 3210 C C . LYS B 1 76 ? 0.843 41.344 6.656 1 97.75 76 LYS B C 1
ATOM 3212 O O . LYS B 1 76 ? 1.948 41.531 7.172 1 97.75 76 LYS B O 1
ATOM 3217 N N . VAL B 1 77 ? 0.554 41.719 5.41 1 97.69 77 VAL B N 1
ATOM 3218 C CA . VAL B 1 77 ? 1.515 42.469 4.598 1 97.69 77 VAL B CA 1
ATOM 3219 C C . VAL B 1 77 ? 1.678 43.875 5.152 1 97.69 77 VAL B C 1
ATOM 3221 O O . VAL B 1 77 ? 0.69 44.562 5.363 1 97.69 77 VAL B O 1
ATOM 3224 N N . VAL B 1 78 ? 2.93 44.281 5.328 1 96.62 78 VAL B N 1
ATOM 3225 C CA . VAL B 1 78 ? 3.191 45.594 5.91 1 96.62 78 VAL B CA 1
ATOM 3226 C C . VAL B 1 78 ? 3.836 46.5 4.871 1 96.62 78 VAL B C 1
ATOM 3228 O O . VAL B 1 78 ? 3.639 47.719 4.895 1 96.62 78 VAL B O 1
ATOM 3231 N N . LYS B 1 79 ? 4.648 45.938 4.031 1 96.62 79 LYS B N 1
ATOM 3232 C CA . LYS B 1 79 ? 5.352 46.656 2.971 1 96.62 79 LYS B CA 1
ATOM 3233 C C . LYS B 1 79 ? 5.559 45.781 1.747 1 96.62 79 LYS B C 1
ATOM 3235 O O . LYS B 1 79 ? 5.77 44.562 1.88 1 96.62 79 LYS B O 1
ATOM 3240 N N . VAL B 1 80 ? 5.477 46.406 0.542 1 96.94 80 VAL B N 1
ATOM 3241 C CA . VAL B 1 80 ? 5.648 45.656 -0.694 1 96.94 80 VAL B CA 1
ATOM 3242 C C . VAL B 1 80 ? 6.723 46.312 -1.558 1 96.94 80 VAL B C 1
ATOM 3244 O O . VAL B 1 80 ? 6.812 47.531 -1.623 1 96.94 80 VAL B O 1
ATOM 3247 N N . GLY B 1 81 ? 7.496 45.469 -2.131 1 96.19 81 GLY B N 1
ATOM 3248 C CA . GLY B 1 81 ? 8.477 45.969 -3.082 1 96.19 81 GLY B CA 1
ATOM 3249 C C . GLY B 1 81 ? 7.855 46.562 -4.332 1 96.19 81 GLY B C 1
ATOM 3250 O O . GLY B 1 81 ? 6.68 46.312 -4.621 1 96.19 81 GLY B O 1
ATOM 3251 N N . SER B 1 82 ? 8.664 47.188 -5.148 1 95.75 82 SER B N 1
ATOM 3252 C CA . SER B 1 82 ? 8.18 48 -6.25 1 95.75 82 SER B CA 1
ATOM 3253 C C . SER B 1 82 ? 7.645 47.156 -7.387 1 95.75 82 SER B C 1
ATOM 3255 O O . SER B 1 82 ? 6.797 47.594 -8.164 1 95.75 82 SER B O 1
ATOM 3257 N N . SER B 1 83 ? 8.055 45.906 -7.484 1 96.25 83 SER B N 1
ATOM 3258 C CA . SER B 1 83 ? 7.652 45.062 -8.609 1 96.25 83 SER B CA 1
ATOM 3259 C C . SER B 1 83 ? 6.508 44.125 -8.219 1 96.25 83 SER B C 1
ATOM 3261 O O . SER B 1 83 ? 6.012 43.375 -9.047 1 96.25 83 SER B O 1
ATOM 3263 N N . VAL B 1 84 ? 6.191 44.188 -6.918 1 95.25 84 VAL B N 1
ATOM 3264 C CA . VAL B 1 84 ? 5.137 43.312 -6.426 1 95.25 84 VAL B CA 1
ATOM 3265 C C . VAL B 1 84 ? 3.773 43.844 -6.859 1 95.25 84 VAL B C 1
ATOM 3267 O O . VAL B 1 84 ? 3.451 45 -6.617 1 95.25 84 VAL B O 1
ATOM 3270 N N . LYS B 1 85 ? 2.965 43.062 -7.551 1 89.12 85 LYS B N 1
ATOM 3271 C CA . LYS B 1 85 ? 1.685 43.531 -8.07 1 89.12 85 LYS B CA 1
ATOM 3272 C C . LYS B 1 85 ? 0.519 42.781 -7.422 1 89.12 85 LYS B C 1
ATOM 3274 O O . LYS B 1 85 ? -0.583 43.312 -7.309 1 89.12 85 LYS B O 1
ATOM 3279 N N . ASN B 1 86 ? 0.666 41.625 -6.934 1 90.12 86 ASN B N 1
ATOM 3280 C CA . ASN B 1 86 ? -0.445 40.75 -6.543 1 90.12 86 ASN B CA 1
ATOM 3281 C C . ASN B 1 86 ? -0.704 40.812 -5.043 1 90.12 86 ASN B C 1
ATOM 3283 O O . ASN B 1 86 ? -1.585 40.125 -4.531 1 90.12 86 ASN B O 1
ATOM 3287 N N . PHE B 1 87 ? 0.098 41.594 -4.316 1 95.31 87 PHE B N 1
ATOM 3288 C CA . PHE B 1 87 ? -0.064 41.719 -2.873 1 95.31 87 PHE B CA 1
ATOM 3289 C C . PHE B 1 87 ? -0.176 43.219 -2.492 1 95.31 87 PHE B C 1
ATOM 3291 O O . PHE B 1 87 ? 0.468 44.062 -3.102 1 95.31 87 PHE B O 1
ATOM 3298 N N . GLN B 1 88 ? -0.983 43.469 -1.474 1 95.56 88 GLN B N 1
ATOM 3299 C CA . GLN B 1 88 ? -1.172 44.844 -0.985 1 95.56 88 GLN B CA 1
ATOM 3300 C C . GLN B 1 88 ? -1.008 44.906 0.53 1 95.56 88 GLN B C 1
ATOM 3302 O O . GLN B 1 88 ? -1.327 43.938 1.238 1 95.56 88 GLN B O 1
ATOM 3307 N N . VAL B 1 89 ? -0.565 46.031 0.92 1 97.06 89 VAL B N 1
ATOM 3308 C CA . VAL B 1 89 ? -0.448 46.281 2.355 1 97.06 89 VAL B CA 1
ATOM 3309 C C . VAL B 1 89 ? -1.793 46.031 3.033 1 97.06 89 VAL B C 1
ATOM 3311 O O . VAL B 1 89 ? -2.834 46.469 2.541 1 97.06 89 VAL B O 1
ATOM 3314 N N . GLY B 1 90 ? -1.764 45.219 4.102 1 97 90 GLY B N 1
ATOM 3315 C CA . GLY B 1 90 ? -2.982 44.875 4.828 1 97 90 GLY B CA 1
ATOM 3316 C C . GLY B 1 90 ? -3.51 43.5 4.523 1 97 90 GLY B C 1
ATOM 3317 O O . GLY B 1 90 ? -4.27 42.938 5.309 1 97 90 GLY B O 1
ATOM 3318 N N . SER B 1 91 ? -3.1 42.938 3.434 1 96.12 91 SER B N 1
ATOM 3319 C CA . SER B 1 91 ? -3.551 41.594 3.045 1 96.12 91 SER B CA 1
ATOM 3320 C C . SER B 1 91 ? -2.996 40.531 3.984 1 96.12 91 SER B C 1
ATOM 3322 O O . SER B 1 91 ? -1.872 40.656 4.477 1 96.12 91 SER B O 1
ATOM 3324 N N . TRP B 1 92 ? -3.85 39.562 4.246 1 97.88 92 TRP B N 1
ATOM 3325 C CA . TRP B 1 92 ? -3.371 38.406 5.008 1 97.88 92 TRP B CA 1
ATOM 3326 C C . TRP B 1 92 ? -2.73 37.375 4.09 1 97.88 92 TRP B C 1
ATOM 3328 O O . TRP B 1 92 ? -3.189 37.156 2.967 1 97.88 92 TRP B O 1
ATOM 3338 N N . VAL B 1 93 ? -1.683 36.781 4.578 1 98 93 VAL B N 1
ATOM 3339 C CA . VAL B 1 93 ? -0.939 35.812 3.787 1 98 93 VAL B CA 1
ATOM 3340 C C . VAL B 1 93 ? -0.455 34.688 4.691 1 98 93 VAL B C 1
ATOM 3342 O O . VAL B 1 93 ? -0.365 34.844 5.91 1 98 93 VAL B O 1
ATOM 3345 N N . ILE B 1 94 ? -0.27 33.562 4.152 1 97.38 94 ILE B N 1
ATOM 3346 C CA . ILE B 1 94 ? 0.4 32.406 4.77 1 97.38 94 ILE B CA 1
ATOM 3347 C C . ILE B 1 94 ? 1.792 32.25 4.168 1 97.38 94 ILE B C 1
ATOM 3349 O O . ILE B 1 94 ? 1.929 32 2.963 1 97.38 94 ILE B O 1
ATOM 3353 N N . PRO B 1 95 ? 2.85 32.406 4.977 1 96.19 95 PRO B N 1
ATOM 3354 C CA . PRO B 1 95 ? 4.18 32.062 4.461 1 96.19 95 PRO B CA 1
ATOM 3355 C C . PRO B 1 95 ? 4.355 30.562 4.23 1 96.19 95 PRO B C 1
ATOM 3357 O O . PRO B 1 95 ? 3.979 29.75 5.086 1 96.19 95 PRO B O 1
ATOM 3360 N N . ILE B 1 96 ? 4.926 30.156 3.092 1 94.25 96 ILE B N 1
ATOM 3361 C CA . ILE B 1 96 ? 5.031 28.734 2.781 1 94.25 96 ILE B CA 1
ATOM 3362 C C . ILE B 1 96 ? 6.488 28.375 2.492 1 94.25 96 ILE B C 1
ATOM 3364 O O . ILE B 1 96 ? 6.766 27.375 1.836 1 94.25 96 ILE B O 1
ATOM 3368 N N . ALA B 1 97 ? 7.434 29.078 3.029 1 81.06 97 ALA B N 1
ATOM 3369 C CA . ALA B 1 97 ? 8.852 28.781 2.818 1 81.06 97 ALA B CA 1
ATOM 3370 C C . ALA B 1 97 ? 9.312 27.625 3.705 1 81.06 97 ALA B C 1
ATOM 3372 O O . ALA B 1 97 ? 9.32 27.75 4.934 1 81.06 97 ALA B O 1
ATOM 3373 N N . ASP B 1 98 ? 9.68 26.438 3.215 1 71.56 98 ASP B N 1
ATOM 3374 C CA . ASP B 1 98 ? 9.992 25.219 3.949 1 71.56 98 ASP B CA 1
ATOM 3375 C C . ASP B 1 98 ? 11.25 25.391 4.793 1 71.56 98 ASP B C 1
ATOM 3377 O O . ASP B 1 98 ? 11.406 24.734 5.828 1 71.56 98 ASP B O 1
ATOM 3381 N N . ASN B 1 99 ? 12.156 26.203 4.406 1 72 99 ASN B N 1
ATOM 3382 C CA . ASN B 1 99 ? 13.43 26.297 5.113 1 72 99 ASN B CA 1
ATOM 3383 C C . ASN B 1 99 ? 13.484 27.531 6.004 1 72 99 ASN B C 1
ATOM 3385 O O . ASN B 1 99 ? 14.562 27.922 6.465 1 72 99 ASN B O 1
ATOM 3389 N N . ASP B 1 100 ? 12.312 28.078 6.215 1 83.12 100 ASP B N 1
ATOM 3390 C CA . ASP B 1 100 ? 12.258 29.312 7.004 1 83.12 100 ASP B CA 1
ATOM 3391 C C . ASP B 1 100 ? 11.141 29.234 8.047 1 83.12 100 ASP B C 1
ATOM 3393 O O . ASP B 1 100 ? 9.977 29.453 7.723 1 83.12 100 ASP B O 1
ATOM 3397 N N . GLY B 1 101 ? 11.523 29.047 9.258 1 91.69 101 GLY B N 1
ATOM 3398 C CA . GLY B 1 101 ? 10.547 28.953 10.336 1 91.69 101 GLY B CA 1
ATOM 3399 C C . GLY B 1 101 ? 9.695 30.203 10.477 1 91.69 101 GLY B C 1
ATOM 3400 O O . GLY B 1 101 ? 10.102 31.297 10.078 1 91.69 101 GLY B O 1
ATOM 3401 N N . ILE B 1 102 ? 8.57 30.047 11.086 1 93.62 102 ILE B N 1
ATOM 3402 C CA . ILE B 1 102 ? 7.633 31.172 11.039 1 93.62 102 ILE B CA 1
ATOM 3403 C C . ILE B 1 102 ? 7.379 31.688 12.453 1 93.62 102 ILE B C 1
ATOM 3405 O O . ILE B 1 102 ? 6.645 32.656 12.641 1 93.62 102 ILE B O 1
ATOM 3409 N N . TRP B 1 103 ? 8 31.078 13.445 1 96.69 103 TRP B N 1
ATOM 3410 C CA . TRP B 1 103 ? 7.875 31.609 14.797 1 96.69 103 TRP B CA 1
ATOM 3411 C C . TRP B 1 103 ? 8.727 32.875 14.969 1 96.69 103 TRP B C 1
ATOM 3413 O O . TRP B 1 103 ? 9.711 32.844 15.703 1 96.69 103 TRP B O 1
ATOM 3423 N N . LYS B 1 104 ? 8.305 33.906 14.383 1 95.94 104 LYS B N 1
ATOM 3424 C CA . LYS B 1 104 ? 8.914 35.219 14.406 1 95.94 104 LYS B CA 1
ATOM 3425 C C . LYS B 1 104 ? 7.867 36.344 14.234 1 95.94 104 LYS B C 1
ATOM 3427 O O . LYS B 1 104 ? 6.742 36.062 13.812 1 95.94 104 LYS B O 1
ATOM 3432 N N . ASN B 1 105 ? 8.203 37.469 14.578 1 95 105 ASN B N 1
ATOM 3433 C CA . ASN B 1 105 ? 7.188 38.531 14.516 1 95 105 ASN B CA 1
ATOM 3434 C C . ASN B 1 105 ? 7.16 39.219 13.148 1 95 105 ASN B C 1
ATOM 3436 O O . ASN B 1 105 ? 6.113 39.688 12.711 1 95 105 ASN B O 1
ATOM 3440 N N . TYR B 1 106 ? 8.383 39.281 12.469 1 95.56 106 TYR B N 1
ATOM 3441 C CA . TYR B 1 106 ? 8.445 39.844 11.117 1 95.56 106 TYR B CA 1
ATOM 3442 C C . TYR B 1 106 ? 9.227 38.906 10.195 1 95.56 106 TYR B C 1
ATOM 3444 O O . TYR B 1 106 ? 10.055 38.125 10.656 1 95.56 106 TYR B O 1
ATOM 3452 N N . GLY B 1 107 ? 8.945 39 8.891 1 94.31 107 GLY B N 1
ATOM 3453 C CA . GLY B 1 107 ? 9.68 38.281 7.879 1 94.31 107 GLY B CA 1
ATOM 3454 C C . GLY B 1 107 ? 9.617 38.906 6.508 1 94.31 107 GLY B C 1
ATOM 3455 O O . GLY B 1 107 ? 8.695 39.688 6.215 1 94.31 107 GLY B O 1
ATOM 3456 N N . VAL B 1 108 ? 10.609 38.688 5.758 1 95.25 108 VAL B N 1
ATOM 3457 C CA . VAL B 1 108 ? 10.648 39.156 4.371 1 95.25 108 VAL B CA 1
ATOM 3458 C C . VAL B 1 108 ? 10.625 37.938 3.434 1 95.25 108 VAL B C 1
ATOM 3460 O O . VAL B 1 108 ? 11.414 37.031 3.588 1 95.25 108 VAL B O 1
ATOM 3463 N N . TYR B 1 109 ? 9.672 38 2.459 1 95.19 109 TYR B N 1
ATOM 3464 C CA . TYR B 1 109 ? 9.492 36.875 1.526 1 95.19 109 TYR B CA 1
ATOM 3465 C C . TYR B 1 109 ? 9.297 37.406 0.105 1 95.19 109 TYR B C 1
ATOM 3467 O O . TYR B 1 109 ? 8.836 38.531 -0.097 1 95.19 109 TYR B O 1
ATOM 3475 N N . THR B 1 110 ? 9.703 36.562 -0.827 1 94.62 110 THR B N 1
ATOM 3476 C CA . THR B 1 110 ? 9.281 36.812 -2.199 1 94.62 110 THR B CA 1
ATOM 3477 C C . THR B 1 110 ? 7.84 36.375 -2.42 1 94.62 110 THR B C 1
ATOM 3479 O O . THR B 1 110 ? 7.301 35.594 -1.644 1 94.62 110 THR B O 1
ATOM 3482 N N . GLU B 1 111 ? 7.234 36.875 -3.43 1 92.69 111 GLU B N 1
ATOM 3483 C CA . GLU B 1 111 ? 5.82 36.625 -3.703 1 92.69 111 GLU B CA 1
ATOM 3484 C C . GLU B 1 111 ? 5.527 35.156 -3.809 1 92.69 111 GLU B C 1
ATOM 3486 O O . GLU B 1 111 ? 4.449 34.688 -3.416 1 92.69 111 GLU B O 1
ATOM 3491 N N . ASP B 1 112 ? 6.445 34.406 -4.34 1 91.56 112 ASP B N 1
ATOM 3492 C CA . ASP B 1 112 ? 6.23 33 -4.613 1 91.56 112 ASP B CA 1
ATOM 3493 C C . ASP B 1 112 ? 6.207 32.188 -3.322 1 91.56 112 ASP B C 1
ATOM 3495 O O . ASP B 1 112 ? 5.781 31.031 -3.316 1 91.56 112 ASP B O 1
ATOM 3499 N N . LEU B 1 113 ? 6.512 32.844 -2.223 1 94.5 113 LEU B N 1
ATOM 3500 C CA . LEU B 1 113 ? 6.578 32.125 -0.948 1 94.5 113 LEU B CA 1
ATOM 3501 C C . LEU B 1 113 ? 5.434 32.562 -0.033 1 94.5 113 LEU B C 1
ATOM 3503 O O . LEU B 1 113 ? 5.488 32.344 1.179 1 94.5 113 LEU B O 1
ATOM 3507 N N . LEU B 1 114 ? 4.414 33.156 -0.63 1 96.19 114 LEU B N 1
ATOM 3508 C CA . LEU B 1 114 ? 3.256 33.594 0.139 1 96.19 114 LEU B CA 1
ATOM 3509 C C . LEU B 1 114 ? 1.96 33.156 -0.526 1 96.19 114 LEU B C 1
ATOM 3511 O O . LEU B 1 114 ? 1.826 33.219 -1.75 1 96.19 114 LEU B O 1
ATOM 3515 N N . ILE B 1 115 ? 1.079 32.719 0.281 1 96.62 115 ILE B N 1
ATOM 3516 C CA . ILE B 1 115 ? -0.273 32.406 -0.169 1 96.62 115 ILE B CA 1
ATOM 3517 C C . ILE B 1 115 ? -1.246 33.438 0.349 1 96.62 115 ILE B C 1
ATOM 3519 O O . ILE B 1 115 ? -1.248 33.781 1.539 1 96.62 115 ILE B O 1
ATOM 3523 N N . LYS B 1 116 ? -2.02 33.969 -0.541 1 95.94 116 LYS B N 1
ATOM 3524 C CA . LYS B 1 116 ? -3.029 34.938 -0.145 1 95.94 116 LYS B CA 1
ATOM 3525 C C . LYS B 1 116 ? -4.234 34.25 0.495 1 95.94 116 LYS B C 1
ATOM 3527 O O . LYS B 1 116 ? -4.684 33.188 0.026 1 95.94 116 LYS B O 1
ATOM 3532 N N . ILE B 1 117 ? -4.73 34.844 1.523 1 96 117 ILE B N 1
ATOM 3533 C CA . ILE B 1 117 ? -5.941 34.281 2.111 1 96 117 ILE B CA 1
ATOM 3534 C C . ILE B 1 117 ? -6.941 35.375 2.406 1 96 117 ILE B C 1
ATOM 3536 O O . ILE B 1 117 ? -6.574 36.562 2.436 1 96 117 ILE B O 1
ATOM 3540 N N . ASP B 1 118 ? -8.164 35.031 2.564 1 94.75 118 ASP B N 1
ATOM 3541 C CA . ASP B 1 118 ? -9.266 35.938 2.871 1 94.75 118 ASP B CA 1
ATOM 3542 C C . ASP B 1 118 ? -9.109 36.531 4.27 1 94.75 118 ASP B C 1
ATOM 3544 O O . ASP B 1 118 ? -9.133 35.812 5.266 1 94.75 118 ASP B O 1
ATOM 3548 N N . GLU B 1 119 ? -8.977 37.812 4.34 1 94 119 GLU B N 1
ATOM 3549 C CA . GLU B 1 119 ? -8.68 38.469 5.613 1 94 119 GLU B CA 1
ATOM 3550 C C . GLU B 1 119 ? -9.93 38.562 6.488 1 94 119 GLU B C 1
ATOM 3552 O O . GLU B 1 119 ? -9.859 39 7.641 1 94 119 GLU B O 1
ATOM 3557 N N . THR B 1 120 ? -11.055 38.125 5.953 1 94.88 120 THR B N 1
ATOM 3558 C CA . THR B 1 120 ? -12.281 38.125 6.742 1 94.88 120 THR B CA 1
ATOM 3559 C C . THR B 1 120 ? -12.406 36.844 7.566 1 94.88 120 THR B C 1
ATOM 3561 O O . THR B 1 120 ? -13.312 36.719 8.391 1 94.88 120 THR B O 1
ATOM 3564 N N . LEU B 1 121 ? -11.516 35.938 7.422 1 96.75 121 LEU B N 1
ATOM 3565 C CA . LEU B 1 121 ? -11.516 34.688 8.203 1 96.75 121 LEU B CA 1
ATOM 3566 C C . LEU B 1 121 ? -11.266 35 9.68 1 96.75 121 LEU B C 1
ATOM 3568 O O . LEU B 1 121 ? -10.531 35.938 10.016 1 96.75 121 LEU B O 1
ATOM 3572 N N . PRO B 1 122 ? -11.914 34.156 10.539 1 96.31 122 PRO B N 1
ATOM 3573 C CA . PRO B 1 122 ? -11.445 34.219 11.93 1 96.31 122 PRO B CA 1
ATOM 3574 C C . PRO B 1 122 ? -9.945 33.969 12.062 1 96.31 122 PRO B C 1
ATOM 3576 O O . PRO B 1 122 ? -9.398 33.125 11.352 1 96.31 122 PRO B O 1
ATOM 3579 N N . LEU B 1 123 ? -9.305 34.75 12.953 1 97.44 123 LEU B N 1
ATOM 3580 C CA . LEU B 1 123 ? -7.863 34.656 13.125 1 97.44 123 LEU B CA 1
ATOM 3581 C C . LEU B 1 123 ? -7.43 33.219 13.398 1 97.44 123 LEU B C 1
ATOM 3583 O O . LEU B 1 123 ? -6.422 32.75 12.859 1 97.44 123 LEU B O 1
ATOM 3587 N N . SER B 1 124 ? -8.211 32.5 14.242 1 97.56 124 SER B N 1
ATOM 3588 C CA . SER B 1 124 ? -7.867 31.109 14.594 1 97.56 124 SER B CA 1
ATOM 3589 C C . SER B 1 124 ? -7.938 30.203 13.367 1 97.56 124 SER B C 1
ATOM 3591 O O . SER B 1 124 ? -7.082 29.344 13.188 1 97.56 124 SER B O 1
ATOM 3593 N N . SER B 1 125 ? -8.93 30.406 12.477 1 97.94 125 SER B N 1
ATOM 3594 C CA . SER B 1 125 ? -9.047 29.641 11.242 1 97.94 125 SER B CA 1
ATOM 3595 C C . SER B 1 125 ? -7.887 29.922 10.297 1 97.94 125 SER B C 1
ATOM 3597 O O . SER B 1 125 ? -7.281 29 9.742 1 97.94 125 SER B O 1
ATOM 3599 N N . ALA B 1 126 ? -7.586 31.219 10.172 1 97.88 126 ALA B N 1
ATOM 3600 C CA . ALA B 1 126 ? -6.504 31.625 9.273 1 97.88 126 ALA B CA 1
ATOM 3601 C C . ALA B 1 126 ? -5.164 31.078 9.75 1 97.88 126 ALA B C 1
ATOM 3603 O O . ALA B 1 126 ? -4.355 30.609 8.945 1 97.88 126 ALA B O 1
ATOM 3604 N N . ALA B 1 127 ? -4.941 31.078 11.078 1 97.75 127 ALA B N 1
ATOM 3605 C CA . ALA B 1 127 ? -3.668 30.656 11.672 1 97.75 127 ALA B CA 1
ATOM 3606 C C . ALA B 1 127 ? -3.457 29.156 11.523 1 97.75 127 ALA B C 1
ATOM 3608 O O . ALA B 1 127 ? -2.326 28.672 11.609 1 97.75 127 ALA B O 1
ATOM 3609 N N . THR B 1 128 ? -4.535 28.375 11.344 1 97.44 128 THR B N 1
ATOM 3610 C CA . THR B 1 128 ? -4.438 26.922 11.312 1 97.44 128 THR B CA 1
ATOM 3611 C C . THR B 1 128 ? -4.855 26.375 9.953 1 97.44 128 THR B C 1
ATOM 3613 O O . THR B 1 128 ? -5.309 25.234 9.844 1 97.44 128 THR B O 1
ATOM 3616 N N . LEU B 1 129 ? -4.668 27.125 8.906 1 97.5 129 LEU B N 1
ATOM 3617 C CA . LEU B 1 129 ? -5.238 26.828 7.594 1 97.5 129 LEU B CA 1
ATOM 3618 C C . LEU B 1 129 ? -4.242 26.062 6.727 1 97.5 129 LEU B C 1
ATOM 3620 O O . LEU B 1 129 ? -4.613 25.531 5.676 1 97.5 129 LEU B O 1
ATOM 3624 N N . TRP B 1 130 ? -3.035 25.891 7.133 1 96.56 130 TRP B N 1
ATOM 3625 C CA . TRP B 1 130 ? -2.006 25.484 6.18 1 96.56 130 TRP B CA 1
ATOM 3626 C C . TRP B 1 130 ? -1.56 24.047 6.438 1 96.56 130 TRP B C 1
ATOM 3628 O O . TRP B 1 130 ? -0.97 23.406 5.562 1 96.56 130 TRP B O 1
ATOM 3638 N N . VAL B 1 131 ? -1.849 23.453 7.598 1 96.06 131 VAL B N 1
ATOM 3639 C CA . VAL B 1 131 ? -1.291 22.141 7.902 1 96.06 131 VAL B CA 1
ATOM 3640 C C . VAL B 1 131 ? -2.416 21.109 8.016 1 96.06 131 VAL B C 1
ATOM 3642 O O . VAL B 1 131 ? -2.578 20.25 7.145 1 96.06 131 VAL B O 1
ATOM 3645 N N . ASN B 1 132 ? -3.305 21.234 9 1 97.19 132 ASN B N 1
ATOM 3646 C CA . ASN B 1 132 ? -4.258 20.188 9.336 1 97.19 132 ASN B CA 1
ATOM 3647 C C . ASN B 1 132 ? -5.391 20.109 8.312 1 97.19 132 ASN B C 1
ATOM 3649 O O . ASN B 1 132 ? -5.691 19.047 7.789 1 97.19 132 ASN B O 1
ATOM 3653 N N . PRO B 1 133 ? -6.027 21.297 7.953 1 98.38 133 PRO B N 1
ATOM 3654 C CA . PRO B 1 133 ? -7.125 21.188 6.992 1 98.38 133 PRO B CA 1
ATOM 3655 C C . PRO B 1 133 ? -6.664 20.688 5.621 1 98.38 133 PRO B C 1
ATOM 3657 O O . PRO B 1 133 ? -7.293 19.812 5.031 1 98.38 133 PRO B O 1
ATOM 3660 N N . PRO B 1 134 ? -5.5 21.203 5.102 1 98.25 134 PRO B N 1
ATOM 3661 C CA . PRO B 1 134 ? -5.039 20.672 3.816 1 98.25 134 PRO B CA 1
ATOM 3662 C C . PRO B 1 134 ? -4.688 19.188 3.883 1 98.25 134 PRO B C 1
ATOM 3664 O O . PRO B 1 134 ? -4.902 18.453 2.914 1 98.25 134 PRO B O 1
ATOM 3667 N N . THR B 1 135 ? -4.137 18.703 4.973 1 98.31 135 THR B N 1
ATOM 3668 C CA . THR B 1 135 ? -3.863 17.281 5.137 1 98.31 135 THR B CA 1
ATOM 3669 C C . THR B 1 135 ? -5.145 16.469 5.004 1 98.31 135 THR B C 1
ATOM 3671 O O . THR B 1 135 ? -5.203 15.508 4.23 1 98.31 135 THR B O 1
ATOM 3674 N N . ALA B 1 136 ? -6.156 16.875 5.727 1 98.81 136 ALA B N 1
ATOM 3675 C CA . ALA B 1 136 ? -7.457 16.219 5.652 1 98.81 136 ALA B CA 1
ATOM 3676 C C . ALA B 1 136 ? -8.023 16.281 4.238 1 98.81 136 ALA B C 1
ATOM 3678 O O . ALA B 1 136 ? -8.453 15.258 3.691 1 98.81 136 ALA B O 1
ATOM 3679 N N . TYR B 1 137 ? -7.984 17.469 3.658 1 98.88 137 TYR B N 1
ATOM 3680 C CA . TYR B 1 137 ? -8.539 17.734 2.336 1 98.88 137 TYR B CA 1
ATOM 3681 C C . TYR B 1 137 ? -7.875 16.844 1.282 1 98.88 137 TYR B C 1
ATOM 3683 O O . TYR B 1 137 ? -8.555 16.188 0.495 1 98.88 137 TYR B O 1
ATOM 3691 N N . ARG B 1 138 ? -6.562 16.812 1.285 1 98.81 138 ARG B N 1
ATOM 3692 C CA . ARG B 1 138 ? -5.832 16.047 0.271 1 98.81 138 ARG B CA 1
ATOM 3693 C C . ARG B 1 138 ? -6.023 14.555 0.463 1 98.81 138 ARG B C 1
ATOM 3695 O O . ARG B 1 138 ? -6.109 13.805 -0.512 1 98.81 138 ARG B O 1
ATOM 3702 N N . MET B 1 139 ? -6.105 14.078 1.689 1 98.81 139 MET B N 1
ATOM 3703 C CA . MET B 1 139 ? -6.332 12.648 1.918 1 98.81 139 MET B CA 1
ATOM 3704 C C . MET B 1 139 ? -7.707 12.227 1.417 1 98.81 139 MET B C 1
ATOM 3706 O O . MET B 1 139 ? -7.871 11.133 0.881 1 98.81 139 MET B O 1
ATOM 3710 N N . LEU B 1 140 ? -8.68 13.094 1.535 1 98.81 140 LEU B N 1
ATOM 3711 C CA . LEU B 1 140 ? -10.039 12.781 1.108 1 98.81 140 LEU B CA 1
ATOM 3712 C C . LEU B 1 140 ? -10.164 12.859 -0.409 1 98.81 140 LEU B C 1
ATOM 3714 O O . LEU B 1 140 ? -11.047 12.227 -0.997 1 98.81 140 LEU B O 1
ATOM 3718 N N . LYS B 1 141 ? -9.219 13.539 -1.066 1 98.38 141 LYS B N 1
ATOM 3719 C CA . LYS B 1 141 ? -9.414 13.836 -2.484 1 98.38 141 LYS B CA 1
ATOM 3720 C C . LYS B 1 141 ? -8.492 12.977 -3.35 1 98.38 141 LYS B C 1
ATOM 3722 O O . LYS B 1 141 ? -8.828 12.648 -4.492 1 98.38 141 LYS B O 1
ATOM 3727 N N . ASP B 1 142 ? -7.426 12.555 -2.824 1 98.12 142 ASP B N 1
ATOM 3728 C CA . ASP B 1 142 ? -6.344 12.164 -3.721 1 98.12 142 ASP B CA 1
ATOM 3729 C C . ASP B 1 142 ? -6.242 10.641 -3.826 1 98.12 142 ASP B C 1
ATOM 3731 O O . ASP B 1 142 ? -5.656 10.117 -4.777 1 98.12 142 ASP B O 1
ATOM 3735 N N . PHE B 1 143 ? -6.762 9.852 -2.916 1 98.5 143 PHE B N 1
ATOM 3736 C CA . PHE B 1 143 ? -6.359 8.453 -2.82 1 98.5 143 PHE B CA 1
ATOM 3737 C C . PHE B 1 143 ? -7.469 7.531 -3.314 1 98.5 143 PHE B C 1
ATOM 3739 O O . PHE B 1 143 ? -7.203 6.422 -3.775 1 98.5 143 PHE B O 1
ATOM 3746 N N . GLU B 1 144 ? -8.703 7.934 -3.119 1 98.62 144 GLU B N 1
ATOM 3747 C CA . GLU B 1 144 ? -9.867 7.227 -3.631 1 98.62 144 GLU B CA 1
ATOM 3748 C C . GLU B 1 144 ? -10.844 8.188 -4.309 1 98.62 144 GLU B C 1
ATOM 3750 O O . GLU B 1 144 ? -10.852 9.383 -4.008 1 98.62 144 GLU B O 1
ATOM 3755 N N . ASP B 1 145 ? -11.602 7.672 -5.215 1 98.25 145 ASP B N 1
ATOM 3756 C CA . ASP B 1 145 ? -12.672 8.461 -5.809 1 98.25 145 ASP B CA 1
ATOM 3757 C C . ASP B 1 145 ? -13.922 8.445 -4.926 1 98.25 145 ASP B C 1
ATOM 3759 O O . ASP B 1 145 ? -14.883 7.73 -5.211 1 98.25 145 ASP B O 1
ATOM 3763 N N . LEU B 1 146 ? -13.875 9.203 -3.896 1 98.62 146 LEU B N 1
ATOM 3764 C CA . LEU B 1 146 ? -14.992 9.266 -2.955 1 98.62 146 LEU B CA 1
ATOM 3765 C C . LEU B 1 146 ? -16.172 10.008 -3.566 1 98.62 146 LEU B C 1
ATOM 3767 O O . LEU B 1 146 ? -16.016 11.102 -4.102 1 98.62 146 LEU B O 1
ATOM 3771 N N . LYS B 1 147 ? -17.25 9.375 -3.549 1 98.25 147 LYS B N 1
ATOM 3772 C CA . LYS B 1 147 ? -18.531 9.953 -3.975 1 98.25 147 LYS B CA 1
ATOM 3773 C C . LYS B 1 147 ? -19.453 10.195 -2.781 1 98.25 147 LYS B C 1
ATOM 3775 O O . LYS B 1 147 ? -19.172 9.719 -1.675 1 98.25 147 LYS B O 1
ATOM 3780 N N . GLU B 1 148 ? -20.5 11.008 -3.047 1 98.56 148 GLU B N 1
ATOM 3781 C CA . GLU B 1 148 ? -21.516 11.141 -2.008 1 98.56 148 GLU B CA 1
ATOM 3782 C C . GLU B 1 148 ? -22 9.773 -1.524 1 98.56 148 GLU B C 1
ATOM 3784 O O . GLU B 1 148 ? -22.266 8.883 -2.334 1 98.56 148 GLU B O 1
ATOM 3789 N N . GLY B 1 149 ? -21.938 9.578 -0.275 1 98.56 149 GLY B N 1
ATOM 3790 C CA . GLY B 1 149 ? -22.375 8.32 0.295 1 98.56 149 GLY B CA 1
ATOM 3791 C C . GLY B 1 149 ? -21.25 7.34 0.54 1 98.56 149 GLY B C 1
ATOM 3792 O O . GLY B 1 149 ? -21.422 6.352 1.259 1 98.56 149 GLY B O 1
ATOM 3793 N N . SER B 1 150 ? -20.031 7.582 -0.068 1 98.75 150 SER B N 1
ATOM 3794 C CA . SER B 1 150 ? -18.875 6.754 0.265 1 98.75 150 SER B CA 1
ATOM 3795 C C . SER B 1 150 ? -18.578 6.797 1.76 1 98.75 150 SER B C 1
ATOM 3797 O O . SER B 1 150 ? -19.062 7.68 2.469 1 98.75 150 SER B O 1
ATOM 3799 N N . THR B 1 151 ? -17.797 5.848 2.27 1 98.88 151 THR B N 1
ATOM 3800 C CA . THR B 1 151 ? -17.469 5.797 3.688 1 98.88 151 THR B CA 1
ATOM 3801 C C . THR B 1 151 ? -15.953 5.828 3.887 1 98.88 151 THR B C 1
ATOM 3803 O O . THR B 1 151 ? -15.211 5.156 3.164 1 98.88 151 THR B O 1
ATOM 3806 N N . VAL B 1 152 ? -15.555 6.645 4.824 1 98.94 152 VAL B N 1
ATOM 3807 C CA . VAL B 1 152 ? -14.18 6.734 5.293 1 98.94 152 VAL B CA 1
ATOM 3808 C C . VAL B 1 152 ? -14.102 6.297 6.754 1 98.94 152 VAL B C 1
ATOM 3810 O O . VAL B 1 152 ? -14.969 6.633 7.559 1 98.94 152 VAL B O 1
ATOM 3813 N N . ILE B 1 153 ? -13.086 5.488 7.09 1 98.94 153 ILE B N 1
ATOM 3814 C CA . ILE B 1 153 ? -12.836 5.137 8.484 1 98.94 153 ILE B CA 1
ATOM 3815 C C . ILE B 1 153 ? -11.492 5.711 8.93 1 98.94 153 ILE B C 1
ATOM 3817 O O . ILE B 1 153 ? -10.523 5.723 8.164 1 98.94 153 ILE B O 1
ATOM 3821 N N . GLN B 1 154 ? -11.414 6.254 10.125 1 98.88 154 GLN B N 1
ATOM 3822 C CA . GLN B 1 154 ? -10.156 6.84 10.594 1 98.88 154 GLN B CA 1
ATOM 3823 C C . GLN B 1 154 ? -9.938 6.555 12.078 1 98.88 154 GLN B C 1
ATOM 3825 O O . GLN B 1 154 ? -10.891 6.434 12.844 1 98.88 154 GLN B O 1
ATOM 3830 N N . ASN B 1 155 ? -8.711 6.383 12.477 1 98 155 ASN B N 1
ATOM 3831 C CA . ASN B 1 155 ? -8.344 6.449 13.891 1 98 155 ASN B CA 1
ATOM 3832 C C . ASN B 1 155 ? -7.77 7.816 14.258 1 98 155 ASN B C 1
ATOM 3834 O O . ASN B 1 155 ? -7.586 8.672 13.383 1 98 155 ASN B O 1
ATOM 3838 N N . GLY B 1 156 ? -7.648 8.125 15.57 1 94.94 156 GLY B N 1
ATOM 3839 C CA . GLY B 1 156 ? -7.219 9.453 15.969 1 94.94 156 GLY B CA 1
ATOM 3840 C C . GLY B 1 156 ? -8.195 10.547 15.57 1 94.94 156 GLY B C 1
ATOM 3841 O O . GLY B 1 156 ? -7.781 11.641 15.18 1 94.94 156 GLY B O 1
ATOM 3842 N N . ALA B 1 157 ? -9.477 10.242 15.695 1 96.88 157 ALA B N 1
ATOM 3843 C CA . ALA B 1 157 ? -10.5 11.109 15.125 1 96.88 157 ALA B CA 1
ATOM 3844 C C . ALA B 1 157 ? -10.594 12.43 15.891 1 96.88 157 ALA B C 1
ATOM 3846 O O . ALA B 1 157 ? -11.109 13.422 15.367 1 96.88 157 ALA B O 1
ATOM 3847 N N . ASN B 1 158 ? -10.18 12.445 17.094 1 93.69 158 ASN B N 1
ATOM 3848 C CA . ASN B 1 158 ? -10.266 13.664 17.891 1 93.69 158 ASN B CA 1
ATOM 3849 C C . ASN B 1 158 ? -9.047 14.562 17.672 1 93.69 158 ASN B C 1
ATOM 3851 O O . ASN B 1 158 ? -8.977 15.664 18.219 1 93.69 158 ASN B O 1
ATOM 3855 N N . SER B 1 159 ? -8.047 14.078 16.953 1 92.44 159 SER B N 1
ATOM 3856 C CA . SER B 1 159 ? -6.922 14.938 16.594 1 92.44 159 SER B CA 1
ATOM 3857 C C . SER B 1 159 ? -7.383 16.109 15.734 1 92.44 159 SER B C 1
ATOM 3859 O O . SER B 1 159 ? -8.508 16.125 15.234 1 92.44 159 SER B O 1
ATOM 3861 N N . ALA B 1 160 ? -6.461 17.094 15.555 1 94.5 160 ALA B N 1
ATOM 3862 C CA . ALA B 1 160 ? -6.797 18.25 14.719 1 94.5 160 ALA B CA 1
ATOM 3863 C C . ALA B 1 160 ? -7.105 17.812 13.289 1 94.5 160 ALA B C 1
ATOM 3865 O O . ALA B 1 160 ? -8.102 18.25 12.703 1 94.5 160 ALA B O 1
ATOM 3866 N N . VAL B 1 161 ? -6.312 16.906 12.742 1 96.75 161 VAL B N 1
ATOM 3867 C CA . VAL B 1 161 ? -6.551 16.422 11.391 1 96.75 161 VAL B CA 1
ATOM 3868 C C . VAL B 1 161 ? -7.828 15.578 11.359 1 96.75 161 VAL B C 1
ATOM 3870 O O . VAL B 1 161 ? -8.641 15.711 10.438 1 96.75 161 VAL B O 1
ATOM 3873 N N . GLY B 1 162 ? -8.008 14.727 12.352 1 97.62 162 GLY B N 1
ATOM 3874 C CA . GLY B 1 162 ? -9.211 13.914 12.422 1 97.62 162 GLY B CA 1
ATOM 3875 C C . GLY B 1 162 ? -10.484 14.727 12.43 1 97.62 162 GLY B C 1
ATOM 3876 O O . GLY B 1 162 ? -11.453 14.391 11.742 1 97.62 162 GLY B O 1
ATOM 3877 N N . GLN B 1 163 ? -10.508 15.781 13.203 1 97.81 163 GLN B N 1
ATOM 3878 C CA . GLN B 1 163 ? -11.68 16.641 13.266 1 97.81 163 GLN B CA 1
ATOM 3879 C C . GLN B 1 163 ? -11.898 17.375 11.938 1 97.81 163 GLN B C 1
ATOM 3881 O O . GLN B 1 163 ? -13.039 17.562 11.516 1 97.81 163 GLN B O 1
ATOM 3886 N N . ALA B 1 164 ? -10.805 17.766 11.312 1 98.44 164 ALA B N 1
ATOM 3887 C CA . ALA B 1 164 ? -10.922 18.375 9.984 1 98.44 164 ALA B CA 1
ATOM 3888 C C . ALA B 1 164 ? -11.492 17.375 8.984 1 98.44 164 ALA B C 1
ATOM 3890 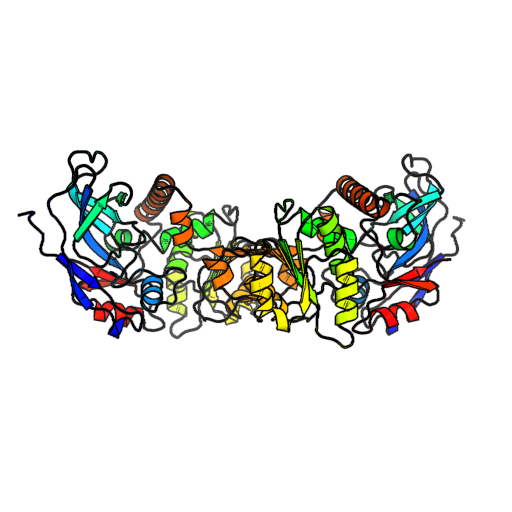O O . ALA B 1 164 ? -12.328 17.719 8.148 1 98.44 164 ALA B O 1
ATOM 3891 N N . VAL B 1 165 ? -11.094 16.078 9.047 1 98.88 165 VAL B N 1
ATOM 3892 C CA . VAL B 1 165 ? -11.602 15.016 8.18 1 98.88 165 VAL B CA 1
ATOM 3893 C C . VAL B 1 165 ? -13.117 14.883 8.359 1 98.88 165 VAL B C 1
ATOM 3895 O O . VAL B 1 165 ? -13.859 14.828 7.383 1 98.88 165 VAL B O 1
ATOM 3898 N N . ILE B 1 166 ? -13.555 14.875 9.625 1 98.88 166 ILE B N 1
ATOM 3899 C CA . ILE B 1 166 ? -14.969 14.742 9.93 1 98.88 166 ILE B CA 1
ATOM 3900 C C . ILE B 1 166 ? -15.758 15.859 9.242 1 98.88 166 ILE B C 1
ATOM 3902 O O . ILE B 1 166 ? -16.719 15.586 8.523 1 98.88 166 ILE B O 1
ATOM 3906 N N . GLN B 1 167 ? -15.352 17.047 9.383 1 98.88 167 GLN B N 1
ATOM 3907 C CA . GLN B 1 167 ? -16.109 18.203 8.914 1 98.88 167 GLN B CA 1
ATOM 3908 C C . GLN B 1 167 ? -16.078 18.297 7.395 1 98.88 167 GLN B C 1
ATOM 3910 O O . GLN B 1 167 ? -17.109 18.547 6.758 1 98.88 167 GLN B O 1
ATOM 3915 N N . ILE B 1 168 ? -14.906 18.141 6.82 1 98.88 168 ILE B N 1
ATOM 3916 C CA . ILE B 1 168 ? -14.773 18.25 5.371 1 98.88 168 ILE B CA 1
ATOM 3917 C C . ILE B 1 168 ? -15.516 17.094 4.699 1 98.88 168 ILE B C 1
ATOM 3919 O O . ILE B 1 168 ? -16.156 17.281 3.666 1 98.88 168 ILE B O 1
ATOM 3923 N N . ALA B 1 169 ? -15.414 15.859 5.254 1 98.94 169 ALA B N 1
ATOM 3924 C CA . ALA B 1 169 ? -16.172 14.727 4.727 1 98.94 169 ALA B CA 1
ATOM 3925 C C . ALA B 1 169 ? -17.672 15 4.754 1 98.94 169 ALA B C 1
ATOM 3927 O O . ALA B 1 169 ? -18.375 14.695 3.791 1 98.94 169 ALA B O 1
ATOM 3928 N N . LYS B 1 170 ? -18.125 15.555 5.879 1 98.88 170 LYS B N 1
ATOM 3929 C CA . LYS B 1 170 ? -19.547 15.914 5.961 1 98.88 170 LYS B CA 1
ATOM 3930 C C . LYS B 1 170 ? -19.938 16.875 4.844 1 98.88 170 LYS B C 1
ATOM 3932 O O . LYS B 1 170 ? -20.969 16.703 4.199 1 98.88 170 LYS B O 1
ATOM 3937 N N . HIS B 1 171 ? -19.078 17.875 4.633 1 98.69 171 HIS B N 1
ATOM 3938 C CA . HIS B 1 171 ? -19.328 18.844 3.566 1 98.69 171 HIS B CA 1
ATOM 3939 C C . HIS B 1 171 ? -19.422 18.156 2.211 1 98.69 171 HIS B C 1
ATOM 3941 O O . HIS B 1 171 ? -20.25 18.531 1.373 1 98.69 171 HIS B O 1
ATOM 3947 N N . PHE B 1 172 ? -18.656 17.125 1.997 1 98.56 172 PHE B N 1
ATOM 3948 C CA . PHE B 1 172 ? -18.641 16.375 0.745 1 98.56 172 PHE B CA 1
ATOM 3949 C C . PHE B 1 172 ? -19.719 15.305 0.746 1 98.56 172 PHE B C 1
ATOM 3951 O O . PHE B 1 172 ? -19.859 14.562 -0.227 1 98.56 172 PHE B O 1
ATOM 3958 N N . LYS B 1 173 ? -20.469 15.141 1.846 1 98.75 173 LYS B N 1
ATOM 3959 C CA . LYS B 1 173 ? -21.531 14.148 2.016 1 98.75 173 LYS B CA 1
ATOM 3960 C C . LYS B 1 173 ? -20.953 12.727 2.006 1 98.75 173 LYS B C 1
ATOM 3962 O O . LYS B 1 173 ? -21.516 11.836 1.365 1 98.75 173 LYS B O 1
ATOM 3967 N N . ILE B 1 174 ? -19.859 12.57 2.619 1 98.88 174 ILE B N 1
ATOM 3968 C CA . ILE B 1 174 ? -19.172 11.289 2.818 1 98.88 174 ILE B CA 1
ATOM 3969 C C . ILE B 1 174 ? -19.391 10.812 4.25 1 98.88 174 ILE B C 1
ATOM 3971 O O . ILE B 1 174 ? -19.328 11.602 5.195 1 98.88 174 ILE B O 1
ATOM 3975 N N . ASN B 1 175 ? -19.688 9.555 4.438 1 98.88 175 ASN B N 1
ATOM 3976 C CA . ASN B 1 175 ? -19.812 8.977 5.77 1 98.88 175 ASN B CA 1
ATOM 3977 C C . ASN B 1 175 ? -18.453 8.789 6.43 1 98.88 175 ASN B C 1
ATOM 3979 O O . ASN B 1 175 ? -17.453 8.5 5.754 1 98.88 175 ASN B O 1
ATOM 3983 N N . THR B 1 176 ? -18.469 8.953 7.711 1 98.94 176 THR B N 1
ATOM 3984 C CA . THR B 1 176 ? -17.219 8.727 8.438 1 98.94 176 THR B CA 1
ATOM 3985 C C . THR B 1 176 ? -17.453 7.824 9.641 1 98.94 176 THR B C 1
ATOM 3987 O O . THR B 1 176 ? -18.438 7.996 10.375 1 98.94 176 THR B O 1
ATOM 3990 N N . ILE B 1 177 ? -16.656 6.816 9.766 1 98.94 177 ILE B N 1
ATOM 3991 C CA . ILE B 1 177 ? -16.531 6.059 11 1 98.94 177 ILE B CA 1
ATOM 3992 C C . ILE B 1 177 ? -15.266 6.504 11.75 1 98.94 177 ILE B C 1
ATOM 3994 O O . ILE B 1 177 ? -14.148 6.316 11.258 1 98.94 177 ILE B O 1
ATOM 3998 N N . ASN B 1 178 ? -15.492 7.023 12.914 1 98.88 178 ASN B N 1
ATOM 3999 C CA . ASN B 1 178 ? -14.43 7.719 13.633 1 98.88 178 ASN B CA 1
ATOM 4000 C C . ASN B 1 178 ? -14.055 6.992 14.922 1 98.88 178 ASN B C 1
ATOM 4002 O O . ASN B 1 178 ? -14.852 6.926 15.852 1 98.88 178 ASN B O 1
ATOM 4006 N N . VAL B 1 179 ? -12.836 6.504 14.93 1 98.5 179 VAL B N 1
ATOM 4007 C CA . VAL B 1 179 ? -12.375 5.707 16.062 1 98.5 179 VAL B CA 1
ATOM 4008 C C . VAL B 1 179 ? -11.617 6.594 17.047 1 98.5 179 VAL B C 1
ATOM 4010 O O . VAL B 1 179 ? -10.742 7.363 16.641 1 98.5 179 VAL B O 1
ATOM 4013 N N . ILE B 1 180 ? -11.969 6.566 18.312 1 96 180 ILE B N 1
ATOM 4014 C CA . ILE B 1 180 ? -11.273 7.297 19.359 1 96 180 ILE B CA 1
ATOM 4015 C C . ILE B 1 180 ? -10.844 6.328 20.469 1 96 180 ILE B C 1
ATOM 4017 O O . ILE B 1 180 ? -11.383 5.223 20.562 1 96 180 ILE B O 1
ATOM 4021 N N . ARG B 1 181 ? -9.906 6.719 21.266 1 93.38 181 ARG B N 1
ATOM 4022 C CA . ARG B 1 181 ? -9.477 5.941 22.422 1 93.38 181 ARG B CA 1
ATOM 4023 C C . ARG B 1 181 ? -10.477 6.07 23.562 1 93.38 181 ARG B C 1
ATOM 4025 O O . ARG B 1 181 ? -11.055 7.137 23.781 1 93.38 181 ARG B O 1
ATOM 4032 N N . ASP B 1 182 ? -10.57 4.98 24.203 1 90.5 182 ASP B N 1
ATOM 4033 C CA . ASP B 1 182 ? -11.414 5.035 25.406 1 90.5 182 ASP B CA 1
ATOM 4034 C C . ASP B 1 182 ? -10.805 5.949 26.469 1 90.5 182 ASP B C 1
ATOM 4036 O O . ASP B 1 182 ? -9.594 5.949 26.672 1 90.5 182 ASP B O 1
ATOM 4040 N N . ARG B 1 183 ? -11.602 6.789 27.062 1 87.44 183 ARG B N 1
ATOM 4041 C CA . ARG B 1 183 ? -11.164 7.754 28.078 1 87.44 183 ARG B CA 1
ATOM 4042 C C . ARG B 1 183 ? -12.328 8.156 28.984 1 87.44 183 ARG B C 1
ATOM 4044 O O . ARG B 1 183 ? -13.492 7.891 28.656 1 87.44 183 ARG B O 1
ATOM 4051 N N . PRO B 1 184 ? -11.844 8.773 30.094 1 87.5 184 PRO B N 1
ATOM 4052 C CA . PRO B 1 184 ? -12.93 9.352 30.891 1 87.5 184 PRO B CA 1
ATOM 4053 C C . PRO B 1 184 ? -13.766 10.359 30.109 1 87.5 184 PRO B C 1
ATOM 4055 O O . PRO B 1 184 ? -13.227 11.117 29.297 1 87.5 184 PRO B O 1
ATOM 4058 N N . ASN B 1 185 ? -15.031 10.422 30.188 1 87.56 185 ASN B N 1
ATOM 4059 C CA . ASN B 1 185 ? -15.953 11.352 29.547 1 87.56 185 ASN B CA 1
ATOM 4060 C C . ASN B 1 185 ? -16.031 11.117 28.047 1 87.56 185 ASN B C 1
ATOM 4062 O O . ASN B 1 185 ? -16.172 12.062 27.266 1 87.56 185 ASN B O 1
ATOM 4066 N N . VAL B 1 186 ? -15.797 9.922 27.656 1 93.31 186 VAL B N 1
ATOM 4067 C CA . VAL B 1 186 ? -15.75 9.562 26.234 1 93.31 186 VAL B CA 1
ATOM 4068 C C . VAL B 1 186 ? -17.062 9.938 25.562 1 93.31 186 VAL B C 1
ATOM 4070 O O . VAL B 1 186 ? -17.078 10.297 24.391 1 93.31 186 VAL B O 1
ATOM 4073 N N . GLU B 1 187 ? -18.172 9.93 26.312 1 95.62 187 GLU B N 1
ATOM 4074 C CA . GLU B 1 187 ? -19.484 10.242 25.734 1 95.62 187 GLU B CA 1
ATOM 4075 C C . GLU B 1 187 ? -19.547 11.703 25.297 1 95.62 187 GLU B C 1
ATOM 4077 O O . GLU B 1 187 ? -20.156 12.031 24.281 1 95.62 187 GLU B O 1
ATOM 4082 N N . SER B 1 188 ? -18.953 12.555 26.109 1 94.75 188 SER B N 1
ATOM 4083 C CA . SER B 1 188 ? -18.906 13.969 25.75 1 94.75 188 SER B CA 1
ATOM 4084 C C . SER B 1 188 ? -18.094 14.172 24.469 1 94.75 188 SER B C 1
ATOM 4086 O O . SER B 1 188 ? -18.469 14.977 23.609 1 94.75 188 SER B O 1
ATOM 4088 N N . LEU B 1 189 ? -17.062 13.453 24.359 1 94.44 189 LEU B N 1
ATOM 4089 C CA . LEU B 1 189 ? -16.234 13.539 23.172 1 94.44 189 LEU B CA 1
ATOM 4090 C C . LEU B 1 189 ? -16.984 13.008 21.953 1 94.44 189 LEU B C 1
ATOM 4092 O O . LEU B 1 189 ? -16.938 13.609 20.875 1 94.44 189 LEU B O 1
ATOM 4096 N N . LYS B 1 190 ? -17.656 11.883 22.125 1 97.06 190 LYS B N 1
ATOM 4097 C CA . LYS B 1 190 ? -18.469 11.344 21.047 1 97.06 190 LYS B CA 1
ATOM 4098 C C . LYS B 1 190 ? -19.5 12.367 20.562 1 97.06 190 LYS B C 1
ATOM 4100 O O . LYS B 1 190 ? -19.656 12.57 19.359 1 97.06 190 LYS B O 1
ATOM 4105 N N . SER B 1 191 ? -20.156 12.961 21.531 1 97.56 191 SER B N 1
ATOM 4106 C CA . SER B 1 191 ? -21.172 13.969 21.203 1 97.56 191 SER B CA 1
ATOM 4107 C C . SER B 1 191 ? -20.547 15.148 20.453 1 97.56 191 SER B C 1
ATOM 4109 O O . SER B 1 191 ? -21.109 15.633 19.469 1 97.56 191 SER B O 1
ATOM 4111 N N . TYR B 1 192 ? -19.438 15.594 20.906 1 96 192 TYR B N 1
ATOM 4112 C CA . TYR B 1 192 ? -18.75 16.719 20.281 1 96 192 TYR B CA 1
ATOM 4113 C C . TYR B 1 192 ? -18.406 16.406 18.828 1 96 192 TYR B C 1
ATOM 4115 O O . TYR B 1 192 ? -18.672 17.203 17.938 1 96 192 TYR B O 1
ATOM 4123 N N . LEU B 1 193 ? -17.844 15.195 18.562 1 97.81 193 LEU B N 1
ATOM 4124 C CA . LEU B 1 193 ? -17.438 14.82 17.219 1 97.81 193 LEU B CA 1
ATOM 4125 C C . LEU B 1 193 ? -18.672 14.625 16.328 1 97.81 193 LEU B C 1
ATOM 4127 O O . LEU B 1 193 ? -18.625 14.953 15.133 1 97.81 193 LEU B O 1
ATOM 4131 N N . THR B 1 194 ? -19.734 14.094 16.922 1 98.56 194 THR B N 1
ATOM 4132 C CA . THR B 1 194 ? -20.984 13.969 16.172 1 98.56 194 THR B CA 1
ATOM 4133 C C . THR B 1 194 ? -21.5 15.344 15.773 1 98.56 194 THR B C 1
ATOM 4135 O O . THR B 1 194 ? -21.969 15.531 14.648 1 98.56 194 THR B O 1
ATOM 4138 N N . ASP B 1 195 ? -21.375 16.297 16.672 1 97.88 195 ASP B N 1
ATOM 4139 C CA . ASP B 1 195 ? -21.812 17.656 16.406 1 97.88 195 ASP B CA 1
ATOM 4140 C C . ASP B 1 195 ? -20.953 18.297 15.305 1 97.88 195 ASP B C 1
ATOM 4142 O O . ASP B 1 195 ? -21.438 19.156 14.562 1 97.88 195 ASP B O 1
ATOM 4146 N N . LEU B 1 196 ? -19.75 17.859 15.242 1 97.81 196 LEU B N 1
ATOM 4147 C CA . LEU B 1 196 ? -18.859 18.359 14.195 1 97.81 196 LEU B CA 1
ATOM 4148 C C . LEU B 1 196 ? -19.234 17.797 12.836 1 97.81 196 LEU B C 1
ATOM 4150 O O . LEU B 1 196 ? -18.828 18.328 11.797 1 97.81 196 LEU B O 1
ATOM 4154 N N . GLY B 1 197 ? -19.969 16.641 12.828 1 98.62 197 GLY B N 1
ATOM 4155 C CA . GLY B 1 197 ? -20.422 16.094 11.562 1 98.62 197 GLY B CA 1
ATOM 4156 C C . GLY B 1 197 ? -20.125 14.609 11.414 1 98.62 197 GLY B C 1
ATOM 4157 O O . GLY B 1 197 ? -20.422 14.008 10.375 1 98.62 197 GLY B O 1
ATOM 4158 N N . ALA B 1 198 ? -19.578 13.969 12.422 1 98.88 198 ALA B N 1
ATOM 4159 C CA . ALA B 1 198 ? -19.266 12.539 12.344 1 98.88 198 ALA B CA 1
ATOM 4160 C C . ALA B 1 198 ? -20.516 11.711 12.117 1 98.88 198 ALA B C 1
ATOM 4162 O O . ALA B 1 198 ? -21.547 11.938 12.773 1 98.88 198 ALA B O 1
ATOM 4163 N N . THR B 1 199 ? -20.469 10.766 11.172 1 98.81 199 THR B N 1
ATOM 4164 C CA . THR B 1 199 ? -21.578 9.852 11 1 98.81 199 THR B CA 1
ATOM 4165 C C . THR B 1 199 ? -21.672 8.875 12.164 1 98.81 199 THR B C 1
ATOM 4167 O O . THR B 1 199 ? -22.734 8.711 12.766 1 98.81 199 THR B O 1
ATOM 4170 N N . TYR B 1 200 ? -20.547 8.227 12.5 1 98.75 200 TYR B N 1
ATOM 4171 C CA . TYR B 1 200 ? -20.438 7.348 13.656 1 98.75 200 TYR B CA 1
ATOM 4172 C C . TYR B 1 200 ? -19.141 7.602 14.414 1 98.75 200 TYR B C 1
ATOM 4174 O O . TYR B 1 200 ? -18.109 7.898 13.805 1 98.75 200 TYR B O 1
ATOM 4182 N N . VAL B 1 201 ? -19.188 7.57 15.719 1 98.62 201 VAL B N 1
ATOM 4183 C CA . VAL B 1 201 ? -18 7.621 16.578 1 98.62 201 VAL B CA 1
ATOM 4184 C C . VAL B 1 201 ? -17.953 6.375 17.469 1 98.62 201 VAL B C 1
ATOM 4186 O O . VAL B 1 201 ? -18.906 6.078 18.188 1 98.62 201 VAL B O 1
ATOM 4189 N N . VAL B 1 202 ? -16.859 5.648 17.344 1 98.06 202 VAL B N 1
ATOM 4190 C CA . VAL B 1 202 ? -16.734 4.41 18.109 1 98.06 202 VAL B CA 1
ATOM 4191 C C . VAL B 1 202 ? -15.406 4.414 18.875 1 98.06 202 VAL B C 1
ATOM 4193 O O . VAL B 1 202 ? -14.445 5.074 18.469 1 98.06 202 VAL B O 1
ATOM 4196 N N . VAL B 1 203 ? -15.352 3.746 20 1 96.94 203 VAL B N 1
ATOM 4197 C CA . VAL B 1 203 ? -14.094 3.557 20.719 1 96.94 203 VAL B CA 1
ATOM 4198 C C . VAL B 1 203 ? -13.383 2.312 20.188 1 96.94 203 VAL B C 1
ATOM 4200 O O . VAL B 1 203 ? -14.016 1.429 19.609 1 96.94 203 VAL B O 1
ATOM 4203 N N . GLU B 1 204 ? -12.164 2.219 20.375 1 94.81 204 GLU B N 1
ATOM 4204 C CA . GLU B 1 204 ? -11.297 1.198 19.797 1 94.81 204 GLU B CA 1
ATOM 4205 C C . GLU B 1 204 ? -11.836 -0.203 20.062 1 94.81 204 GLU B C 1
ATOM 4207 O O . GLU B 1 204 ? -11.906 -1.03 19.141 1 94.81 204 GLU B O 1
ATOM 4212 N N . ASN B 1 205 ? -12.25 -0.468 21.234 1 92.44 205 ASN B N 1
ATOM 4213 C CA . ASN B 1 205 ? -12.703 -1.81 21.594 1 92.44 205 ASN B CA 1
ATOM 4214 C C . ASN B 1 205 ? -14.023 -2.156 20.922 1 92.44 205 ASN B C 1
ATOM 4216 O O . ASN B 1 205 ? -14.375 -3.332 20.797 1 92.44 205 ASN B O 1
ATOM 4220 N N . GLU B 1 206 ? -14.727 -1.144 20.516 1 94.75 206 GLU B N 1
ATOM 4221 C CA . GLU B 1 206 ? -16.016 -1.359 19.859 1 94.75 206 GLU B CA 1
ATOM 4222 C C . GLU B 1 206 ? -15.828 -1.845 18.422 1 94.75 206 GLU B C 1
ATOM 4224 O O . GLU B 1 206 ? -16.766 -2.371 17.812 1 94.75 206 GLU B O 1
ATOM 4229 N N . LEU B 1 207 ? -14.672 -1.709 17.859 1 95.06 207 LEU B N 1
ATOM 4230 C CA . LEU B 1 207 ? -14.406 -2.166 16.5 1 95.06 207 LEU B CA 1
ATOM 4231 C C . LEU B 1 207 ? -14.547 -3.68 16.391 1 95.06 207 LEU B C 1
ATOM 4233 O O . LEU B 1 207 ? -14.852 -4.207 15.32 1 95.06 207 LEU B O 1
ATOM 4237 N N . GLN B 1 208 ? -14.352 -4.332 17.406 1 92.88 208 GLN B N 1
ATOM 4238 C CA . GLN B 1 208 ? -14.445 -5.785 17.422 1 92.88 208 GLN B CA 1
ATOM 4239 C C . GLN B 1 208 ? -15.766 -6.246 18.031 1 92.88 208 GLN B C 1
ATOM 4241 O O . GLN B 1 208 ? -15.898 -7.398 18.438 1 92.88 208 GLN B O 1
ATOM 4246 N N . SER B 1 209 ? -16.688 -5.375 18.219 1 92.75 209 SER B N 1
ATOM 4247 C CA . SER B 1 209 ? -17.984 -5.668 18.812 1 92.75 209 SER B CA 1
ATOM 4248 C C . SER B 1 209 ? -19.078 -5.668 17.75 1 92.75 209 SER B C 1
ATOM 4250 O O . SER B 1 209 ? -18.844 -5.27 16.609 1 92.75 209 SER B O 1
ATOM 4252 N N . PRO B 1 210 ? -20.297 -6.141 18.016 1 94.56 210 PRO B N 1
ATOM 4253 C CA . PRO B 1 210 ? -21.422 -6.172 17.062 1 94.56 210 PRO B CA 1
ATOM 4254 C C . PRO B 1 210 ? -21.828 -4.777 16.594 1 94.56 210 PRO B C 1
ATOM 4256 O O . PRO B 1 210 ? -22.547 -4.648 15.602 1 94.56 210 PRO B O 1
ATOM 4259 N N . ILE B 1 211 ? -21.344 -3.793 17.297 1 95.12 211 ILE B N 1
ATOM 4260 C CA . ILE B 1 211 ? -21.688 -2.42 16.938 1 95.12 211 ILE B CA 1
ATOM 4261 C C . ILE B 1 211 ? -21.281 -2.146 15.492 1 95.12 211 ILE B C 1
ATOM 4263 O O . ILE B 1 211 ? -22 -1.482 14.75 1 95.12 211 ILE B O 1
ATOM 4267 N N . MET B 1 212 ? -20.156 -2.635 15.086 1 96.62 212 MET B N 1
ATOM 4268 C CA . MET B 1 212 ? -19.656 -2.389 13.734 1 96.62 212 MET B CA 1
ATOM 4269 C C . MET B 1 212 ? -20.547 -3.061 12.695 1 96.62 212 MET B C 1
ATOM 4271 O O . MET B 1 212 ? -20.781 -2.5 11.625 1 96.62 212 MET B O 1
ATOM 4275 N N . ALA B 1 213 ? -20.984 -4.266 13.008 1 95.25 213 ALA B N 1
ATOM 4276 C CA . ALA B 1 213 ? -21.906 -4.941 12.094 1 95.25 213 ALA B CA 1
ATOM 4277 C C . ALA B 1 213 ? -23.156 -4.113 11.859 1 95.25 213 ALA B C 1
ATOM 4279 O O . ALA B 1 213 ? -23.656 -4.012 10.734 1 95.25 213 ALA B O 1
ATOM 4280 N N . ASP B 1 214 ? -23.625 -3.564 12.945 1 96.69 214 ASP B N 1
ATOM 4281 C CA . ASP B 1 214 ? -24.828 -2.727 12.844 1 96.69 214 ASP B CA 1
ATOM 4282 C C . ASP B 1 214 ? -24.547 -1.487 11.992 1 96.69 214 ASP B C 1
ATOM 4284 O O . ASP B 1 214 ? -25.375 -1.11 11.164 1 96.69 214 ASP B O 1
ATOM 4288 N N . ILE B 1 215 ? -23.438 -0.854 12.195 1 97.88 215 ILE B N 1
ATOM 4289 C CA . ILE B 1 215 ? -23.047 0.335 11.445 1 97.88 215 ILE B CA 1
ATOM 4290 C C . ILE B 1 215 ? -22.953 -0.003 9.961 1 97.88 215 ILE B C 1
ATOM 4292 O O . ILE B 1 215 ? -23.484 0.719 9.117 1 97.88 215 ILE B O 1
ATOM 4296 N N . LEU B 1 216 ? -22.375 -1.128 9.633 1 96.88 216 LEU B N 1
ATOM 4297 C CA . LEU B 1 216 ? -22.078 -1.479 8.25 1 96.88 216 LEU B CA 1
ATOM 4298 C C . LEU B 1 216 ? -23.312 -2.033 7.547 1 96.88 216 LEU B C 1
ATOM 4300 O O . LEU B 1 216 ? -23.297 -2.242 6.332 1 96.88 216 LEU B O 1
ATOM 4304 N N . LYS B 1 217 ? -24.391 -2.281 8.266 1 96.88 217 LYS B N 1
ATOM 4305 C CA . LYS B 1 217 ? -25.688 -2.541 7.656 1 96.88 217 LYS B CA 1
ATOM 4306 C C . LYS B 1 217 ? -26.312 -1.255 7.129 1 96.88 217 LYS B C 1
ATOM 4308 O O . LYS B 1 217 ? -27.141 -1.292 6.219 1 96.88 217 LYS B O 1
ATOM 4313 N N . SER B 1 218 ? -25.922 -0.157 7.742 1 97.44 218 SER B N 1
ATOM 4314 C CA . SER B 1 218 ? -26.562 1.119 7.457 1 97.44 218 SER B CA 1
ATOM 4315 C C . SER B 1 218 ? -25.797 1.91 6.406 1 97.44 218 SER B C 1
ATOM 4317 O O . SER B 1 218 ? -26.375 2.719 5.68 1 97.44 218 SER B O 1
ATOM 4319 N N . ILE B 1 219 ? -24.484 1.779 6.344 1 98.25 219 ILE B N 1
ATOM 4320 C CA . ILE B 1 219 ? -23.656 2.49 5.383 1 98.25 219 ILE B CA 1
ATOM 4321 C C . ILE B 1 219 ? -22.688 1.514 4.715 1 98.25 219 ILE B C 1
ATOM 4323 O O . ILE B 1 219 ? -22.391 0.453 5.27 1 98.25 219 ILE B O 1
ATOM 4327 N N . PRO B 1 220 ? -22.25 1.876 3.506 1 98.44 220 PRO B N 1
ATOM 4328 C CA . PRO B 1 220 ? -21.297 0.974 2.842 1 98.44 220 PRO B CA 1
ATOM 4329 C C . PRO B 1 220 ? -19.969 0.863 3.582 1 98.44 220 PRO B C 1
ATOM 4331 O O . PRO B 1 220 ? -19.609 1.766 4.34 1 98.44 220 PRO B O 1
ATOM 4334 N N . LYS B 1 221 ? -19.219 -0.219 3.365 1 98.62 221 LYS B N 1
ATOM 4335 C CA . LYS B 1 221 ? -17.891 -0.387 3.93 1 98.62 221 LYS B CA 1
ATOM 4336 C C . LYS B 1 221 ? -16.953 0.736 3.48 1 98.62 221 LYS B C 1
ATOM 4338 O O . LYS B 1 221 ? -17.031 1.195 2.34 1 98.62 221 LYS B O 1
ATOM 4343 N N . PRO B 1 222 ? -16.047 1.102 4.355 1 98.81 222 PRO B N 1
ATOM 4344 C CA . PRO B 1 222 ? -15.117 2.172 3.99 1 98.81 222 PRO B CA 1
ATOM 4345 C C . PRO B 1 222 ? -14.18 1.772 2.854 1 98.81 222 PRO B C 1
ATOM 4347 O O . PRO B 1 222 ? -13.609 0.679 2.873 1 98.81 222 PRO B O 1
ATOM 4350 N N . ILE B 1 223 ? -14.031 2.623 1.905 1 98.88 223 ILE B N 1
ATOM 4351 C CA . ILE B 1 223 ? -13.094 2.365 0.819 1 98.88 223 ILE B CA 1
ATOM 4352 C C . ILE B 1 223 ? -11.797 3.139 1.062 1 98.88 223 ILE B C 1
ATOM 4354 O O . ILE B 1 223 ? -10.797 2.92 0.375 1 98.88 223 ILE B O 1
ATOM 4358 N N . LEU B 1 224 ? -11.812 4.039 2.072 1 98.94 224 LEU B N 1
ATOM 4359 C CA . LEU B 1 224 ? -10.641 4.805 2.482 1 98.94 224 LEU B CA 1
ATOM 4360 C C . LEU B 1 224 ? -10.453 4.746 3.996 1 98.94 224 LEU B C 1
ATOM 4362 O O . LEU B 1 224 ? -11.406 4.953 4.75 1 98.94 224 LEU B O 1
ATOM 4366 N N . GLY B 1 225 ? -9.32 4.344 4.414 1 98.88 225 GLY B N 1
ATOM 4367 C CA . GLY B 1 225 ? -8.906 4.422 5.805 1 98.88 225 GLY B CA 1
ATOM 4368 C C . GLY B 1 225 ? -7.82 5.449 6.047 1 98.88 225 GLY B C 1
ATOM 4369 O O . GLY B 1 225 ? -6.906 5.598 5.234 1 98.88 225 GLY B O 1
ATOM 4370 N N . LEU B 1 226 ? -7.914 6.168 7.121 1 98.88 226 LEU B N 1
ATOM 4371 C CA . LEU B 1 226 ? -6.91 7.156 7.512 1 98.88 226 LEU B CA 1
ATOM 4372 C C . LEU B 1 226 ? -6.312 6.812 8.875 1 98.88 226 LEU B C 1
ATOM 4374 O O . LEU B 1 226 ? -7.035 6.699 9.867 1 98.88 226 LEU B O 1
ATOM 4378 N N . ASN B 1 227 ? -5.004 6.684 8.891 1 98.31 227 ASN B N 1
ATOM 4379 C CA . ASN B 1 227 ? -4.324 6.191 10.086 1 98.31 227 ASN B CA 1
ATOM 4380 C C . ASN B 1 227 ? -3.262 7.172 10.578 1 98.31 227 ASN B C 1
ATOM 4382 O O . ASN B 1 227 ? -2.404 7.598 9.797 1 98.31 227 ASN B O 1
ATOM 4386 N N . CYS B 1 228 ? -3.322 7.559 11.836 1 95.88 228 CYS B N 1
ATOM 4387 C CA . CYS B 1 228 ? -2.252 8.375 12.398 1 95.88 228 CYS B CA 1
ATOM 4388 C C . CYS B 1 228 ? -1.699 7.75 13.672 1 95.88 228 CYS B C 1
ATOM 4390 O O . CYS B 1 228 ? -0.959 8.398 14.414 1 95.88 228 CYS B O 1
ATOM 4392 N N . VAL B 1 229 ? -2.092 6.512 13.969 1 93.5 229 VAL B N 1
ATOM 4393 C CA . VAL B 1 229 ? -1.721 5.883 15.234 1 93.5 229 VAL B CA 1
ATOM 4394 C C . VAL B 1 229 ? -0.708 4.77 14.977 1 93.5 229 VAL B C 1
ATOM 4396 O O . VAL B 1 229 ? 0.386 4.773 15.547 1 93.5 229 VAL B O 1
ATOM 4399 N N . GLY B 1 230 ? -1.03 3.828 14.094 1 93.19 230 GLY B N 1
ATOM 4400 C CA . GLY B 1 230 ? -0.204 2.66 13.828 1 93.19 230 GLY B CA 1
ATOM 4401 C C . GLY B 1 230 ? -0.586 1.457 14.672 1 93.19 230 GLY B C 1
ATOM 4402 O O . GLY B 1 230 ? -1.711 1.372 15.164 1 93.19 230 GLY B O 1
ATOM 4403 N N . GLY B 1 231 ? 0.25 0.427 14.633 1 91.81 231 GLY B N 1
ATOM 4404 C CA . GLY B 1 231 ? 0.074 -0.752 15.469 1 91.81 231 GLY B CA 1
ATOM 4405 C C . GLY B 1 231 ? -1.245 -1.461 15.227 1 91.81 231 GLY B C 1
ATOM 4406 O O . GLY B 1 231 ? -1.695 -1.576 14.086 1 91.81 231 GLY B O 1
ATOM 4407 N N . LYS B 1 232 ? -1.824 -1.927 16.344 1 91 232 LYS B N 1
ATOM 4408 C CA . LYS B 1 232 ? -3.07 -2.688 16.312 1 91 232 LYS B CA 1
ATOM 4409 C C . LYS B 1 232 ? -4.234 -1.814 15.844 1 91 232 LYS B C 1
ATOM 4411 O O . LYS B 1 232 ? -5.145 -2.295 15.172 1 91 232 LYS B O 1
ATOM 4416 N N . SER B 1 233 ? -4.199 -0.57 16.203 1 94.38 233 SER B N 1
ATOM 4417 C CA . SER B 1 233 ? -5.266 0.35 15.82 1 94.38 233 SER B CA 1
ATOM 4418 C C . SER B 1 233 ? -5.43 0.413 14.305 1 94.38 233 SER B C 1
ATOM 4420 O O . SER B 1 233 ? -6.547 0.315 13.789 1 94.38 233 SER B O 1
ATOM 4422 N N . ALA B 1 234 ? -4.332 0.49 13.633 1 95 234 ALA B N 1
ATOM 4423 C CA . ALA B 1 234 ? -4.367 0.535 12.18 1 95 234 ALA B CA 1
ATOM 4424 C C . ALA B 1 234 ? -4.859 -0.788 11.602 1 95 234 ALA B C 1
ATOM 4426 O O . ALA B 1 234 ? -5.641 -0.802 10.641 1 95 234 ALA B O 1
ATOM 4427 N N . ALA B 1 235 ? -4.398 -1.867 12.141 1 93.81 235 ALA B N 1
ATOM 4428 C CA . ALA B 1 235 ? -4.805 -3.193 11.688 1 93.81 235 ALA B CA 1
ATOM 4429 C C . ALA B 1 235 ? -6.32 -3.365 11.789 1 93.81 235 ALA B C 1
ATOM 4431 O O . ALA B 1 235 ? -6.941 -3.967 10.906 1 93.81 235 ALA B O 1
ATOM 4432 N N . GLU B 1 236 ? -6.887 -2.873 12.844 1 95.12 236 GLU B N 1
ATOM 4433 C CA . GLU B 1 236 ? -8.32 -3 13.062 1 95.12 236 GLU B CA 1
ATOM 4434 C C . GLU B 1 236 ? -9.109 -2.209 12.023 1 95.12 236 GLU B C 1
ATOM 4436 O O . GLU B 1 236 ? -10.195 -2.621 11.609 1 95.12 236 GLU B O 1
ATOM 4441 N N . LEU B 1 237 ? -8.602 -1.045 11.594 1 97.5 237 LEU B N 1
ATOM 4442 C CA . LEU B 1 237 ? -9.266 -0.308 10.523 1 97.5 237 LEU B CA 1
ATOM 4443 C C . LEU B 1 237 ? -9.391 -1.165 9.266 1 97.5 237 LEU B C 1
ATOM 4445 O O . LEU B 1 237 ? -10.469 -1.246 8.672 1 97.5 237 LEU B O 1
ATOM 4449 N N . ILE B 1 238 ? -8.297 -1.812 8.906 1 96.88 238 ILE B N 1
ATOM 4450 C CA . ILE B 1 238 ? -8.203 -2.594 7.68 1 96.88 238 ILE B CA 1
ATOM 4451 C C . ILE B 1 238 ? -9.281 -3.68 7.68 1 96.88 238 ILE B C 1
ATOM 4453 O O . ILE B 1 238 ? -9.898 -3.949 6.648 1 96.88 238 ILE B O 1
ATOM 4457 N N . ARG B 1 239 ? -9.57 -4.23 8.789 1 95.19 239 ARG B N 1
ATOM 4458 C CA . ARG B 1 239 ? -10.508 -5.34 8.93 1 95.19 239 ARG B CA 1
ATOM 4459 C C . ARG B 1 239 ? -11.914 -4.934 8.5 1 95.19 239 ARG B C 1
ATOM 4461 O O . ARG B 1 239 ? -12.711 -5.777 8.102 1 95.19 239 ARG B O 1
ATOM 4468 N N . HIS B 1 240 ? -12.211 -3.68 8.547 1 97.25 240 HIS B N 1
ATOM 4469 C CA . HIS B 1 240 ? -13.57 -3.234 8.281 1 97.25 240 HIS B CA 1
ATOM 4470 C C . HIS B 1 240 ? -13.672 -2.559 6.918 1 97.25 240 HIS B C 1
ATOM 4472 O O . HIS B 1 240 ? -14.758 -2.121 6.516 1 97.25 240 HIS B O 1
ATOM 4478 N N . MET B 1 241 ? -12.586 -2.463 6.223 1 97.81 241 MET B N 1
ATOM 4479 C CA . MET B 1 241 ? -12.57 -1.751 4.949 1 97.81 241 MET B CA 1
ATOM 4480 C C . MET B 1 241 ? -13.086 -2.639 3.822 1 97.81 241 MET B C 1
ATOM 4482 O O . MET B 1 241 ? -13.055 -3.867 3.93 1 97.81 241 MET B O 1
ATOM 4486 N N . ALA B 1 242 ? -13.586 -1.984 2.801 1 98.06 242 ALA B N 1
ATOM 4487 C CA . ALA B 1 242 ? -14.023 -2.688 1.599 1 98.06 242 ALA B CA 1
ATOM 4488 C C . ALA B 1 242 ? -12.836 -3.244 0.822 1 98.06 242 ALA B C 1
ATOM 4490 O O . ALA B 1 242 ? -11.734 -2.691 0.877 1 98.06 242 ALA B O 1
ATOM 4491 N N . ASP B 1 243 ? -13.062 -4.34 0.083 1 96.12 243 ASP B N 1
ATOM 4492 C CA . ASP B 1 243 ? -12.047 -4.836 -0.839 1 96.12 243 ASP B CA 1
ATOM 4493 C C . ASP B 1 243 ? -11.602 -3.738 -1.805 1 96.12 243 ASP B C 1
ATOM 4495 O O . ASP B 1 243 ? -12.422 -2.967 -2.299 1 96.12 243 ASP B O 1
ATOM 4499 N N . GLY B 1 244 ? -10.336 -3.689 -2.01 1 96.81 244 GLY B N 1
ATOM 4500 C CA . GLY B 1 244 ? -9.805 -2.711 -2.945 1 96.81 244 GLY B CA 1
ATOM 4501 C C . GLY B 1 244 ? -9.602 -1.34 -2.328 1 96.81 244 GLY B C 1
ATOM 4502 O O . GLY B 1 244 ? -9.18 -0.403 -3.008 1 96.81 244 GLY B O 1
ATOM 4503 N N . GLY B 1 245 ? -9.938 -1.196 -1.018 1 98.31 245 GLY B N 1
ATOM 4504 C CA . GLY B 1 245 ? -9.789 0.084 -0.345 1 98.31 245 GLY B CA 1
ATOM 4505 C C . GLY B 1 245 ? -8.344 0.463 -0.094 1 98.31 245 GLY B C 1
ATOM 4506 O O . GLY B 1 245 ? -7.438 -0.359 -0.273 1 98.31 245 GLY B O 1
ATOM 4507 N N . THR B 1 246 ? -8.117 1.706 0.337 1 98.81 246 THR B N 1
ATOM 4508 C CA . THR B 1 246 ? -6.773 2.223 0.602 1 98.81 246 THR B CA 1
ATOM 4509 C C . THR B 1 246 ? -6.664 2.732 2.035 1 98.81 246 THR B C 1
ATOM 4511 O O . THR B 1 246 ? -7.516 3.498 2.494 1 98.81 246 THR B O 1
ATOM 4514 N N . LEU B 1 247 ? -5.727 2.215 2.766 1 98.69 247 LEU B N 1
ATOM 4515 C CA . LEU B 1 247 ? -5.367 2.816 4.047 1 98.69 247 LEU B CA 1
ATOM 4516 C C . LEU B 1 247 ? -4.211 3.795 3.881 1 98.69 247 LEU B C 1
ATOM 4518 O O . LEU B 1 247 ? -3.133 3.418 3.416 1 98.69 247 LEU B O 1
ATOM 4522 N N . VAL B 1 248 ? -4.414 5.043 4.25 1 98.75 248 VAL B N 1
ATOM 4523 C CA . VAL B 1 248 ? -3.408 6.094 4.164 1 98.75 248 VAL B CA 1
ATOM 4524 C C . VAL B 1 248 ? -2.867 6.41 5.555 1 98.75 248 VAL B C 1
ATOM 4526 O O . VAL B 1 248 ? -3.629 6.754 6.461 1 98.75 248 VAL B O 1
ATOM 4529 N N . SER B 1 249 ? -1.564 6.258 5.73 1 98 249 SER B N 1
ATOM 4530 C CA . SER B 1 249 ? -0.925 6.645 6.984 1 98 249 SER B CA 1
ATOM 4531 C C . SER B 1 249 ? -0.313 8.039 6.883 1 98 249 SER B C 1
ATOM 4533 O O . SER B 1 249 ? 0.454 8.32 5.961 1 98 249 SER B O 1
ATOM 4535 N N . TYR B 1 250 ? -0.657 8.875 7.816 1 96.75 250 TYR B N 1
ATOM 4536 C CA . TYR B 1 250 ? -0.16 10.25 7.777 1 96.75 250 TYR B CA 1
ATOM 4537 C C . TYR B 1 250 ? 0.478 10.633 9.109 1 96.75 250 TYR B C 1
ATOM 4539 O O . TYR B 1 250 ? 0.92 11.773 9.289 1 96.75 250 TYR B O 1
ATOM 4547 N N . GLY B 1 251 ? 0.467 9.672 10.008 1 92.19 251 GLY B N 1
ATOM 4548 C CA . GLY B 1 251 ? 1.096 9.812 11.312 1 92.19 251 GLY B CA 1
ATOM 4549 C C . GLY B 1 251 ? 1.421 8.484 11.969 1 92.19 251 GLY B C 1
ATOM 4550 O O . GLY B 1 251 ? 1.012 7.426 11.477 1 92.19 251 GLY B O 1
ATOM 4551 N N . ALA B 1 252 ? 2.16 8.5 13.016 1 88.94 252 ALA B N 1
ATOM 4552 C CA . ALA B 1 252 ? 2.557 7.328 13.797 1 88.94 252 ALA B CA 1
ATOM 4553 C C . ALA B 1 252 ? 2.58 7.641 15.289 1 88.94 252 ALA B C 1
ATOM 4555 O O . ALA B 1 252 ? 3.598 7.438 15.953 1 88.94 252 ALA B O 1
ATOM 4556 N N . MET B 1 253 ? 1.443 7.934 15.75 1 85.31 253 MET B N 1
ATOM 4557 C CA . MET B 1 253 ? 1.351 8.484 17.109 1 85.31 253 MET B CA 1
ATOM 4558 C C . MET B 1 253 ? 1.744 7.438 18.141 1 85.31 253 MET B C 1
ATOM 4560 O O . MET B 1 253 ? 2.252 7.781 19.203 1 85.31 253 MET B O 1
ATOM 4564 N N . SER B 1 254 ? 1.546 6.172 17.891 1 86.69 254 SER B N 1
ATOM 4565 C CA . SER B 1 254 ? 1.885 5.121 18.844 1 86.69 254 SER B CA 1
ATOM 4566 C C . SER B 1 254 ? 3.363 4.754 18.75 1 86.69 254 SER B C 1
ATOM 4568 O O . SER B 1 254 ? 3.893 4.082 19.641 1 86.69 254 SER B O 1
ATOM 4570 N N . LYS B 1 255 ? 4.008 5.16 17.672 1 86.06 255 LYS B N 1
ATOM 4571 C CA . LYS B 1 255 ? 5.398 4.828 17.375 1 86.06 255 LYS B CA 1
ATOM 4572 C C . LYS B 1 255 ? 5.566 3.334 17.109 1 86.06 255 LYS B C 1
ATOM 4574 O O . LYS B 1 255 ? 6.691 2.846 16.984 1 86.06 255 LYS B O 1
ATOM 4579 N N . GLN B 1 256 ? 4.473 2.605 17.078 1 90.38 256 GLN B N 1
ATOM 4580 C CA . GLN B 1 256 ? 4.512 1.189 16.734 1 90.38 256 GLN B CA 1
ATOM 4581 C C . GLN B 1 256 ? 4.398 0.991 15.219 1 90.38 256 GLN B C 1
ATOM 4583 O O . GLN B 1 256 ? 3.652 1.708 14.547 1 90.38 256 GLN B O 1
ATOM 4588 N N . PRO B 1 257 ? 5.109 0.008 14.766 1 91.25 257 PRO B N 1
ATOM 4589 C CA . PRO B 1 257 ? 4.961 -0.276 13.336 1 91.25 257 PRO B CA 1
ATOM 4590 C C . PRO B 1 257 ? 3.551 -0.726 12.961 1 91.25 257 PRO B C 1
ATOM 4592 O O . PRO B 1 257 ? 2.809 -1.212 13.82 1 91.25 257 PRO B O 1
ATOM 4595 N N . LEU B 1 258 ? 3.203 -0.489 11.75 1 92.06 258 LEU B N 1
ATOM 4596 C CA . LEU B 1 258 ? 1.95 -1.012 11.211 1 92.06 258 LEU B CA 1
ATOM 4597 C C 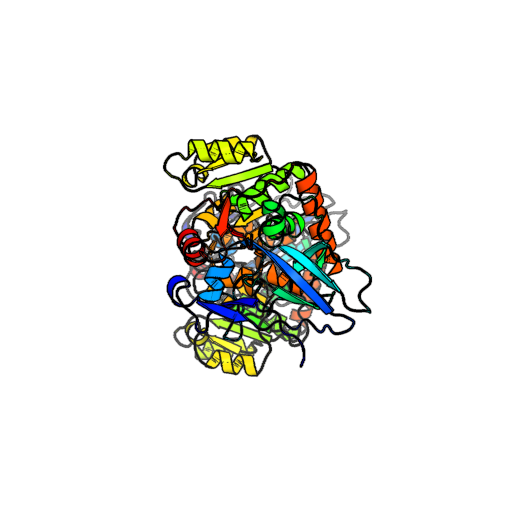. LEU B 1 258 ? 2.012 -2.527 11.07 1 92.06 258 LEU B C 1
ATOM 4599 O O . LEU B 1 258 ? 2.949 -3.061 10.469 1 92.06 258 LEU B O 1
ATOM 4603 N N . MET B 1 259 ? 1.11 -3.191 11.695 1 90 259 MET B N 1
ATOM 4604 C CA . MET B 1 259 ? 0.973 -4.637 11.539 1 90 259 MET B CA 1
ATOM 4605 C C . MET B 1 259 ? -0.164 -4.973 10.578 1 90 259 MET B C 1
ATOM 4607 O O . MET B 1 259 ? -1.332 -4.719 10.875 1 90 259 MET B O 1
ATOM 4611 N N . VAL B 1 260 ? 0.158 -5.559 9.461 1 92.5 260 VAL B N 1
ATOM 4612 C CA . VAL B 1 260 ? -0.849 -5.816 8.438 1 92.5 260 VAL B CA 1
ATOM 4613 C C . VAL B 1 260 ? -0.924 -7.312 8.148 1 92.5 260 VAL B C 1
ATOM 4615 O O . VAL B 1 260 ? 0.1 -7.957 7.906 1 92.5 260 VAL B O 1
ATOM 4618 N N . ASN B 1 261 ? -2.076 -7.844 8.258 1 91.69 261 ASN B N 1
ATOM 4619 C CA . ASN B 1 261 ? -2.291 -9.203 7.777 1 91.69 261 ASN B CA 1
ATOM 4620 C C . ASN B 1 261 ? -2.068 -9.312 6.27 1 91.69 261 ASN B C 1
ATOM 4622 O O . ASN B 1 261 ? -2.822 -8.727 5.484 1 91.69 261 ASN B O 1
ATOM 4626 N N . THR B 1 262 ? -1.133 -10.094 5.852 1 90.88 262 THR B N 1
ATOM 4627 C CA . THR B 1 262 ? -0.778 -10.211 4.441 1 90.88 262 THR B CA 1
ATOM 4628 C C . THR B 1 262 ? -1.974 -10.688 3.619 1 90.88 262 THR B C 1
ATOM 4630 O O . THR B 1 262 ? -2.121 -10.312 2.455 1 90.88 262 THR B O 1
ATOM 4633 N N . ILE B 1 263 ? -2.846 -11.422 4.242 1 86.94 263 ILE B N 1
ATOM 4634 C CA . ILE B 1 263 ? -4.055 -11.93 3.605 1 86.94 263 ILE B CA 1
ATOM 4635 C C . ILE B 1 263 ? -4.906 -10.766 3.105 1 86.94 263 ILE B C 1
ATOM 4637 O O . ILE B 1 263 ? -5.484 -10.836 2.018 1 86.94 263 ILE B O 1
ATOM 4641 N N . SER B 1 264 ? -4.973 -9.688 3.881 1 92.12 264 SER B N 1
ATOM 4642 C CA . SER B 1 264 ? -5.77 -8.523 3.494 1 92.12 264 SER B CA 1
ATOM 4643 C C . SER B 1 264 ? -5.219 -7.871 2.232 1 92.12 264 SER B C 1
ATOM 4645 O O . SER B 1 264 ? -5.977 -7.328 1.426 1 92.12 264 SER B O 1
ATOM 4647 N N . LEU B 1 265 ? -3.912 -7.914 2.057 1 94.44 265 LEU B N 1
ATOM 4648 C CA . LEU B 1 265 ? -3.297 -7.359 0.857 1 94.44 265 LEU B CA 1
ATOM 4649 C C . LEU B 1 265 ? -3.562 -8.25 -0.353 1 94.44 265 LEU B C 1
ATOM 4651 O O . LEU B 1 265 ? -4.008 -7.762 -1.397 1 94.44 265 LEU B O 1
ATOM 4655 N N . ILE B 1 266 ? -3.33 -9.5 -0.179 1 93.44 266 ILE B N 1
ATOM 4656 C CA . ILE B 1 266 ? -3.367 -10.43 -1.299 1 93.44 266 ILE B CA 1
ATOM 4657 C C . ILE B 1 266 ? -4.812 -10.664 -1.732 1 93.44 266 ILE B C 1
ATOM 4659 O O . ILE B 1 266 ? -5.18 -10.375 -2.877 1 93.44 266 ILE B O 1
ATOM 4663 N N . PHE B 1 267 ? -5.773 -10.992 -0.77 1 91 267 PHE B N 1
ATOM 4664 C CA . PHE B 1 267 ? -7.09 -11.477 -1.17 1 91 267 PHE B CA 1
ATOM 4665 C C . PHE B 1 267 ? -8.102 -10.344 -1.189 1 91 267 PHE B C 1
ATOM 4667 O O . PHE B 1 267 ? -9.031 -10.336 -2.006 1 91 267 PHE B O 1
ATOM 4674 N N . ASN B 1 268 ? -7.902 -9.336 -0.302 1 94.19 268 ASN B N 1
ATOM 4675 C CA . ASN B 1 268 ? -8.859 -8.234 -0.26 1 94.19 268 ASN B CA 1
ATOM 4676 C C . ASN B 1 268 ? -8.367 -7.043 -1.075 1 94.19 268 ASN B C 1
ATOM 4678 O O . ASN B 1 268 ? -9.109 -6.074 -1.265 1 94.19 268 ASN B O 1
ATOM 4682 N N . ASP B 1 269 ? -7.109 -7.125 -1.471 1 95.75 269 ASP B N 1
ATOM 4683 C CA . ASP B 1 269 ? -6.508 -6.105 -2.32 1 95.75 269 ASP B CA 1
ATOM 4684 C C . ASP B 1 269 ? -6.512 -4.742 -1.631 1 95.75 269 ASP B C 1
ATOM 4686 O O . ASP B 1 269 ? -6.816 -3.725 -2.256 1 95.75 269 ASP B O 1
ATOM 4690 N N . ILE B 1 270 ? -6.352 -4.789 -0.322 1 97.62 270 ILE B N 1
ATOM 4691 C CA . ILE B 1 270 ? -6.148 -3.539 0.408 1 97.62 270 ILE B CA 1
ATOM 4692 C C . ILE B 1 270 ? -4.82 -2.908 -0.005 1 97.62 270 ILE B C 1
ATOM 4694 O O . ILE B 1 270 ? -3.811 -3.604 -0.138 1 97.62 270 ILE B O 1
ATOM 4698 N N . ARG B 1 271 ? -4.844 -1.639 -0.174 1 98 271 ARG B N 1
ATOM 4699 C CA . ARG B 1 271 ? -3.645 -0.884 -0.521 1 98 271 ARG B CA 1
ATOM 4700 C C . ARG B 1 271 ? -3.186 -0.02 0.648 1 98 271 ARG B C 1
ATOM 4702 O O . ARG B 1 271 ? -4.004 0.598 1.331 1 98 271 ARG B O 1
ATOM 4709 N N . LEU B 1 272 ? -1.875 0.005 0.893 1 98.25 272 LEU B N 1
ATOM 4710 C CA . LEU B 1 272 ? -1.322 0.867 1.931 1 98.25 272 LEU B CA 1
ATOM 4711 C C . LEU B 1 272 ? -0.45 1.96 1.321 1 98.25 272 LEU B C 1
ATOM 4713 O O . LEU B 1 272 ? 0.425 1.677 0.5 1 98.25 272 LEU B O 1
ATOM 4717 N N . ARG B 1 273 ? -0.739 3.205 1.689 1 98.06 273 ARG B N 1
ATOM 4718 C CA . ARG B 1 273 ? -0.04 4.398 1.223 1 98.06 273 ARG B CA 1
ATOM 4719 C C . ARG B 1 273 ? 0.317 5.316 2.387 1 98.06 273 ARG B C 1
ATOM 4721 O O . ARG B 1 273 ? -0.154 5.113 3.508 1 98.06 273 ARG B O 1
ATOM 4728 N N . GLY B 1 274 ? 1.213 6.207 2.098 1 97.69 274 GLY B N 1
ATOM 4729 C CA . GLY B 1 274 ? 1.521 7.289 3.018 1 97.69 274 GLY B CA 1
ATOM 4730 C C . GLY B 1 274 ? 1.17 8.656 2.469 1 97.69 274 GLY B C 1
ATOM 4731 O O . GLY B 1 274 ? 0.969 8.812 1.263 1 97.69 274 GLY B O 1
ATOM 4732 N N . PHE B 1 275 ? 0.996 9.547 3.395 1 97.81 275 PHE B N 1
ATOM 4733 C CA . PHE B 1 275 ? 0.786 10.922 2.969 1 97.81 275 PHE B CA 1
ATOM 4734 C C . PHE B 1 275 ? 1.603 11.883 3.824 1 97.81 275 PHE B C 1
ATOM 4736 O O . PHE B 1 275 ? 1.633 11.758 5.051 1 97.81 275 PHE B O 1
ATOM 4743 N N . TRP B 1 276 ? 2.207 12.75 3.121 1 94.94 276 TRP B N 1
ATOM 4744 C CA . TRP B 1 276 ? 3 13.805 3.738 1 94.94 276 TRP B CA 1
ATOM 4745 C C . TRP B 1 276 ? 2.73 15.148 3.068 1 94.94 276 TRP B C 1
ATOM 4747 O O . TRP B 1 276 ? 3.127 15.375 1.922 1 94.94 276 TRP B O 1
ATOM 4757 N N . MET B 1 277 ? 2.146 16.016 3.793 1 93.5 277 MET B N 1
ATOM 4758 C CA . MET B 1 277 ? 1.709 17.297 3.258 1 93.5 277 MET B CA 1
ATOM 4759 C C . MET B 1 277 ? 2.895 18.094 2.734 1 93.5 277 MET B C 1
ATOM 4761 O O . MET B 1 277 ? 2.789 18.766 1.707 1 93.5 277 MET B O 1
ATOM 4765 N N . THR B 1 278 ? 4.023 18.078 3.459 1 89.81 278 THR B N 1
ATOM 4766 C CA . THR B 1 278 ? 5.207 18.797 3.006 1 89.81 278 THR B CA 1
ATOM 4767 C C . THR B 1 278 ? 5.641 18.312 1.625 1 89.81 278 THR B C 1
ATOM 4769 O O . THR B 1 278 ? 5.992 19.125 0.762 1 89.81 278 THR B O 1
ATOM 4772 N N . LYS B 1 279 ? 5.598 17.016 1.438 1 91.81 279 LYS B N 1
ATOM 4773 C CA . LYS B 1 279 ? 5.922 16.469 0.122 1 91.81 279 LYS B CA 1
ATOM 4774 C C . LYS B 1 279 ? 4.934 16.969 -0.933 1 91.81 279 LYS B C 1
ATOM 4776 O O . LYS B 1 279 ? 5.328 17.312 -2.049 1 91.81 279 LYS B O 1
ATOM 4781 N N . TRP B 1 280 ? 3.68 16.922 -0.632 1 94.94 280 TRP B N 1
ATOM 4782 C CA . TRP B 1 280 ? 2.668 17.422 -1.558 1 94.94 280 TRP B CA 1
ATOM 4783 C C . TRP B 1 280 ? 2.965 18.859 -1.96 1 94.94 280 TRP B C 1
ATOM 4785 O O . TRP B 1 280 ? 2.93 19.203 -3.145 1 94.94 280 TRP B O 1
ATOM 4795 N N . LYS B 1 281 ? 3.291 19.672 -0.984 1 91.44 281 LYS B N 1
ATOM 4796 C CA . LYS B 1 281 ? 3.566 21.094 -1.225 1 91.44 281 LYS B CA 1
ATOM 4797 C C . LYS B 1 281 ? 4.801 21.266 -2.102 1 91.44 281 LYS B C 1
ATOM 4799 O O . LYS B 1 281 ? 4.883 22.219 -2.885 1 91.44 281 LYS B O 1
ATOM 4804 N N . ASN B 1 282 ? 5.727 20.375 -1.994 1 90.06 282 ASN B N 1
ATOM 4805 C CA . ASN B 1 282 ? 6.973 20.469 -2.748 1 90.06 282 ASN B CA 1
ATOM 4806 C C . ASN B 1 282 ? 6.812 19.906 -4.16 1 90.06 282 ASN B C 1
ATOM 4808 O O . ASN B 1 282 ? 7.625 20.203 -5.043 1 90.06 282 ASN B O 1
ATOM 4812 N N . THR B 1 283 ? 5.797 19.109 -4.371 1 93.88 283 THR B N 1
ATOM 4813 C CA . THR B 1 283 ? 5.656 18.453 -5.668 1 93.88 283 THR B CA 1
ATOM 4814 C C . THR B 1 283 ? 4.512 19.078 -6.465 1 93.88 283 THR B C 1
ATOM 4816 O O . THR B 1 283 ? 4.227 18.641 -7.586 1 93.88 283 THR B O 1
ATOM 4819 N N . HIS B 1 284 ? 3.887 20.047 -5.941 1 95.56 284 HIS B N 1
ATOM 4820 C CA . HIS B 1 284 ? 2.809 20.75 -6.625 1 95.56 284 HIS B CA 1
ATOM 4821 C C . HIS B 1 284 ? 3.1 22.234 -6.723 1 95.56 284 HIS B C 1
ATOM 4823 O O . HIS B 1 284 ? 3.926 22.766 -5.969 1 95.56 284 HIS B O 1
ATOM 4829 N N . SER B 1 285 ? 2.443 22.891 -7.629 1 95.44 285 SER B N 1
ATOM 4830 C CA . SER B 1 285 ? 2.699 24.312 -7.887 1 95.44 285 SER B CA 1
ATOM 4831 C C . SER B 1 285 ? 2.059 25.188 -6.82 1 95.44 285 SER B C 1
ATOM 4833 O O . SER B 1 285 ? 1.131 24.766 -6.133 1 95.44 285 SER B O 1
ATOM 4835 N N . LYS B 1 286 ? 2.531 26.359 -6.719 1 94 286 LYS B N 1
ATOM 4836 C CA . LYS B 1 286 ? 1.922 27.344 -5.836 1 94 286 LYS B CA 1
ATOM 4837 C C . LYS B 1 286 ? 0.465 27.594 -6.211 1 94 286 LYS B C 1
ATOM 4839 O O . LYS B 1 286 ? -0.379 27.812 -5.34 1 94 286 LYS B O 1
ATOM 4844 N N . GLU B 1 287 ? 0.212 27.562 -7.508 1 95.62 287 GLU B N 1
ATOM 4845 C CA . GLU B 1 287 ? -1.154 27.75 -7.98 1 95.62 287 GLU B CA 1
ATOM 4846 C C . GLU B 1 287 ? -2.084 26.672 -7.445 1 95.62 287 GLU B C 1
ATOM 4848 O O . GLU B 1 287 ? -3.213 26.953 -7.043 1 95.62 287 GLU B O 1
ATOM 4853 N N . GLU B 1 288 ? -1.571 25.422 -7.449 1 97.12 288 GLU B N 1
ATOM 4854 C CA . GLU B 1 288 ? -2.354 24.312 -6.902 1 97.12 288 GLU B CA 1
ATOM 4855 C C . GLU B 1 288 ? -2.576 24.484 -5.402 1 97.12 288 GLU B C 1
ATOM 4857 O O . GLU B 1 288 ? -3.668 24.219 -4.898 1 97.12 288 GLU B O 1
ATOM 4862 N N . ALA B 1 289 ? -1.549 24.953 -4.777 1 96.88 289 ALA B N 1
ATOM 4863 C CA . ALA B 1 289 ? -1.661 25.219 -3.344 1 96.88 289 ALA B CA 1
ATOM 4864 C C . ALA B 1 289 ? -2.66 26.328 -3.061 1 96.88 289 ALA B C 1
ATOM 4866 O O . ALA B 1 289 ? -3.486 26.219 -2.152 1 96.88 289 ALA B O 1
ATOM 4867 N N . GLN B 1 290 ? -2.615 27.359 -3.844 1 96.81 290 GLN B N 1
ATOM 4868 C CA . GLN B 1 290 ? -3.547 28.469 -3.703 1 96.81 290 GLN B CA 1
ATOM 4869 C C . GLN B 1 290 ? -4.984 28.016 -3.926 1 96.81 290 GLN B C 1
ATOM 4871 O O . GLN B 1 290 ? -5.887 28.406 -3.182 1 96.81 290 GLN B O 1
ATOM 4876 N N . GLN B 1 291 ? -5.141 27.188 -4.922 1 97.75 291 GLN B N 1
ATOM 4877 C CA . GLN B 1 291 ? -6.477 26.672 -5.215 1 97.75 291 GLN B CA 1
ATOM 4878 C C . GLN B 1 291 ? -7.016 25.844 -4.055 1 97.75 291 GLN B C 1
ATOM 4880 O O . GLN B 1 291 ? -8.188 25.969 -3.684 1 97.75 291 GLN B O 1
ATOM 4885 N N . MET B 1 292 ? -6.207 25.031 -3.52 1 98.06 292 MET B N 1
ATOM 4886 C CA . MET B 1 292 ? -6.594 24.219 -2.367 1 98.06 292 MET B CA 1
ATOM 4887 C C . MET B 1 292 ? -6.992 25.094 -1.189 1 98.06 292 MET B C 1
ATOM 4889 O O . MET B 1 292 ? -8.047 24.891 -0.583 1 98.06 292 MET B O 1
ATOM 4893 N N . ILE B 1 293 ? -6.207 26.094 -0.927 1 97.88 293 ILE B N 1
ATOM 4894 C CA . ILE B 1 293 ? -6.465 26.984 0.203 1 97.88 293 ILE B CA 1
ATOM 4895 C C . ILE B 1 293 ? -7.742 27.781 -0.049 1 97.88 293 ILE B C 1
ATOM 4897 O O . ILE B 1 293 ? -8.531 28.016 0.871 1 97.88 293 ILE B O 1
ATOM 4901 N N . ASN B 1 294 ? -7.965 28.188 -1.28 1 97.94 294 ASN B N 1
ATOM 4902 C CA . ASN B 1 294 ? -9.211 28.875 -1.613 1 97.94 294 ASN B CA 1
ATOM 4903 C C . ASN B 1 294 ? -10.422 27.984 -1.343 1 97.94 294 ASN B C 1
ATOM 4905 O O . ASN B 1 294 ? -11.414 28.453 -0.777 1 97.94 294 ASN B O 1
ATOM 4909 N N . GLU B 1 295 ? -10.305 26.766 -1.721 1 98.12 295 GLU B N 1
ATOM 4910 C CA . GLU B 1 295 ? -11.414 25.844 -1.507 1 98.12 295 GLU B CA 1
ATOM 4911 C C . GLU B 1 295 ? -11.672 25.625 -0.019 1 98.12 295 GLU B C 1
ATOM 4913 O O . GLU B 1 295 ? -12.82 25.656 0.428 1 98.12 295 GLU B O 1
ATOM 4918 N N . ILE B 1 296 ? -10.672 25.438 0.695 1 98.44 296 ILE B N 1
ATOM 4919 C CA . ILE B 1 296 ? -10.812 25.203 2.131 1 98.44 296 ILE B CA 1
ATOM 4920 C C . ILE B 1 296 ? -11.352 26.469 2.797 1 98.44 296 ILE B C 1
ATOM 4922 O O . ILE B 1 296 ? -12.195 26.406 3.693 1 98.44 296 ILE B O 1
ATOM 4926 N N . THR B 1 297 ? -10.852 27.609 2.336 1 97.88 297 THR B N 1
ATOM 4927 C CA . THR B 1 297 ? -11.344 28.891 2.838 1 97.88 297 THR B CA 1
ATOM 4928 C C . THR B 1 297 ? -12.852 29.016 2.625 1 97.88 297 THR B C 1
ATOM 4930 O O . THR B 1 297 ? -13.578 29.453 3.52 1 97.88 297 THR B O 1
ATOM 4933 N N . ASN B 1 298 ? -13.297 28.594 1.472 1 97.88 298 ASN B N 1
ATOM 4934 C CA . ASN B 1 298 ? -14.727 28.625 1.188 1 97.88 298 ASN B CA 1
ATOM 4935 C C . ASN B 1 298 ? -15.508 27.719 2.129 1 97.88 298 ASN B C 1
ATOM 4937 O O . ASN B 1 298 ? -16.594 28.078 2.592 1 97.88 298 ASN B O 1
ATOM 4941 N N . ILE B 1 299 ? -14.969 26.594 2.439 1 98.38 299 ILE B N 1
ATOM 4942 C CA . ILE B 1 299 ? -15.609 25.656 3.361 1 98.38 299 ILE B CA 1
ATOM 4943 C C . ILE B 1 299 ? -15.711 26.297 4.746 1 98.38 299 ILE B C 1
ATOM 4945 O O . ILE B 1 299 ? -16.75 26.188 5.41 1 98.38 299 ILE B O 1
ATOM 4949 N N . VAL B 1 300 ? -14.695 26.984 5.141 1 98.31 300 VAL B N 1
ATOM 4950 C CA . VAL B 1 300 ? -14.68 27.688 6.422 1 98.31 300 VAL B CA 1
ATOM 4951 C C . VAL B 1 300 ? -15.742 28.781 6.418 1 98.31 300 VAL B C 1
ATOM 4953 O O . VAL B 1 300 ? -16.547 28.875 7.344 1 98.31 300 VAL B O 1
ATOM 4956 N N . LYS B 1 301 ? -15.781 29.531 5.383 1 97.19 301 LYS B N 1
ATOM 4957 C CA . LYS B 1 301 ? -16.688 30.688 5.297 1 97.19 301 LYS B CA 1
ATOM 4958 C C . LYS B 1 301 ? -18.141 30.234 5.254 1 97.19 301 LYS B C 1
ATOM 4960 O O . LYS B 1 301 ? -19.031 30.938 5.746 1 97.19 301 LYS B O 1
ATOM 4965 N N . GLU B 1 302 ? -18.359 29.078 4.746 1 97.19 302 GLU B N 1
ATOM 4966 C CA . GLU B 1 302 ? -19.703 28.531 4.676 1 97.19 302 GLU B CA 1
ATOM 4967 C C . GLU B 1 302 ? -20.109 27.875 5.996 1 97.19 302 GLU B C 1
ATOM 4969 O O . GLU B 1 302 ? -21.234 27.422 6.152 1 97.19 302 GLU B O 1
ATOM 4974 N N . GLY B 1 303 ? -19.188 27.781 6.898 1 97.06 303 GLY B N 1
ATOM 4975 C CA . GLY B 1 303 ? -19.484 27.281 8.234 1 97.06 303 GLY B CA 1
ATOM 4976 C C . GLY B 1 303 ? -19.312 25.781 8.359 1 97.06 303 GLY B C 1
ATOM 4977 O O . GLY B 1 303 ? -19.719 25.188 9.367 1 97.06 303 GLY B O 1
ATOM 4978 N N . HIS B 1 304 ? -18.688 25.188 7.371 1 98.38 304 HIS B N 1
ATOM 4979 C CA . HIS B 1 304 ? -18.609 23.734 7.34 1 98.38 304 HIS B CA 1
ATOM 4980 C C . HIS B 1 304 ? -17.281 23.25 7.879 1 98.38 304 HIS B C 1
ATOM 4982 O O . HIS B 1 304 ? -17.047 22.031 7.969 1 98.38 304 HIS B O 1
ATOM 4988 N N . LEU B 1 305 ? -16.422 24.172 8.242 1 98.56 305 LEU B N 1
ATOM 4989 C CA . LEU B 1 305 ? -15.148 23.828 8.883 1 98.56 305 LEU B CA 1
ATOM 4990 C C . LEU B 1 305 ? -14.812 24.844 9.977 1 98.56 305 LEU B C 1
ATOM 4992 O O . LEU B 1 305 ? -14.438 25.984 9.68 1 98.56 305 LEU B O 1
ATOM 4996 N N . LYS B 1 306 ? -14.93 24.406 11.133 1 97.31 306 LYS B N 1
ATOM 4997 C CA . LYS B 1 306 ? -14.602 25.219 12.305 1 97.31 306 LYS B CA 1
ATOM 4998 C C . LYS B 1 306 ? -13.133 25.047 12.695 1 97.31 306 LYS B C 1
ATOM 5000 O O . LYS B 1 306 ? -12.547 23.984 12.484 1 97.31 306 LYS B O 1
ATOM 5005 N N . PRO B 1 307 ? -12.586 26.141 13.164 1 94.88 307 PRO B N 1
ATOM 5006 C CA . PRO B 1 307 ? -11.242 25.953 13.695 1 94.88 307 PRO B CA 1
ATOM 5007 C C . PRO B 1 307 ? -11.203 24.984 14.875 1 94.88 307 PRO B C 1
ATOM 5009 O O . PRO B 1 307 ? -12.234 24.719 15.5 1 94.88 307 PRO B O 1
ATOM 5012 N N . PRO B 1 308 ? -10.102 24.453 15.18 1 92.81 308 PRO B N 1
ATOM 5013 C CA . PRO B 1 308 ? -10.008 23.594 16.359 1 92.81 308 PRO B CA 1
ATOM 5014 C C . PRO B 1 308 ? -10.281 24.328 17.656 1 92.81 308 PRO B C 1
ATOM 5016 O O . PRO B 1 308 ? -10.164 25.562 17.719 1 92.81 308 PRO B O 1
ATOM 5019 N N . ILE B 1 309 ? -10.703 23.531 18.656 1 94.31 309 ILE B N 1
ATOM 5020 C CA . ILE B 1 309 ? -10.633 24.109 19.984 1 94.31 309 ILE B CA 1
ATOM 5021 C C . ILE B 1 309 ? -9.219 24.609 20.266 1 94.31 309 ILE B C 1
ATOM 5023 O O . ILE B 1 309 ? -8.242 23.922 19.984 1 94.31 309 ILE B O 1
ATOM 5027 N N . HIS B 1 310 ? -9.156 25.859 20.656 1 96.5 310 HIS B N 1
ATOM 5028 C CA . HIS B 1 310 ? -7.836 26.469 20.75 1 96.5 310 HIS B CA 1
ATOM 5029 C C . HIS B 1 310 ? -7.766 27.453 21.906 1 96.5 310 HIS B C 1
ATOM 5031 O O . HIS B 1 310 ? -8.789 27.797 22.5 1 96.5 310 HIS B O 1
ATOM 5037 N N . ARG B 1 311 ? -6.547 27.734 22.203 1 95.88 311 ARG B N 1
ATOM 5038 C CA . ARG B 1 311 ? -6.246 28.844 23.109 1 95.88 311 ARG B CA 1
ATOM 5039 C C . ARG B 1 311 ? -5.145 29.734 22.547 1 95.88 311 ARG B C 1
ATOM 5041 O O . ARG B 1 311 ? -4.148 29.234 22.016 1 95.88 311 ARG B O 1
ATOM 5048 N N . PHE B 1 312 ? -5.395 31.047 22.641 1 97.62 312 PHE B N 1
ATOM 5049 C CA . PHE B 1 312 ? -4.352 32 22.266 1 97.62 312 PHE B CA 1
ATOM 5050 C C . PHE B 1 312 ? -3.375 32.219 23.406 1 97.62 312 PHE B C 1
ATOM 5052 O O . PHE B 1 312 ? -3.785 32.344 24.562 1 97.62 312 PHE B O 1
ATOM 5059 N N . VAL B 1 313 ? -2.146 32.156 23.062 1 97.88 313 VAL B N 1
ATOM 5060 C CA . VAL B 1 313 ? -1.059 32.438 24 1 97.88 313 VAL B CA 1
ATOM 5061 C C . VAL B 1 313 ? -0.184 33.562 23.453 1 97.88 313 VAL B C 1
ATOM 5063 O O . VAL B 1 313 ? 0.116 33.594 22.25 1 97.88 313 VAL B O 1
ATOM 5066 N N . LYS B 1 314 ? 0.188 34.469 24.328 1 96.94 314 LYS B N 1
ATOM 5067 C CA . LYS B 1 314 ? 1.084 35.531 23.875 1 96.94 314 LYS B CA 1
ATOM 5068 C C . LYS B 1 314 ? 2.396 34.938 23.359 1 96.94 314 LYS B C 1
ATOM 5070 O O . LYS B 1 314 ? 2.939 34 23.938 1 96.94 314 LYS B O 1
ATOM 5075 N N . PHE B 1 315 ? 2.852 35.531 22.344 1 95.88 315 PHE B N 1
ATOM 5076 C CA . PHE B 1 315 ? 4.07 35.062 21.688 1 95.88 315 PHE B CA 1
ATOM 5077 C C . PHE B 1 315 ? 5.211 34.969 22.703 1 95.88 315 PHE B C 1
ATOM 5079 O O . PHE B 1 315 ? 5.984 34 22.672 1 95.88 315 PHE B O 1
ATOM 5086 N N . ASP B 1 316 ? 5.27 35.844 23.625 1 95.12 316 ASP B N 1
ATOM 5087 C CA . ASP B 1 316 ? 6.34 35.875 24.625 1 95.12 316 ASP B CA 1
ATOM 5088 C C . ASP B 1 316 ? 6.223 34.719 25.594 1 95.12 316 ASP B C 1
ATOM 5090 O O . ASP B 1 316 ? 7.18 34.406 26.312 1 95.12 316 ASP B O 1
ATOM 5094 N N . ASN B 1 317 ? 5.086 34.125 25.641 1 96.94 317 ASN B N 1
ATOM 5095 C CA . ASN B 1 317 ? 4.844 33 26.516 1 96.94 317 ASN B CA 1
ATOM 5096 C C . ASN B 1 317 ? 4.914 31.672 25.766 1 96.94 317 ASN B C 1
ATOM 5098 O O . ASN B 1 317 ? 4.188 30.719 26.094 1 96.94 317 ASN B O 1
ATOM 5102 N N . PHE B 1 318 ? 5.738 31.641 24.734 1 97.5 318 PHE B N 1
ATOM 5103 C CA . PHE B 1 318 ? 5.812 30.484 23.844 1 97.5 318 PHE B CA 1
ATOM 5104 C C . PHE B 1 318 ? 6.172 29.234 24.625 1 97.5 318 PHE B C 1
ATOM 5106 O O . PHE B 1 318 ? 5.758 28.125 24.266 1 97.5 318 PHE B O 1
ATOM 5113 N N . LYS B 1 319 ? 6.891 29.344 25.703 1 97.5 319 LYS B N 1
ATOM 5114 C CA . LYS B 1 319 ? 7.285 28.172 26.484 1 97.5 319 LYS B CA 1
ATOM 5115 C C . LYS B 1 319 ? 6.066 27.484 27.094 1 97.5 319 LYS B C 1
ATOM 5117 O O . LYS B 1 319 ? 6.008 26.25 27.141 1 97.5 319 LYS B O 1
ATOM 5122 N N . GLU B 1 320 ? 5.184 28.281 27.516 1 96.88 320 GLU B N 1
ATOM 5123 C CA . GLU B 1 320 ? 3.936 27.75 28.047 1 96.88 320 GLU B CA 1
ATOM 5124 C C . GLU B 1 320 ? 3.158 27 26.969 1 96.88 320 GLU B C 1
ATOM 5126 O O . GLU B 1 320 ? 2.646 25.906 27.203 1 96.88 320 GLU B O 1
ATOM 5131 N N . ALA B 1 321 ? 3.029 27.594 25.812 1 96.88 321 ALA B N 1
ATOM 5132 C CA . ALA B 1 321 ? 2.295 27.016 24.703 1 96.88 321 ALA B CA 1
ATOM 5133 C C . ALA B 1 321 ? 2.924 25.688 24.266 1 96.88 321 ALA B C 1
ATOM 5135 O O . ALA B 1 321 ? 2.221 24.703 24.062 1 96.88 321 ALA B O 1
ATOM 5136 N N . VAL B 1 322 ? 4.234 25.688 24.188 1 97.06 322 VAL B N 1
ATOM 5137 C CA . VAL B 1 322 ? 4.965 24.5 23.734 1 97.06 322 VAL B CA 1
ATOM 5138 C C . VAL B 1 322 ? 4.828 23.391 24.781 1 97.06 322 VAL B C 1
ATOM 5140 O O . VAL B 1 322 ? 4.574 22.234 24.438 1 97.06 322 VAL B O 1
ATOM 5143 N N . ALA B 1 323 ? 4.953 23.75 26.031 1 96.69 323 ALA B N 1
ATOM 5144 C CA . ALA B 1 323 ? 4.809 22.781 27.125 1 96.69 323 ALA B CA 1
ATOM 5145 C C . ALA B 1 323 ? 3.422 22.141 27.094 1 96.69 323 ALA B C 1
ATOM 5147 O O . ALA B 1 323 ? 3.291 20.922 27.234 1 96.69 323 ALA B O 1
ATOM 5148 N N . LYS B 1 324 ? 2.457 22.969 26.984 1 95.56 324 LYS B N 1
ATOM 5149 C CA . LYS B 1 324 ? 1.083 22.484 26.969 1 95.56 324 LYS B CA 1
ATOM 5150 C C . LYS B 1 324 ? 0.837 21.578 25.75 1 95.56 324 LYS B C 1
ATOM 5152 O O . LYS B 1 324 ? 0.18 20.547 25.875 1 95.56 324 LYS B O 1
ATOM 5157 N N . ALA B 1 325 ? 1.354 21.938 24.594 1 93.69 325 ALA B N 1
ATOM 5158 C CA . ALA B 1 325 ? 1.164 21.172 23.359 1 93.69 325 ALA B CA 1
ATOM 5159 C C . ALA B 1 325 ? 1.784 19.781 23.453 1 93.69 325 ALA B C 1
ATOM 5161 O O . ALA B 1 325 ? 1.383 18.859 22.75 1 93.69 325 ALA B O 1
ATOM 5162 N N . MET B 1 326 ? 2.709 19.609 24.312 1 93 326 MET B N 1
ATOM 5163 C CA . MET B 1 326 ? 3.441 18.344 24.422 1 93 326 MET B CA 1
ATOM 5164 C C . MET B 1 326 ? 2.779 17.422 25.438 1 93 326 MET B C 1
ATOM 5166 O O . MET B 1 326 ? 3.146 16.25 25.547 1 93 326 MET B O 1
ATOM 5170 N N . GLU B 1 327 ? 1.771 17.969 26.188 1 88.44 327 GLU B N 1
ATOM 5171 C CA . GLU B 1 327 ? 1.073 17.125 27.156 1 88.44 327 GLU B CA 1
ATOM 5172 C C . GLU B 1 327 ? 0.194 16.094 26.453 1 88.44 327 GLU B C 1
ATOM 5174 O O . GLU B 1 327 ? -0.358 16.359 25.391 1 88.44 327 GLU B O 1
ATOM 5179 N N . PRO B 1 328 ? 0.051 14.945 27.047 1 77.94 328 PRO B N 1
ATOM 5180 C CA . PRO B 1 328 ? -0.833 13.93 26.469 1 77.94 328 PRO B CA 1
ATOM 5181 C C . PRO B 1 328 ? -2.309 14.312 26.562 1 77.94 328 PRO B C 1
ATOM 5183 O O . PRO B 1 328 ? -2.719 14.984 27.516 1 77.94 328 PRO B O 1
ATOM 5186 N N . PHE B 1 329 ? -3.146 13.93 25.609 1 73.06 329 PHE B N 1
ATOM 5187 C CA . PHE B 1 329 ? -4.602 14.039 25.594 1 73.06 329 PHE B CA 1
ATOM 5188 C C . PHE B 1 329 ? -5.035 15.5 25.5 1 73.06 329 PHE B C 1
ATOM 5190 O O . PHE B 1 329 ? -6.141 15.852 25.906 1 73.06 329 PHE B O 1
ATOM 5197 N N . VAL B 1 330 ? -4.047 16.297 25.094 1 76.69 330 VAL B N 1
ATOM 5198 C CA . VAL B 1 330 ? -4.426 17.688 24.875 1 76.69 330 VAL B CA 1
ATOM 5199 C C . VAL B 1 330 ? -5.273 17.797 23.609 1 76.69 330 VAL B C 1
ATOM 5201 O O . VAL B 1 330 ? -4.906 17.266 22.547 1 76.69 330 VAL B O 1
ATOM 5204 N N . THR B 1 331 ? -6.426 18.406 23.797 1 77.44 331 THR B N 1
ATOM 5205 C CA . THR B 1 331 ? -7.332 18.578 22.656 1 77.44 331 THR B CA 1
ATOM 5206 C C . THR B 1 331 ? -7.348 20.031 22.203 1 77.44 331 THR B C 1
ATOM 5208 O O . THR B 1 331 ? -7.801 20.328 21.094 1 77.44 331 THR B O 1
ATOM 5211 N N . GLU B 1 332 ? -6.773 20.875 23.047 1 90.75 332 GLU B N 1
ATOM 5212 C CA . GLU B 1 332 ? -6.781 22.312 22.75 1 90.75 332 GLU B CA 1
ATOM 5213 C C . GLU B 1 332 ? -5.523 22.719 21.984 1 90.75 332 GLU B C 1
ATOM 5215 O O . GLU B 1 332 ? -4.41 22.562 22.5 1 90.75 332 GLU B O 1
ATOM 5220 N N . LYS B 1 333 ? -5.68 23.266 20.781 1 95.62 333 LYS B N 1
ATOM 5221 C CA . LYS B 1 333 ? -4.566 23.766 19.984 1 95.62 333 LYS B CA 1
ATOM 5222 C C . LYS B 1 333 ? -3.994 25.047 20.578 1 95.62 333 LYS B C 1
ATOM 5224 O O . LYS B 1 333 ? -4.746 25.953 20.953 1 95.62 333 LYS B O 1
ATOM 5229 N N . GLN B 1 334 ? -2.67 25.062 20.766 1 97.25 334 GLN B N 1
ATOM 5230 C CA . GLN B 1 334 ? -2.008 26.281 21.234 1 97.25 334 GLN B CA 1
ATOM 5231 C C . GLN B 1 334 ? -1.651 27.203 20.078 1 97.25 334 GLN B C 1
ATOM 5233 O O . GLN B 1 334 ? -0.906 26.812 19.172 1 97.25 334 GLN B O 1
ATOM 5238 N N . ILE B 1 335 ? -2.162 28.422 20.094 1 98.06 335 ILE B N 1
ATOM 5239 C CA . ILE B 1 335 ? -1.874 29.391 19.031 1 98.06 335 ILE B CA 1
ATOM 5240 C C . ILE B 1 335 ? -1.147 30.594 19.625 1 98.06 335 ILE B C 1
ATOM 5242 O O . ILE B 1 335 ? -1.693 31.297 20.484 1 98.06 335 ILE B O 1
ATOM 5246 N N . LEU B 1 336 ? 0.071 30.812 19.188 1 97.81 336 LEU B N 1
ATOM 5247 C CA . LEU B 1 336 ? 0.822 32 19.594 1 97.81 336 LEU B CA 1
ATOM 5248 C C . LEU B 1 336 ? 0.3 33.25 18.875 1 97.81 336 LEU B C 1
ATOM 5250 O O . LEU B 1 336 ? 0.222 33.25 17.656 1 97.81 336 LEU B O 1
ATOM 5254 N N . SER B 1 337 ? -0.047 34.188 19.625 1 96.62 337 SER B N 1
ATOM 5255 C CA . SER B 1 337 ? -0.546 35.438 19.062 1 96.62 337 SER B CA 1
ATOM 5256 C C . SER B 1 337 ? 0.467 36.562 19.25 1 96.62 337 SER B C 1
ATOM 5258 O O . SER B 1 337 ? 1.075 36.688 20.312 1 96.62 337 SER B O 1
ATOM 5260 N N . MET B 1 338 ? 0.733 37.344 18.203 1 90.5 338 MET B N 1
ATOM 5261 C CA . MET B 1 338 ? 1.647 38.469 18.266 1 90.5 338 MET B CA 1
ATOM 5262 C C . MET B 1 338 ? 0.97 39.688 18.906 1 90.5 338 MET B C 1
ATOM 5264 O O . MET B 1 338 ? 1.64 40.656 19.297 1 90.5 338 MET B O 1
ATOM 5268 N N . GLU B 1 339 ? -0.265 39.688 19 1 80.38 339 GLU B N 1
ATOM 5269 C CA . GLU B 1 339 ? -0.974 40.781 19.641 1 80.38 339 GLU B CA 1
ATOM 5270 C C . GLU B 1 339 ? -1.135 40.562 21.141 1 80.38 339 GLU B C 1
ATOM 5272 O O . GLU B 1 339 ? -1.139 39.406 21.594 1 80.38 339 GLU B O 1
#

InterPro domains:
  IPR011032 GroES-like superfamily [SSF50129] (9-167)
  IPR013149 Alcohol dehydrogenase-like, C-terminal [PF00107] (160-294)
  IPR013154 Alcohol dehydrogenase-like, N-terminal [PF08240] (35-96)
  IPR020843 Enoylreductase domain [SM00829] (20-336)
  IPR036291 NAD(P)-binding domain superfamily [SSF51735] (122-303)
  IPR051034 Mitochondrial Enoyl-ACP Reductase [PTHR43981] (6-338)

Secondary structure (DSSP, 8-state):
---EEEEEEEEESS-S-HHHH-EEEEEEEESS--TTEEEEEEEEEE--HHHHHHHHT-SSS-PPSSEE--S--EEEEEEE-TT--S--TT-EEEE--TTS---BSEEEEEGGGEEEE-TTS-HHHHHTSSSHHHHHHHHHHHSS---TT-EEEESSTTSHHHHHHHHHHHHTT-EEEEEE---TTHHHHHHHHHHHT-SEEEEGGGGGSHHHHHHHHHSPPPSEEEESS-HHHHHHHHHTSPTT-EEEE---TT-PPEEE-HHHHHTS--EEEE--HHHHHHHS-HHHHHHHHHHHHHHHHTTS-PPPSEEEEEGGGHHHHHHHHTSTT--SEEEEE--/---EEEEEEEEESS-S-HHHH-EEEEEEEESS--TTEEEEEEEEEE--HHHHHHHHT-SSS-PPSSEE--S--EEEEEEE-TT--S--TT-EEEE--TTS---BSEEEEEGGGEEEE-TTS-HHHHHTSSSHHHHHHHHHHHSS---TT-EEEESSTTSHHHHHHHHHHHHTT-EEEEEE---TTHHHHHHHHHHHT-SEEEEGGGGGSHHHHHHHHHSPPPSEEEESS-HHHHHHHHHTSPTT-EEEE---TT-PPEEE-HHHHHTT--EEEE--HHHHHHHS-HHHHHHHHHHHHHHHHTTS-PPPSEEEEEGGGHHHHHHHHTSTT--SEEEEE--

Organism: Araneus ventricosus (NCBI:txid182803)

Solvent-accessible surface area (backbone atoms only — not comparable to full-atom values): 35282 Å² total; per-residue (Å²): 125,83,56,61,48,92,30,39,29,34,29,30,70,54,67,35,59,60,88,74,37,53,40,81,39,83,32,88,38,72,67,72,62,53,45,57,25,31,36,31,36,40,47,29,29,41,64,50,72,66,42,54,37,39,41,44,62,72,39,94,67,83,79,70,70,65,35,45,39,41,81,36,28,23,25,30,30,68,41,69,16,83,67,48,78,91,66,52,70,68,40,28,28,30,63,66,49,88,91,50,40,55,39,33,46,55,49,74,40,44,65,90,36,47,38,79,51,73,72,82,50,56,66,68,41,50,18,52,50,72,56,38,45,48,44,27,50,49,60,60,59,70,79,48,92,71,44,73,61,35,22,34,33,32,42,54,26,75,39,70,38,28,45,34,35,32,14,51,32,37,71,58,44,29,40,35,41,30,27,34,76,82,52,88,66,43,66,59,52,43,51,51,47,41,72,54,40,32,68,39,70,43,40,59,77,42,68,80,38,72,61,44,59,57,50,51,74,75,39,62,55,19,45,36,33,39,30,34,34,27,21,68,66,41,35,56,54,58,74,59,39,32,71,60,12,37,39,34,28,64,42,46,72,68,72,38,45,31,43,38,58,54,61,45,19,27,74,34,36,32,31,39,38,34,44,42,61,70,58,51,60,72,74,45,53,67,68,57,51,45,51,51,48,50,51,52,49,50,37,34,75,72,66,46,44,74,58,72,57,61,44,80,33,48,49,92,44,45,65,59,41,53,52,54,60,68,42,84,91,62,69,59,42,30,27,33,24,66,110,126,82,55,61,48,93,30,38,29,34,30,28,71,54,65,36,59,60,88,72,39,54,41,81,39,84,33,90,39,72,67,71,62,52,46,55,25,32,36,32,35,39,46,29,26,42,65,49,72,67,42,54,37,39,40,43,62,72,39,93,66,82,79,70,70,66,36,48,39,41,80,38,28,24,25,30,31,68,42,70,17,82,68,48,78,92,66,53,70,66,40,29,30,30,62,66,50,89,91,50,40,54,39,33,46,56,47,77,41,45,65,90,35,49,38,80,51,71,71,82,51,54,67,68,41,51,18,51,49,73,56,38,46,48,45,27,51,47,60,59,60,71,77,48,92,70,44,72,60,36,22,35,33,29,45,53,28,76,38,72,38,29,44,35,35,32,14,52,32,39,70,59,44,29,39,34,41,30,26,34,75,81,52,90,64,43,65,59,52,44,50,51,45,40,72,55,39,33,66,39,70,42,39,60,76,42,68,81,37,70,62,44,58,56,52,52,74,74,40,62,54,20,44,36,33,39,30,34,35,27,22,69,66,40,35,56,53,58,74,58,40,32,72,61,13,37,40,36,30,64,41,47,72,69,72,38,43,32,43,38,58,52,61,46,19,28,74,35,37,33,31,40,40,34,44,42,62,70,57,52,60,72,74,44,53,65,68,58,52,46,51,51,48,52,52,52,49,50,37,35,75,72,66,45,44,74,58,70,58,61,46,80,33,48,49,92,45,45,65,59,41,53,53,54,60,70,42,83,90,63,68,58,42,30,28,31,24,67,110

Foldseek 3Di:
DQDWDFKKFWWFFAAAQCLPGTDIDTDTDTPDDDQQKWKKFFFKAFDDPQQRCQSNVNHPDHADPRATTGQFGKIFTCDHHNNHDPDDGGFIWIFHDPRHHDRMGMDMDGPQRIFTDDPVFDRLCRRPLQAQLLQLVCLVPPADPDAQQAEEEEEPLLAQNNLSNQLVCQVRNYAYEYEYADDPPVVVVQVVSVVLHHNHYYYQVCLPPCVLVVVCVVGPFHLEYEYADADPSQQSNLVRHAQLHEYEYAHHNNVDHHDYDVCSCPPSVYHYYYDDSSVVVVVDGSVVSNVSSVVVSVCVVVVSDDRFAEDEDESVVVSVQSVLNPDPPDSYIYMHGPD/DQDWDFKKFWWFFAAAQCLPGTDIDTDTDTPDDDQQKWKKFFFKAFDDPQQRCQSNVNHPDHADPRATTGQFGKIFTCDHHNNHDPDDGGWIWIFHDPRHHDRMGMDMDGPQRIATDDPVFDRLCRRPLQAQLLQLVCLVPPADPDAQQAEEEEEPLLAQNNLSNQLVCQVRNYAYEYEYADDPPVVVVQVVSVVLHHNHYYYQVCLPPCVLVVVCVVGPFHLEYEYADADPSQQSSLVRHAQLHEYEYAHHNNVDHHDYDVCSCPPSVYHYYYDDSSVVPVVDGSVVSNVSSVVVSVCVVVVSDDRFAEDEDESVVVSVQSVLNPDPPDSYIYMHGPD